Protein AF-A0A0N5C7X5-F1 (afdb_monomer)

Foldseek 3Di:
DDDDDDDDDDDDDDDDDDDDDDDDDDDDDDDDDDDDDDDDDDDDDDDDDDDDPPPPDPPPCPVVAFDFLVNVLVCLPDDLVVNLVQLLQFVQELLSVLACVLLVHDHPDDHDQEGAYALVQQVQPVLQVPAAAPVVLVVVCVVCVVVVHDDDARQEYEPEEDAEQVSQVVVLVVCPVRPHQEYEYEYDYQYEHEHDPPSADQHQEYEYAYQDYAYAAEDDLNYQEYEYHNPPDPRYDLLRHHVNNPQHAEYEYAALVVCVVCVVSCLVDPNHFKYKYQDWDDRPNVVSNCVSQLSGKYFHAHSSCSGPVLVVLQVVLVVVCVVDPDDDSDPVSHTRTRIMMGGRDSVCSCVRGNHDRHPSSSVVSVVVVVVVVVVVVVVVD

Radius of gyration: 30.18 Å; Cα contacts (8 Å, |Δi|>4): 574; chains: 1; bounding box: 114×80×84 Å

Secondary structure (DSSP, 8-state):
----------------------------------------------------------SSGGGSS---HHHHTT-TTS-HHHHHHHHHHTTTBHHHHHHHHHHT---SSPPPSEEEEEGGG-HHHHHHHTPEEHHHHHHHHHHHHHTT---PPPSEEEEEEE-SHHHHHHHHHHHTTT--SEEEEEE-SSS-EEE-SSS----SEEEEEE-SS-EEE---TT-SEEEEE----S---HHHHHTT-SS--EEEES-HHHHHHHHHHHHH-SS--EEEE--SS--STHHHHHTTT--EEEEEE-GGG-SHHHHHHHHHHHHHHTTS-SS---GGGS----EEEEES-GGGHHHH------HHHHHHHHHHHHHHHHHHHHTT-

Structure (mmCIF, N/CA/C/O backbone):
data_AF-A0A0N5C7X5-F1
#
_entry.id   AF-A0A0N5C7X5-F1
#
loop_
_atom_site.group_PDB
_atom_site.id
_atom_site.type_symbol
_atom_site.label_atom_id
_atom_site.label_alt_id
_atom_site.label_comp_id
_atom_site.label_asym_id
_atom_site.label_entity_id
_atom_site.label_seq_id
_atom_site.pdbx_PDB_ins_code
_atom_site.Cartn_x
_atom_site.Cartn_y
_atom_site.Cartn_z
_atom_site.occupancy
_atom_site.B_iso_or_equiv
_atom_site.auth_seq_id
_atom_site.auth_comp_id
_atom_site.auth_asym_id
_atom_site.auth_atom_id
_atom_site.pdbx_PDB_model_num
ATOM 1 N N . MET A 1 1 ? 62.820 -12.069 -27.054 1.00 37.50 1 MET A N 1
ATOM 2 C CA . MET A 1 1 ? 62.402 -12.874 -25.889 1.00 37.50 1 MET A CA 1
ATOM 3 C C . MET A 1 1 ? 60.884 -12.837 -25.813 1.00 37.50 1 MET A C 1
ATOM 5 O O . MET A 1 1 ? 60.330 -11.749 -25.796 1.00 37.50 1 MET A O 1
ATOM 9 N N . ALA A 1 2 ? 60.281 -14.029 -25.866 1.00 35.06 2 ALA A N 1
ATOM 10 C CA . ALA A 1 2 ? 58.871 -14.390 -25.667 1.00 35.06 2 ALA A CA 1
ATOM 11 C C . ALA A 1 2 ? 57.788 -13.651 -26.489 1.00 35.06 2 ALA A C 1
ATOM 13 O O . ALA A 1 2 ? 57.057 -12.804 -25.986 1.00 35.06 2 ALA A O 1
ATOM 14 N N . GLN A 1 3 ? 57.644 -14.081 -27.747 1.00 31.20 3 GLN A N 1
ATOM 15 C CA . GLN A 1 3 ? 56.363 -14.151 -28.461 1.00 31.20 3 GLN A CA 1
ATOM 16 C C . GLN A 1 3 ? 55.619 -15.427 -28.030 1.00 31.20 3 GLN A C 1
ATOM 18 O O . GLN A 1 3 ? 56.254 -16.464 -27.847 1.00 31.20 3 GLN A O 1
ATOM 23 N N . GLY A 1 4 ? 54.291 -15.369 -27.924 1.00 32.22 4 GLY A N 1
ATOM 24 C CA . GLY A 1 4 ? 53.422 -16.533 -27.746 1.00 32.22 4 GLY A CA 1
ATOM 25 C C . GLY A 1 4 ? 52.237 -16.455 -28.705 1.00 32.22 4 GLY A C 1
ATOM 26 O O . GLY A 1 4 ? 51.284 -15.727 -28.448 1.00 32.22 4 GLY A O 1
ATOM 27 N N . TYR A 1 5 ? 52.345 -17.175 -29.820 1.00 31.78 5 TYR A N 1
ATOM 28 C CA . TYR A 1 5 ? 51.277 -17.455 -30.780 1.00 31.78 5 TYR A CA 1
ATOM 29 C C . TYR A 1 5 ? 50.391 -18.595 -30.268 1.00 31.78 5 TYR A C 1
ATOM 31 O O . TYR A 1 5 ? 50.924 -19.568 -29.745 1.00 31.78 5 TYR A O 1
ATOM 39 N N . LEU A 1 6 ? 49.085 -18.539 -30.541 1.00 35.69 6 LEU A N 1
ATOM 40 C CA . LEU A 1 6 ? 48.268 -19.731 -30.786 1.00 35.69 6 LEU A CA 1
ATOM 41 C C . LEU A 1 6 ? 47.269 -19.429 -31.909 1.00 35.69 6 LEU A C 1
ATOM 43 O O . LEU A 1 6 ? 46.487 -18.481 -31.833 1.00 35.69 6 LEU A O 1
ATOM 47 N N . THR A 1 7 ? 47.347 -20.243 -32.956 1.00 46.47 7 THR A N 1
ATOM 48 C CA . THR A 1 7 ? 46.497 -20.268 -34.145 1.00 46.47 7 THR A CA 1
ATOM 49 C C . THR A 1 7 ? 45.717 -21.586 -34.218 1.00 46.47 7 THR A C 1
ATOM 51 O O . THR A 1 7 ? 46.182 -22.616 -33.739 1.00 46.47 7 THR A O 1
ATOM 54 N N . ASN A 1 8 ? 44.577 -21.493 -34.908 1.00 36.06 8 ASN A N 1
ATOM 55 C CA . ASN A 1 8 ? 43.859 -22.485 -35.719 1.00 36.06 8 ASN A CA 1
ATOM 56 C C . ASN A 1 8 ? 43.084 -23.665 -35.091 1.00 36.06 8 ASN A C 1
ATOM 58 O O . ASN A 1 8 ? 43.634 -24.604 -34.534 1.00 36.06 8 ASN A O 1
ATOM 62 N N . GLU A 1 9 ? 41.766 -23.582 -35.328 1.00 37.09 9 GLU A N 1
ATOM 63 C CA . GLU A 1 9 ? 40.901 -24.535 -36.050 1.00 37.09 9 GLU A CA 1
ATOM 64 C C . GLU A 1 9 ? 41.002 -26.039 -35.759 1.00 37.09 9 GLU A C 1
ATOM 66 O O . GLU A 1 9 ? 41.997 -26.683 -36.071 1.00 37.09 9 GLU A O 1
ATOM 71 N N . GLN A 1 10 ? 39.852 -26.634 -35.409 1.00 34.66 10 GLN A N 1
ATOM 72 C CA . GLN A 1 10 ? 39.345 -27.792 -36.151 1.00 34.66 10 GLN A CA 1
ATOM 73 C C . GLN A 1 10 ? 37.815 -27.919 -36.060 1.00 34.66 10 GLN A C 1
ATOM 75 O O . GLN A 1 10 ? 37.217 -27.991 -34.989 1.00 34.66 10 GLN A O 1
ATOM 80 N N . VAL A 1 11 ? 37.210 -27.943 -37.247 1.00 36.12 11 VAL A N 1
ATOM 81 C CA . VAL A 1 11 ? 35.832 -28.310 -37.581 1.00 36.12 11 VAL A CA 1
ATOM 82 C C . VAL A 1 11 ? 35.813 -29.808 -37.876 1.00 36.12 11 VAL A C 1
ATOM 84 O O . VAL A 1 11 ? 36.560 -30.221 -38.753 1.00 36.12 11 VAL A O 1
ATOM 87 N N . VAL A 1 12 ? 34.924 -30.594 -37.254 1.00 38.44 12 VAL A N 1
ATOM 88 C CA . VAL A 1 12 ? 34.341 -31.803 -37.871 1.00 38.44 12 VAL A CA 1
ATOM 89 C C . VAL A 1 12 ? 32.909 -31.987 -37.369 1.00 38.44 12 VAL A C 1
ATOM 91 O O . VAL A 1 12 ? 32.644 -32.071 -36.172 1.00 38.44 12 VAL A O 1
ATOM 94 N N . ALA A 1 13 ? 31.993 -32.041 -38.331 1.00 34.62 13 ALA A N 1
ATOM 95 C CA . ALA A 1 13 ? 30.593 -32.396 -38.193 1.00 34.62 13 ALA A CA 1
ATOM 96 C C . ALA A 1 13 ? 30.410 -33.909 -37.991 1.00 34.62 13 ALA A C 1
ATOM 98 O O . ALA A 1 13 ? 31.109 -34.701 -38.619 1.00 34.62 13 ALA A O 1
ATOM 99 N N . MET A 1 14 ? 29.389 -34.310 -37.230 1.00 32.69 14 MET A N 1
ATOM 100 C CA . MET A 1 14 ? 28.694 -35.575 -37.476 1.00 32.69 14 MET A CA 1
ATOM 101 C C . MET A 1 14 ? 27.179 -35.384 -37.413 1.00 32.69 14 MET A C 1
ATOM 103 O O . MET A 1 14 ? 26.606 -34.913 -36.433 1.00 32.69 14 MET A O 1
ATOM 107 N N . THR A 1 15 ? 26.581 -35.740 -38.538 1.00 34.19 15 THR A N 1
ATOM 108 C CA . THR A 1 15 ? 25.176 -35.949 -38.867 1.00 34.19 15 THR A CA 1
ATOM 109 C C . THR A 1 15 ? 24.670 -37.306 -38.351 1.00 34.19 15 THR A C 1
ATOM 111 O O . THR A 1 15 ? 25.452 -38.237 -38.181 1.00 34.19 15 THR A O 1
ATOM 114 N N . GLY A 1 16 ? 23.347 -37.439 -38.184 1.00 30.83 16 GLY A N 1
ATOM 115 C CA . GLY A 1 16 ? 22.632 -38.721 -38.025 1.00 30.83 16 GLY A CA 1
ATOM 116 C C . GLY A 1 16 ? 21.404 -38.590 -37.108 1.00 30.83 16 GLY A C 1
ATOM 117 O O . GLY A 1 16 ? 21.555 -38.587 -35.896 1.00 30.83 16 GLY A O 1
ATOM 118 N N . ASN A 1 17 ? 20.230 -38.195 -37.610 1.00 33.50 17 ASN A N 1
ATOM 119 C CA . ASN A 1 17 ? 19.164 -38.986 -38.264 1.00 33.50 17 ASN A CA 1
ATOM 120 C C . ASN A 1 17 ? 18.192 -39.735 -37.317 1.00 33.50 17 ASN A C 1
ATOM 122 O O . ASN A 1 17 ? 18.544 -40.732 -36.705 1.00 33.50 17 ASN A O 1
ATOM 126 N N . ASN A 1 18 ? 16.940 -39.254 -37.353 1.00 34.19 18 ASN A N 1
ATOM 127 C CA . ASN A 1 18 ? 15.650 -39.954 -37.511 1.00 34.19 18 ASN A CA 1
ATOM 128 C C . ASN A 1 18 ? 15.202 -41.095 -36.574 1.00 34.19 18 ASN A C 1
ATOM 130 O O . ASN A 1 18 ? 15.706 -42.210 -36.621 1.00 34.19 18 ASN A O 1
ATOM 134 N N . SER A 1 19 ? 14.076 -40.850 -35.896 1.00 33.91 19 SER A N 1
ATOM 135 C CA . SER A 1 19 ? 12.828 -41.660 -35.890 1.00 33.91 19 SER A CA 1
ATOM 136 C C . SER A 1 19 ? 11.820 -40.878 -35.022 1.00 33.91 19 SER A C 1
ATOM 138 O O . SER A 1 19 ? 12.117 -40.563 -33.878 1.00 33.91 19 SER A O 1
ATOM 140 N N . LEU A 1 20 ? 10.738 -40.263 -35.520 1.00 39.41 20 LEU A N 1
ATOM 141 C CA . LEU A 1 20 ? 9.544 -40.838 -36.149 1.00 39.41 20 LEU A CA 1
ATOM 142 C C . LEU A 1 20 ? 9.141 -42.159 -35.502 1.00 39.41 20 LEU A C 1
ATOM 144 O O . LEU A 1 20 ? 9.531 -43.219 -35.974 1.00 39.41 20 LEU A O 1
ATOM 148 N N . ASP A 1 21 ? 8.319 -42.062 -34.459 1.00 34.19 21 ASP A N 1
ATOM 149 C CA . ASP A 1 21 ? 7.305 -43.079 -34.247 1.00 34.19 21 ASP A CA 1
ATOM 150 C C . ASP A 1 21 ? 5.972 -42.434 -33.869 1.00 34.19 21 ASP A C 1
ATOM 152 O O . ASP A 1 21 ? 5.874 -41.509 -33.058 1.00 34.19 21 ASP A O 1
ATOM 156 N N . SER A 1 22 ? 4.961 -42.901 -34.576 1.00 38.44 22 SER A N 1
ATOM 157 C CA . SER A 1 22 ? 3.601 -42.410 -34.633 1.00 38.44 22 SER A CA 1
ATOM 158 C C . SER A 1 22 ? 2.704 -43.557 -34.217 1.00 38.44 22 SER A C 1
ATOM 160 O O . SER A 1 22 ? 2.733 -44.609 -34.847 1.00 38.44 22 SER A O 1
ATOM 162 N N . THR A 1 23 ? 1.855 -43.352 -33.218 1.00 36.78 23 THR A N 1
ATOM 163 C CA . THR A 1 23 ? 0.728 -44.255 -32.966 1.00 36.78 23 THR A CA 1
ATOM 164 C C . THR A 1 23 ? -0.486 -43.451 -32.509 1.00 36.78 23 THR A C 1
ATOM 166 O O . THR A 1 23 ? -0.442 -42.812 -31.456 1.00 36.78 23 THR A O 1
ATOM 169 N N . PRO A 1 24 ? -1.574 -43.443 -33.297 1.00 47.66 24 PRO A N 1
ATOM 170 C CA . PRO A 1 24 ? -2.901 -43.074 -32.841 1.00 47.66 24 PRO A CA 1
ATOM 171 C C . PRO A 1 24 ? -3.710 -44.324 -32.446 1.00 47.66 24 PRO A C 1
ATOM 173 O O . PRO A 1 24 ? -3.271 -45.453 -32.635 1.00 47.66 24 PRO A O 1
ATOM 176 N N . GLU A 1 25 ? -4.929 -44.066 -31.967 1.00 33.91 25 GLU A N 1
ATOM 177 C CA . GLU A 1 25 ? -6.022 -44.999 -31.645 1.00 33.91 25 GLU A CA 1
ATOM 178 C C . GLU A 1 25 ? -6.073 -45.554 -30.212 1.00 33.91 25 GLU A C 1
ATOM 180 O O . GLU A 1 25 ? -5.366 -46.480 -29.828 1.00 33.91 25 GLU A O 1
ATOM 185 N N . ARG A 1 26 ? -7.082 -45.100 -29.456 1.00 34.00 26 ARG A N 1
ATOM 186 C CA . ARG A 1 26 ? -8.294 -45.917 -29.288 1.00 34.00 26 ARG A CA 1
ATOM 187 C C . ARG A 1 26 ? -9.472 -45.110 -28.751 1.00 34.00 26 ARG A C 1
ATOM 189 O O . ARG A 1 26 ? -9.434 -44.520 -27.678 1.00 34.00 26 ARG A O 1
ATOM 196 N N . ILE A 1 27 ? -10.524 -45.161 -29.555 1.00 39.59 27 ILE A N 1
ATOM 197 C CA . ILE A 1 27 ? -11.923 -44.917 -29.230 1.00 39.59 27 ILE A CA 1
ATOM 198 C C . ILE A 1 27 ? -12.381 -45.993 -28.235 1.00 39.59 27 ILE A C 1
ATOM 200 O O . ILE A 1 27 ? -12.128 -47.179 -28.457 1.00 39.59 27 ILE A O 1
ATOM 204 N N . SER A 1 28 ? -13.112 -45.607 -27.191 1.00 42.69 28 SER A N 1
ATOM 205 C CA . SER A 1 28 ? -14.159 -46.468 -26.640 1.00 42.69 28 SER A CA 1
ATOM 206 C C . SER A 1 28 ? -15.312 -45.643 -26.074 1.00 42.69 28 SER A C 1
ATOM 208 O O . SER A 1 28 ? -15.179 -44.843 -25.149 1.00 42.69 28 SER A O 1
ATOM 210 N N . ASP A 1 29 ? -16.458 -45.871 -26.703 1.00 35.12 29 ASP A N 1
ATOM 211 C CA . ASP A 1 29 ? -17.783 -45.422 -26.325 1.00 35.12 29 ASP A CA 1
ATOM 212 C C . ASP A 1 29 ? -18.284 -46.043 -25.012 1.00 35.12 29 ASP A C 1
ATOM 214 O O . ASP A 1 29 ? -17.834 -47.098 -24.563 1.00 35.12 29 ASP A O 1
ATOM 218 N N . ASN A 1 30 ? -19.377 -45.438 -24.538 1.00 36.81 30 ASN A N 1
ATOM 219 C CA . ASN A 1 30 ? -20.455 -46.032 -23.747 1.00 36.81 30 ASN A CA 1
ATOM 220 C C . ASN A 1 30 ? -20.205 -46.297 -22.251 1.00 36.81 30 ASN A C 1
ATOM 222 O O . ASN A 1 30 ? -19.604 -47.289 -21.851 1.00 36.81 30 ASN A O 1
ATOM 226 N N . LYS A 1 31 ? -20.941 -45.560 -21.405 1.00 34.78 31 LYS A N 1
ATOM 227 C CA . LYS A 1 31 ? -22.239 -46.066 -20.912 1.00 34.78 31 LYS A CA 1
ATOM 228 C C . LYS A 1 31 ? -23.043 -45.004 -20.154 1.00 34.78 31 LYS A C 1
ATOM 230 O O . LYS A 1 31 ? -22.670 -44.541 -19.080 1.00 34.78 31 LYS A O 1
ATOM 235 N N . MET A 1 32 ? -24.206 -44.712 -20.735 1.00 39.50 32 MET A N 1
ATOM 236 C CA . MET A 1 32 ? -25.452 -44.319 -20.077 1.00 39.50 32 MET A CA 1
ATOM 237 C C . MET A 1 32 ? -25.643 -45.045 -18.737 1.00 39.50 32 MET A C 1
ATOM 239 O O . MET A 1 32 ? -25.497 -46.264 -18.666 1.00 39.50 32 MET A O 1
ATOM 243 N N . ASN A 1 33 ? -26.082 -44.318 -17.711 1.00 35.44 33 ASN A N 1
ATOM 244 C CA . ASN A 1 33 ? -26.866 -44.916 -16.636 1.00 35.44 33 ASN A CA 1
ATOM 245 C C . ASN A 1 33 ? -27.955 -43.939 -16.184 1.00 35.44 33 ASN A C 1
ATOM 247 O O . ASN A 1 33 ? -27.770 -43.102 -15.302 1.00 35.44 33 ASN A O 1
ATOM 251 N N . GLU A 1 34 ? -29.114 -44.079 -16.823 1.00 41.25 34 GLU A N 1
ATOM 252 C CA . GLU A 1 34 ? -30.405 -43.713 -16.259 1.00 41.25 34 GLU A CA 1
ATOM 253 C C . GLU A 1 34 ? -30.683 -44.579 -15.026 1.00 41.25 34 GLU A C 1
ATOM 255 O O . GLU A 1 34 ? -30.701 -45.806 -15.117 1.00 41.25 34 GLU A O 1
ATOM 260 N N . ARG A 1 35 ? -31.022 -43.967 -13.887 1.00 41.75 35 ARG A N 1
ATOM 261 C CA . ARG A 1 35 ? -31.833 -44.643 -12.865 1.00 41.75 35 ARG A CA 1
ATOM 262 C C . ARG A 1 35 ? -32.876 -43.707 -12.263 1.00 41.75 35 ARG A C 1
ATOM 264 O O . ARG A 1 35 ? -32.630 -42.957 -11.330 1.00 41.75 35 ARG A O 1
ATOM 271 N N . LYS A 1 36 ? -34.054 -43.810 -12.883 1.00 40.59 36 LYS A N 1
ATOM 272 C CA . LYS A 1 36 ? -35.399 -43.977 -12.311 1.00 40.59 36 LYS A CA 1
ATOM 273 C C . LYS A 1 36 ? -35.751 -43.238 -11.012 1.00 40.59 36 LYS A C 1
ATOM 275 O O . LYS A 1 36 ? -35.347 -43.603 -9.913 1.00 40.59 36 LYS A O 1
ATOM 280 N N . ARG A 1 37 ? -36.706 -42.325 -11.212 1.00 40.44 37 ARG A N 1
ATOM 281 C CA . ARG A 1 37 ? -37.792 -41.905 -10.315 1.00 40.44 37 ARG A CA 1
ATOM 282 C C . ARG A 1 37 ? -38.326 -43.045 -9.431 1.00 40.44 37 ARG A C 1
ATOM 284 O O . ARG A 1 37 ? -38.639 -44.121 -9.941 1.00 40.44 37 ARG A O 1
ATOM 291 N N . ARG A 1 38 ? -38.600 -42.730 -8.162 1.00 38.69 38 ARG A N 1
ATOM 292 C CA . ARG A 1 38 ? -39.815 -43.179 -7.468 1.00 38.69 38 ARG A CA 1
ATOM 293 C C . ARG A 1 38 ? -40.460 -41.992 -6.757 1.00 38.69 38 ARG A C 1
ATOM 295 O O . ARG A 1 38 ? -39.797 -41.250 -6.041 1.00 38.69 38 ARG A O 1
ATOM 302 N N . VAL A 1 39 ? -41.740 -41.842 -7.063 1.00 42.75 39 VAL A N 1
ATOM 303 C CA . VAL A 1 39 ? -42.761 -41.015 -6.420 1.00 42.75 39 VAL A CA 1
ATOM 304 C C . VAL A 1 39 ? -43.508 -41.929 -5.446 1.00 42.75 39 VAL A C 1
ATOM 306 O O . VAL A 1 39 ? -43.671 -43.098 -5.780 1.00 42.75 39 VAL A O 1
ATOM 309 N N . GLU A 1 40 ? -43.900 -41.385 -4.290 1.00 40.62 40 GLU A N 1
ATOM 310 C CA . GLU A 1 40 ? -45.006 -41.750 -3.367 1.00 40.62 40 GLU A CA 1
ATOM 311 C C . GLU A 1 40 ? -44.629 -41.106 -2.015 1.00 40.62 40 GLU A C 1
ATOM 313 O O . GLU A 1 40 ? -43.623 -41.475 -1.418 1.00 40.62 40 GLU A O 1
ATOM 318 N N . ASP A 1 41 ? -45.163 -39.969 -1.568 1.00 38.50 41 ASP A N 1
ATOM 319 C CA . ASP A 1 41 ? -46.541 -39.487 -1.380 1.00 38.50 41 ASP A CA 1
ATOM 320 C C . ASP A 1 41 ? -47.265 -40.131 -0.178 1.00 38.50 41 ASP A C 1
ATOM 322 O O . ASP A 1 41 ? -47.496 -41.338 -0.158 1.00 38.50 41 ASP A O 1
ATOM 326 N N . LYS A 1 42 ? -47.544 -39.285 0.834 1.00 35.75 42 LYS A N 1
ATOM 327 C CA . LYS A 1 42 ? -48.458 -39.390 2.004 1.00 35.75 42 LYS A CA 1
ATOM 328 C C . LYS A 1 42 ? -48.016 -38.356 3.054 1.00 35.75 42 LYS A C 1
ATOM 330 O O . LYS A 1 42 ? -46.990 -38.502 3.705 1.00 35.75 42 LYS A O 1
ATOM 335 N N . SER A 1 43 ? -48.610 -37.165 3.045 1.00 36.16 43 SER A N 1
ATOM 336 C CA . SER A 1 43 ? -49.799 -36.776 3.823 1.00 36.16 43 SER A CA 1
ATOM 337 C C . SER A 1 43 ? -49.585 -36.759 5.345 1.00 36.16 43 SER A C 1
ATOM 339 O O . SER A 1 43 ? -49.596 -37.809 5.976 1.00 36.16 43 SER A O 1
ATOM 341 N N . SER A 1 44 ? -49.529 -35.566 5.946 1.00 33.22 44 SER A N 1
ATOM 342 C CA . SER A 1 44 ? -50.483 -35.182 7.002 1.00 33.22 44 SER A CA 1
ATOM 343 C C . SER A 1 44 ? -50.294 -33.731 7.453 1.00 33.22 44 SER A C 1
ATOM 345 O O . SER A 1 44 ? -49.183 -33.232 7.612 1.00 33.22 44 SER A O 1
ATOM 347 N N . CYS A 1 45 ? -51.437 -33.092 7.661 1.00 31.75 45 CYS A N 1
ATOM 348 C CA . CYS A 1 45 ? -51.716 -31.711 8.016 1.00 31.75 45 CYS A CA 1
ATOM 349 C C . CYS A 1 45 ? -51.064 -31.151 9.302 1.00 31.75 45 CYS A C 1
ATOM 351 O O . CYS A 1 45 ? -51.118 -31.801 10.334 1.00 31.75 45 CYS A O 1
ATOM 353 N N . GLN A 1 46 ? -50.630 -29.875 9.201 1.00 38.22 46 GLN A N 1
ATOM 354 C CA . GLN A 1 46 ? -50.939 -28.690 10.056 1.00 38.22 46 GLN A CA 1
ATOM 355 C C . GLN A 1 46 ? -50.554 -28.735 11.569 1.00 38.22 46 GLN A C 1
ATOM 357 O O . GLN A 1 46 ? -50.681 -29.776 12.194 1.00 38.22 46 GLN A O 1
ATOM 362 N N . PRO A 1 47 ? -50.135 -27.607 12.209 1.00 39.31 47 PRO A N 1
ATOM 363 C CA . PRO A 1 47 ? -50.777 -26.301 12.063 1.00 39.31 47 PRO A CA 1
ATOM 364 C C . PRO A 1 47 ? -49.872 -25.070 11.893 1.00 39.31 47 PRO A C 1
ATOM 366 O O . PRO A 1 47 ? -48.748 -24.964 12.383 1.00 39.31 47 PRO A O 1
ATOM 369 N N . LYS A 1 48 ? -50.490 -24.094 11.221 1.00 46.06 48 LYS A N 1
ATOM 370 C CA . LYS A 1 48 ? -50.185 -22.662 11.162 1.00 46.06 48 LYS A CA 1
ATOM 371 C C . LYS A 1 48 ? -49.567 -22.131 12.465 1.00 46.06 48 LYS A C 1
ATOM 373 O O . LYS A 1 48 ? -50.264 -21.960 13.463 1.00 46.06 48 LYS A O 1
ATOM 378 N N . LYS A 1 49 ? -48.288 -21.751 12.419 1.00 38.44 49 LYS A N 1
ATOM 379 C CA . LYS A 1 49 ? -47.721 -20.773 13.355 1.00 38.44 49 LYS A CA 1
ATOM 380 C C . LYS A 1 49 ? -47.735 -19.397 12.705 1.00 38.44 49 LYS A C 1
ATOM 382 O O . LYS A 1 49 ? -46.920 -19.089 11.845 1.00 38.44 49 LYS A O 1
ATOM 387 N N . LEU A 1 50 ? -48.744 -18.638 13.126 1.00 35.09 50 LEU A N 1
ATOM 388 C CA . LEU A 1 50 ? -48.763 -17.195 13.349 1.00 35.09 50 LEU A CA 1
ATOM 389 C C . LEU A 1 50 ? -47.513 -16.453 12.832 1.00 35.09 50 LEU A C 1
ATOM 391 O O . LEU A 1 50 ? -46.479 -16.409 13.501 1.00 35.09 50 LEU A O 1
ATOM 395 N N . MET A 1 51 ? -47.631 -15.836 11.654 1.00 36.25 51 MET A N 1
ATOM 396 C CA . MET A 1 51 ? -46.726 -14.764 11.253 1.00 36.25 51 MET A CA 1
ATOM 397 C C . MET A 1 51 ? -46.954 -13.595 12.212 1.00 36.25 51 MET A C 1
ATOM 399 O O . MET A 1 51 ? -47.970 -12.909 12.132 1.00 36.25 51 MET A O 1
ATOM 403 N N . LYS A 1 52 ? -46.021 -13.387 13.143 1.00 35.41 52 LYS A N 1
ATOM 404 C CA . LYS A 1 52 ? -45.887 -12.093 13.808 1.00 35.41 52 LYS A CA 1
ATOM 405 C C . LYS A 1 52 ? -45.263 -11.135 12.803 1.00 35.41 52 LYS A C 1
ATOM 407 O O . LYS A 1 52 ? -44.127 -11.319 12.372 1.00 35.41 52 LYS A O 1
ATOM 412 N N . SER A 1 53 ? -46.060 -10.157 12.401 1.00 38.38 53 SER A N 1
ATOM 413 C CA . SER A 1 53 ? -45.639 -8.981 11.662 1.00 38.38 53 SER A CA 1
ATOM 414 C C . SER A 1 53 ? -44.758 -8.111 12.561 1.00 38.38 53 SER A C 1
ATOM 416 O O . SER A 1 53 ? -45.260 -7.235 13.261 1.00 38.38 53 SER A O 1
ATOM 418 N N . ASP A 1 54 ? -43.447 -8.326 12.530 1.00 36.19 54 ASP A N 1
ATOM 419 C CA . ASP A 1 54 ? -42.478 -7.340 13.019 1.00 36.19 54 ASP A CA 1
ATOM 420 C C . ASP A 1 54 ? -42.227 -6.302 11.913 1.00 36.19 54 ASP A C 1
ATOM 422 O O . ASP A 1 54 ? -41.136 -6.177 11.369 1.00 36.19 54 ASP A O 1
ATOM 426 N N . ASN A 1 55 ? -43.285 -5.569 11.560 1.00 40.38 55 ASN A N 1
ATOM 427 C CA . ASN A 1 55 ? -43.231 -4.365 10.735 1.00 40.38 55 ASN A CA 1
ATOM 428 C C . ASN A 1 55 ? -43.573 -3.186 11.642 1.00 40.38 55 ASN A C 1
ATOM 430 O O . ASN A 1 55 ? -44.721 -2.763 11.682 1.00 40.38 55 ASN A O 1
ATOM 434 N N . GLN A 1 56 ? -42.596 -2.717 12.423 1.00 38.12 56 GLN A N 1
ATOM 435 C CA . GLN A 1 56 ? -42.569 -1.372 13.019 1.00 38.12 56 GLN A CA 1
ATOM 436 C C . GLN A 1 56 ? -41.261 -1.170 13.802 1.00 38.12 56 GLN A C 1
ATOM 438 O O . GLN A 1 56 ? -41.231 -1.178 15.029 1.00 38.12 56 GLN A O 1
ATOM 443 N N . ARG A 1 57 ? -40.143 -1.007 13.082 1.00 36.97 57 ARG A N 1
ATOM 444 C CA . ARG A 1 57 ? -38.930 -0.343 13.605 1.00 36.97 57 ARG A CA 1
ATOM 445 C C . ARG A 1 57 ? -37.976 0.103 12.487 1.00 36.97 57 ARG A C 1
ATOM 447 O O . ARG A 1 57 ? -36.768 -0.016 12.614 1.00 36.97 57 ARG A O 1
ATOM 454 N N . GLU A 1 58 ? -38.512 0.660 11.402 1.00 34.94 58 GLU A N 1
ATOM 455 C CA . GLU A 1 58 ? -37.705 1.290 10.335 1.00 34.94 58 GLU A CA 1
ATOM 456 C C . GLU A 1 58 ? -37.598 2.824 10.482 1.00 34.94 58 GLU A C 1
ATOM 458 O O . GLU A 1 58 ? -37.033 3.506 9.635 1.00 34.94 58 GLU A O 1
ATOM 463 N N . GLY A 1 59 ? -38.080 3.390 11.593 1.00 30.59 59 GLY A N 1
ATOM 464 C CA . GLY A 1 59 ? -38.165 4.843 11.795 1.00 30.59 59 GLY A CA 1
ATOM 465 C C . GLY A 1 59 ? -36.908 5.557 12.313 1.00 30.59 59 GLY A C 1
ATOM 466 O O . GLY A 1 59 ? -36.964 6.764 12.511 1.00 30.59 59 GLY A O 1
ATOM 467 N N . SER A 1 60 ? -35.782 4.872 12.562 1.00 36.78 60 SER A N 1
ATOM 468 C CA . SER A 1 60 ? -34.557 5.534 13.066 1.00 36.78 60 SER A CA 1
ATOM 469 C C . SER A 1 60 ? -33.245 5.076 12.419 1.00 36.78 60 SER A C 1
ATOM 471 O O . SER A 1 60 ? -32.172 5.499 12.848 1.00 36.78 60 SER A O 1
ATOM 473 N N . GLU A 1 61 ? -33.289 4.230 11.384 1.00 37.97 61 GLU A N 1
ATOM 474 C CA . GLU A 1 61 ? -32.081 3.781 10.668 1.00 37.97 61 GLU A CA 1
ATOM 475 C C . GLU A 1 61 ? -31.634 4.739 9.550 1.00 37.97 61 GLU A C 1
ATOM 477 O O . GLU A 1 61 ? -30.582 4.527 8.952 1.00 37.97 61 GLU A O 1
ATOM 482 N N . GLN A 1 62 ? -32.339 5.846 9.299 1.00 37.16 62 GLN A N 1
ATOM 483 C CA . GLN A 1 62 ? -31.972 6.768 8.214 1.00 37.16 62 GLN A CA 1
ATOM 484 C C . GLN A 1 62 ? -30.698 7.594 8.482 1.00 37.16 62 GLN A C 1
ATOM 486 O O . GLN A 1 62 ? -30.050 8.022 7.529 1.00 37.16 62 GLN A O 1
ATOM 491 N N . ILE A 1 63 ? -30.243 7.711 9.738 1.00 39.00 63 ILE A N 1
ATOM 492 C CA . ILE A 1 63 ? -28.908 8.258 10.078 1.00 39.00 63 ILE A CA 1
ATOM 493 C C . ILE A 1 63 ? -27.829 7.142 10.084 1.00 39.00 63 ILE A C 1
ATOM 495 O O . ILE A 1 63 ? -26.631 7.407 10.100 1.00 39.00 63 ILE A O 1
ATOM 499 N N . SER A 1 64 ? -28.233 5.867 10.001 1.00 39.59 64 SER A N 1
ATOM 500 C CA . SER A 1 64 ? -27.358 4.681 10.043 1.00 39.59 64 SER A CA 1
ATOM 501 C C . SER A 1 64 ? -26.841 4.242 8.660 1.00 39.59 64 SER A C 1
ATOM 503 O O . SER A 1 64 ? -26.112 3.247 8.543 1.00 39.59 64 SER A O 1
ATOM 505 N N . THR A 1 65 ? -27.203 4.958 7.598 1.00 36.72 65 THR A N 1
ATOM 506 C CA . THR A 1 65 ? -26.888 4.589 6.217 1.00 36.72 65 THR A CA 1
ATOM 507 C C . THR A 1 65 ? -25.517 5.140 5.806 1.00 36.72 65 THR A C 1
ATOM 509 O O . THR A 1 65 ? -25.357 6.293 5.417 1.00 36.72 65 THR A O 1
ATOM 512 N N . VAL A 1 66 ? -24.504 4.272 5.885 1.00 41.41 66 VAL A N 1
ATOM 513 C CA . VAL A 1 66 ? -23.298 4.309 5.034 1.00 41.41 66 VAL A CA 1
ATOM 514 C C . VAL A 1 66 ? -22.520 5.633 5.090 1.00 41.41 66 VAL A C 1
ATOM 516 O O . VAL A 1 66 ? -22.290 6.294 4.083 1.00 41.41 66 VAL A O 1
ATOM 519 N N . HIS A 1 67 ? -22.088 6.043 6.278 1.00 48.78 67 HIS A N 1
ATOM 520 C CA . HIS A 1 67 ? -21.040 7.057 6.408 1.00 48.78 67 HIS A CA 1
ATOM 521 C C . HIS A 1 67 ? -19.772 6.337 6.859 1.00 48.78 67 HIS A C 1
ATOM 523 O O . HIS A 1 67 ? -19.651 5.928 8.011 1.00 48.78 67 HIS A O 1
ATOM 529 N N . GLY A 1 68 ? -18.868 6.077 5.909 1.00 58.84 68 GLY A N 1
ATOM 530 C CA . GLY A 1 68 ? -17.595 5.418 6.191 1.00 58.84 68 GLY A CA 1
ATOM 531 C C . GLY A 1 68 ? -16.806 6.180 7.259 1.00 58.84 68 GLY A C 1
ATOM 532 O O . GLY A 1 68 ? -16.925 7.397 7.379 1.00 58.84 68 GLY A O 1
ATOM 533 N N . ILE A 1 69 ? -15.973 5.467 8.016 1.00 62.88 69 ILE A N 1
ATOM 534 C CA . ILE A 1 69 ? -15.115 6.028 9.079 1.00 62.88 69 ILE A CA 1
ATOM 535 C C . ILE A 1 69 ? -14.263 7.195 8.563 1.00 62.88 69 ILE A C 1
ATOM 537 O O . ILE A 1 69 ? -14.064 8.169 9.279 1.00 62.88 69 ILE A O 1
ATOM 541 N N . LEU A 1 70 ? -13.858 7.148 7.290 1.00 60.03 70 LEU A N 1
ATOM 542 C CA . LEU A 1 70 ? -13.187 8.247 6.590 1.00 60.03 70 LEU A CA 1
ATOM 543 C C . LEU A 1 70 ? -13.991 9.553 6.587 1.00 60.03 70 LEU A C 1
ATOM 545 O O . LEU A 1 70 ? -13.424 10.620 6.780 1.00 60.03 70 LEU A O 1
ATOM 549 N N . ARG A 1 71 ? -15.314 9.487 6.411 1.00 66.06 71 ARG A N 1
ATOM 550 C CA . ARG A 1 71 ? -16.171 10.677 6.439 1.00 66.06 71 ARG A CA 1
ATOM 551 C C . ARG A 1 71 ? -16.318 11.211 7.866 1.00 66.06 71 ARG A C 1
ATOM 553 O O . ARG A 1 71 ? -16.388 12.417 8.061 1.00 66.06 71 ARG A O 1
ATOM 560 N N . LEU A 1 72 ? -16.271 10.344 8.876 1.00 61.62 72 LEU A N 1
ATOM 561 C CA . LEU A 1 72 ? -16.262 10.760 10.285 1.00 61.62 72 LEU A CA 1
ATOM 562 C C . LEU A 1 72 ? -14.920 11.383 10.691 1.00 61.62 72 LEU A C 1
ATOM 564 O O . LEU A 1 72 ? -14.916 12.366 11.423 1.00 61.62 72 LEU A O 1
ATOM 568 N N . ALA A 1 73 ? -13.803 10.919 10.123 1.00 55.78 73 ALA A N 1
ATOM 569 C CA . ALA A 1 73 ? -12.508 11.599 10.219 1.00 55.78 73 ALA A CA 1
ATOM 570 C C . ALA A 1 73 ? -12.499 12.989 9.542 1.00 55.78 73 ALA A C 1
ATOM 572 O O . ALA A 1 73 ? -11.591 13.777 9.773 1.00 55.78 73 ALA A O 1
ATOM 573 N N . THR A 1 74 ? -13.518 13.334 8.748 1.00 62.31 74 THR A N 1
ATOM 574 C CA . THR A 1 74 ? -13.713 14.699 8.221 1.00 62.31 74 THR A CA 1
ATOM 575 C C . THR A 1 74 ? -14.752 15.521 8.993 1.00 62.31 74 THR A C 1
ATOM 577 O O . THR A 1 74 ? -14.884 16.719 8.756 1.00 62.31 74 THR A O 1
ATOM 580 N N . MET A 1 75 ? -15.481 14.927 9.946 1.00 65.75 75 MET A N 1
ATOM 581 C CA . MET A 1 75 ? -16.504 15.625 10.732 1.00 65.75 75 MET A CA 1
ATOM 582 C C . MET A 1 75 ? -15.902 16.205 12.016 1.00 65.75 75 MET A C 1
ATOM 584 O O . MET A 1 75 ? -16.007 15.622 13.093 1.00 65.75 75 MET A O 1
ATOM 588 N N . ALA A 1 76 ? -15.305 17.394 11.903 1.00 63.34 76 ALA A N 1
ATOM 589 C CA . ALA A 1 76 ? -14.718 18.125 13.032 1.00 63.34 76 ALA A CA 1
ATOM 590 C C . ALA A 1 76 ? -15.714 18.432 14.175 1.00 63.34 76 ALA A C 1
ATOM 592 O O . ALA A 1 76 ? -15.289 18.639 15.308 1.00 63.34 76 ALA A O 1
ATOM 593 N N . ASN A 1 77 ? -17.023 18.415 13.893 1.00 77.94 77 ASN A N 1
ATOM 594 C CA . ASN A 1 77 ? -18.075 18.910 14.791 1.00 77.94 77 ASN A CA 1
ATOM 595 C C . ASN A 1 77 ? -18.655 17.862 15.759 1.00 77.94 77 ASN A C 1
ATOM 597 O O . ASN A 1 77 ? -19.548 18.182 16.537 1.00 77.94 77 ASN A O 1
ATOM 601 N N . VAL A 1 78 ? -18.210 16.606 15.704 1.00 85.94 78 VAL A N 1
ATOM 602 C CA . VAL A 1 78 ? -18.688 15.543 16.610 1.00 85.94 78 VAL A CA 1
ATOM 603 C C . VAL A 1 78 ? -17.918 15.621 17.931 1.00 85.94 78 VAL A C 1
ATOM 605 O O . VAL A 1 78 ? -16.745 15.970 17.907 1.00 85.94 78 VAL A O 1
ATOM 608 N N . SER A 1 79 ? -18.512 15.308 19.086 1.00 91.12 79 SER A N 1
ATOM 609 C CA . SER A 1 79 ? -17.763 15.283 20.357 1.00 91.12 79 SER A CA 1
ATOM 610 C C . SER A 1 79 ? -16.700 14.167 20.366 1.00 91.12 79 SER A C 1
ATOM 612 O O . SER A 1 79 ? -16.836 13.169 19.655 1.00 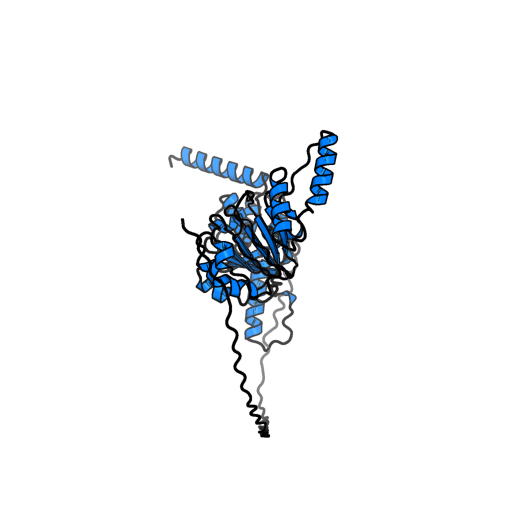91.12 79 SER A O 1
ATOM 614 N N . LEU A 1 80 ? -15.638 14.281 21.178 1.00 92.19 80 LEU A N 1
ATOM 615 C CA . LEU A 1 80 ? -14.658 13.189 21.322 1.00 92.19 80 LEU A CA 1
ATOM 616 C C . LEU A 1 80 ? -15.309 11.876 21.798 1.00 92.19 80 LEU A C 1
ATOM 618 O O . LEU A 1 80 ? -14.935 10.800 21.339 1.00 92.19 80 LEU A O 1
ATOM 622 N N . SER A 1 81 ? -16.307 11.961 22.684 1.00 93.50 81 SER A N 1
ATOM 623 C CA . SER A 1 81 ? -17.034 10.793 23.200 1.00 93.50 81 SER A CA 1
ATOM 624 C C . SER A 1 81 ? -17.814 10.073 22.099 1.00 93.50 81 SER A C 1
ATOM 626 O O . SER A 1 81 ? -17.726 8.852 21.962 1.00 93.50 81 SER A O 1
ATOM 628 N N . ASP A 1 82 ? -18.535 10.826 21.270 1.00 91.31 82 ASP A N 1
ATOM 629 C CA . ASP A 1 82 ? -19.266 10.262 20.134 1.00 91.31 82 ASP A CA 1
ATOM 630 C C . ASP A 1 82 ? -18.307 9.688 19.085 1.00 91.31 82 ASP A C 1
ATOM 632 O O . ASP A 1 82 ? -18.584 8.642 18.492 1.00 91.31 82 ASP A O 1
ATOM 636 N N . PHE A 1 83 ? -17.144 10.325 18.898 1.00 92.19 83 PHE A N 1
ATOM 637 C CA . PHE A 1 83 ? -16.087 9.805 18.036 1.00 92.19 83 PHE A CA 1
ATOM 638 C C . PHE A 1 83 ? -15.588 8.439 18.532 1.00 92.19 83 PHE A C 1
ATOM 640 O O . PHE A 1 83 ? -15.551 7.489 17.751 1.00 92.19 83 PHE A O 1
ATOM 647 N N . TYR A 1 84 ? -15.300 8.282 19.829 1.00 94.38 84 TYR A N 1
ATOM 648 C CA . TYR A 1 84 ? -14.947 6.977 20.408 1.00 94.38 84 TYR A CA 1
ATOM 649 C C . TYR A 1 84 ? -16.057 5.938 20.239 1.00 94.38 84 TYR A C 1
ATOM 651 O O . TYR A 1 84 ? -15.781 4.823 19.795 1.00 94.38 84 TYR A O 1
ATOM 659 N N . ALA A 1 85 ? -17.319 6.312 20.464 1.00 93.44 85 ALA A N 1
ATOM 660 C CA . ALA A 1 85 ? -18.450 5.405 20.273 1.00 93.44 85 ALA A CA 1
ATOM 661 C C . ALA A 1 85 ? -18.562 4.888 18.823 1.00 93.44 85 ALA A C 1
ATOM 663 O O . ALA A 1 85 ? -18.972 3.747 18.586 1.00 93.44 85 ALA A O 1
ATOM 664 N N . VAL A 1 86 ? -18.188 5.703 17.833 1.00 91.56 86 VAL A N 1
ATOM 665 C CA . VAL A 1 86 ? -18.088 5.280 16.428 1.00 91.56 86 VAL A CA 1
ATOM 666 C C . VAL A 1 86 ? -16.956 4.272 16.227 1.00 91.56 86 VAL A C 1
ATOM 668 O O . VAL A 1 86 ? -17.172 3.259 15.548 1.00 91.56 86 VAL A O 1
ATOM 671 N N . LEU A 1 87 ? -15.766 4.534 16.778 1.00 93.56 87 LEU A N 1
ATOM 672 C CA . LEU A 1 87 ? -14.617 3.632 16.648 1.00 93.56 87 LEU A CA 1
ATOM 673 C C . LEU A 1 87 ? -14.919 2.269 17.294 1.00 93.56 87 LEU A C 1
ATOM 675 O O . LEU A 1 87 ? -14.717 1.226 16.666 1.00 93.56 87 LEU A O 1
ATOM 679 N N . ASP A 1 88 ? -15.535 2.266 18.479 1.00 94.75 88 ASP A N 1
ATOM 680 C CA . ASP A 1 88 ? -15.943 1.058 19.208 1.00 94.75 88 ASP A CA 1
ATOM 681 C C . ASP A 1 88 ? -16.938 0.204 18.409 1.00 94.75 88 ASP A C 1
ATOM 683 O O . ASP A 1 88 ? -16.873 -1.035 18.384 1.00 94.75 88 ASP A O 1
ATOM 687 N N . LYS A 1 89 ? -17.841 0.859 17.670 1.00 93.56 89 LYS A N 1
ATOM 688 C CA . LYS A 1 89 ? -18.783 0.185 16.768 1.00 93.56 89 LYS A CA 1
ATOM 689 C C . LYS A 1 89 ? -18.106 -0.410 15.535 1.00 93.56 89 LYS A C 1
ATOM 691 O O . LYS A 1 89 ? -18.688 -1.324 14.946 1.00 93.56 89 LYS A O 1
ATOM 696 N N . ASN A 1 90 ? -16.895 0.023 15.174 1.00 94.25 90 ASN A N 1
ATOM 697 C CA . ASN A 1 90 ? -16.182 -0.345 13.944 1.00 94.25 90 ASN A CA 1
ATOM 698 C C . ASN A 1 90 ? -14.859 -1.100 14.154 1.00 94.25 90 ASN A C 1
ATOM 700 O O . ASN A 1 90 ? -14.005 -1.136 13.280 1.00 94.25 90 ASN A O 1
ATOM 704 N N . THR A 1 91 ? -14.729 -1.817 15.263 1.00 95.62 91 THR A N 1
ATOM 705 C CA . THR A 1 91 ? -13.545 -2.623 15.620 1.00 95.62 91 THR A CA 1
ATOM 706 C C . THR A 1 91 ? -12.979 -3.606 14.577 1.00 95.62 91 THR A C 1
ATOM 708 O O . THR A 1 91 ? -11.895 -4.127 14.813 1.00 95.62 91 THR A O 1
ATOM 711 N N . ARG A 1 92 ? -13.655 -3.924 13.459 1.00 95.69 92 ARG A N 1
ATOM 712 C CA . ARG A 1 92 ? -13.101 -4.768 12.374 1.00 95.69 92 ARG A CA 1
ATOM 713 C C . ARG A 1 92 ? -12.432 -3.983 11.254 1.00 95.69 92 ARG A C 1
ATOM 715 O O . ARG A 1 92 ? -11.884 -4.622 10.356 1.00 95.69 92 ARG A O 1
ATOM 722 N N . THR A 1 93 ? -12.472 -2.658 11.280 1.00 96.75 93 THR A N 1
ATOM 723 C CA . THR A 1 93 ? -11.782 -1.839 10.285 1.00 96.75 93 THR A CA 1
ATOM 724 C C . THR A 1 93 ? -10.380 -1.482 10.776 1.00 96.75 93 THR A C 1
ATOM 726 O O . THR A 1 93 ? -10.176 -1.253 11.970 1.00 96.75 93 THR A O 1
ATOM 729 N N . ILE A 1 94 ? -9.395 -1.462 9.878 1.00 97.38 94 ILE A N 1
ATOM 730 C CA . ILE A 1 94 ? -8.030 -1.038 10.224 1.00 97.38 94 ILE A CA 1
ATOM 731 C C . ILE A 1 94 ? -8.000 0.452 10.567 1.00 97.38 94 ILE A C 1
ATOM 733 O O . ILE A 1 94 ? -7.314 0.841 11.505 1.00 97.38 94 ILE A O 1
ATOM 737 N N . GLU A 1 95 ? -8.804 1.269 9.888 1.00 96.06 95 GLU A N 1
ATOM 738 C CA . GLU A 1 95 ? -8.902 2.703 10.159 1.00 96.06 95 GLU A CA 1
ATOM 739 C C . GLU A 1 95 ? -9.309 2.973 11.604 1.00 96.06 95 GLU A C 1
ATOM 741 O O . GLU A 1 95 ? -8.715 3.829 12.247 1.00 96.06 95 GLU A O 1
ATOM 746 N N . ALA A 1 96 ? -10.287 2.230 12.141 1.00 95.44 96 ALA A N 1
ATOM 747 C CA . ALA A 1 96 ? -10.701 2.418 13.527 1.00 95.44 96 ALA A CA 1
ATOM 748 C C . ALA A 1 96 ? -9.576 2.074 14.508 1.00 95.44 96 ALA A C 1
ATOM 750 O O . ALA A 1 96 ? -9.394 2.792 15.485 1.00 95.44 96 ALA A O 1
ATOM 751 N N . GLN A 1 97 ? -8.822 1.004 14.234 1.00 96.19 97 GLN A N 1
ATOM 752 C CA . GLN A 1 97 ? -7.700 0.570 15.069 1.00 96.19 97 GLN A CA 1
ATOM 753 C C . GLN A 1 97 ? -6.585 1.623 15.079 1.00 96.19 97 GLN A C 1
ATOM 755 O O . GLN A 1 97 ? -6.161 2.051 16.148 1.00 96.19 97 GLN A O 1
ATOM 760 N N . VAL A 1 98 ? -6.188 2.111 13.899 1.00 95.81 98 VAL A N 1
ATOM 761 C CA . VAL A 1 98 ? -5.147 3.141 13.752 1.00 95.81 98 VAL A CA 1
ATOM 762 C C . VAL A 1 98 ? -5.583 4.474 14.373 1.00 95.81 98 VAL A C 1
ATOM 764 O O . VAL A 1 98 ? -4.806 5.112 15.079 1.00 95.81 98 VAL A O 1
ATOM 767 N N . LEU A 1 99 ? -6.834 4.895 14.164 1.00 95.06 99 LEU A N 1
ATOM 768 C CA . LEU A 1 99 ? -7.373 6.121 14.762 1.00 95.06 99 LEU A CA 1
ATOM 769 C C . LEU A 1 99 ? -7.448 6.038 16.290 1.00 95.06 99 LEU A C 1
ATOM 771 O O . LEU A 1 99 ? -7.114 7.005 16.973 1.00 95.06 99 LEU A O 1
ATOM 775 N N . ALA A 1 100 ? -7.886 4.900 16.831 1.00 95.50 100 ALA A N 1
ATOM 776 C CA . ALA A 1 100 ? -7.954 4.697 18.271 1.00 95.50 100 ALA A CA 1
ATOM 777 C C . ALA A 1 100 ? -6.557 4.725 18.902 1.00 95.50 100 ALA A C 1
ATOM 779 O O . ALA A 1 100 ? -6.372 5.397 19.913 1.00 95.50 100 ALA A O 1
ATOM 780 N N . GLU A 1 101 ? -5.566 4.096 18.266 1.00 95.25 101 GLU A N 1
ATOM 781 C CA . GLU A 1 101 ? -4.166 4.141 18.698 1.00 95.25 101 GLU A CA 1
ATOM 782 C C . GLU A 1 101 ? -3.623 5.579 18.736 1.00 95.25 101 GLU A C 1
ATOM 784 O O . GLU A 1 101 ? -3.099 6.011 19.763 1.00 95.25 101 GLU A O 1
ATOM 789 N N . GLN A 1 102 ? -3.825 6.363 17.669 1.00 94.69 102 GLN A N 1
ATOM 790 C CA . GLN A 1 102 ? -3.420 7.777 17.620 1.00 94.69 102 GLN A CA 1
ATOM 791 C C . GLN A 1 102 ? -4.064 8.597 18.750 1.00 94.69 102 GLN A C 1
ATOM 793 O O . GLN A 1 102 ? -3.402 9.405 19.407 1.00 94.69 102 GLN A O 1
ATOM 798 N N . LEU A 1 103 ? -5.343 8.342 19.034 1.00 95.19 103 LEU A N 1
ATOM 799 C CA . LEU A 1 103 ? -6.086 8.985 20.118 1.00 95.19 103 LEU A CA 1
ATOM 800 C C . LEU A 1 103 ? -5.822 8.364 21.493 1.00 95.19 103 LEU A C 1
ATOM 802 O O . LEU A 1 103 ? -6.294 8.910 22.495 1.00 95.19 103 LEU A O 1
ATOM 806 N N . GLY A 1 104 ? -5.002 7.307 21.584 1.00 95.38 104 GLY A N 1
ATOM 807 C CA . GLY A 1 104 ? -4.715 6.553 22.814 1.00 95.38 104 GLY A CA 1
ATOM 808 C C . GLY A 1 104 ? -5.977 6.034 23.490 1.00 95.38 104 GLY A C 1
ATOM 809 O O . GLY A 1 104 ? -6.052 5.964 24.715 1.00 95.38 104 GLY A O 1
ATOM 810 N N . HIS A 1 105 ? -6.978 5.727 22.673 1.00 95.62 105 HIS A N 1
ATOM 811 C CA . HIS A 1 105 ? -8.215 5.079 23.060 1.00 95.62 105 HIS A CA 1
ATOM 812 C C . HIS A 1 105 ? -8.053 3.571 22.901 1.00 95.62 105 HIS A C 1
ATOM 814 O O . HIS A 1 105 ? -7.569 3.091 21.875 1.00 95.62 105 HIS A O 1
ATOM 820 N N . VAL A 1 106 ? -8.475 2.811 23.907 1.00 95.88 106 VAL A N 1
ATOM 821 C CA . VAL A 1 106 ? -8.406 1.348 23.872 1.00 95.88 106 VAL A CA 1
ATOM 822 C C . VAL A 1 106 ? -9.729 0.814 23.353 1.00 95.88 106 VAL A C 1
ATOM 824 O O . VAL A 1 106 ? -10.760 0.911 24.017 1.00 95.88 106 VAL A O 1
ATOM 827 N N . LEU A 1 107 ? -9.700 0.224 22.160 1.00 94.88 107 LEU A N 1
ATOM 828 C CA . LEU A 1 107 ? -10.889 -0.385 21.580 1.00 94.88 107 LEU A CA 1
ATOM 829 C C . LEU A 1 107 ? -11.318 -1.639 22.353 1.00 94.88 107 LEU A C 1
ATOM 831 O O . LEU A 1 107 ? -10.473 -2.422 22.790 1.00 94.88 107 LEU A O 1
ATOM 835 N N . PRO A 1 108 ? -12.629 -1.935 22.410 1.00 95.31 108 PRO A N 1
ATOM 836 C CA . PRO A 1 108 ? -13.149 -3.099 23.128 1.00 95.31 108 PRO A CA 1
ATOM 837 C C . PRO A 1 108 ? -12.763 -4.437 22.485 1.00 95.31 108 PRO A C 1
ATOM 839 O O . PRO A 1 108 ? -13.033 -5.498 23.047 1.00 95.31 108 PRO A O 1
ATOM 842 N N . LYS A 1 109 ? -12.199 -4.423 21.270 1.00 94.44 109 LYS A N 1
ATOM 843 C CA . LYS A 1 109 ? -11.717 -5.624 20.584 1.00 94.44 109 LYS A CA 1
ATOM 844 C C . LYS A 1 109 ? -10.362 -5.346 19.940 1.00 94.44 109 LYS A C 1
ATOM 846 O O . LYS A 1 109 ? -10.271 -4.385 19.170 1.00 94.44 109 LYS A O 1
ATOM 851 N N . PRO A 1 110 ? -9.360 -6.210 20.180 1.00 94.62 110 PRO A N 1
ATOM 852 C CA . PRO A 1 110 ? -8.063 -6.086 19.535 1.00 94.62 110 PRO A CA 1
ATOM 853 C C . PRO A 1 110 ? -8.161 -6.387 18.036 1.00 94.62 110 PRO A C 1
ATOM 855 O O . PRO A 1 110 ? -9.176 -6.901 17.542 1.00 94.62 110 PRO A O 1
ATOM 858 N N . VAL A 1 111 ? -7.070 -6.110 17.320 1.00 95.06 111 VAL A N 1
ATOM 859 C CA . VAL A 1 111 ? -6.899 -6.495 15.916 1.00 95.06 111 VAL A CA 1
ATOM 860 C C . VAL A 1 111 ? -7.101 -8.006 15.776 1.00 95.06 111 VAL A C 1
ATOM 862 O O . VAL A 1 111 ? -6.400 -8.815 16.379 1.00 95.06 111 VAL A O 1
ATOM 865 N N . GLY A 1 112 ? -8.102 -8.395 14.988 1.00 94.94 112 GLY A N 1
ATOM 866 C CA . GLY A 1 112 ? -8.368 -9.798 14.689 1.00 94.94 112 GLY A CA 1
ATOM 867 C C . GLY A 1 112 ? -7.482 -10.329 13.562 1.00 94.94 112 GLY A C 1
ATOM 868 O O . GLY A 1 112 ? -6.911 -9.565 12.792 1.00 94.94 112 GLY A O 1
ATOM 869 N N . GLN A 1 113 ? -7.459 -11.654 13.396 1.00 95.75 113 GLN A N 1
ATOM 870 C CA . GLN A 1 113 ? -6.732 -12.303 12.297 1.00 95.75 113 GLN A CA 1
ATOM 871 C C . GLN A 1 113 ? -7.181 -11.819 10.906 1.00 95.75 113 GLN A C 1
ATOM 873 O O . GLN A 1 113 ? -6.372 -11.725 9.989 1.00 95.75 113 GLN A O 1
ATOM 878 N N . THR A 1 114 ? -8.470 -11.504 10.746 1.00 96.88 114 THR A N 1
ATOM 879 C CA . THR A 1 114 ? -9.019 -10.933 9.512 1.00 96.88 114 THR A CA 1
ATOM 880 C C . THR A 1 114 ? -9.761 -9.640 9.813 1.00 96.88 114 THR A C 1
ATOM 882 O O . THR A 1 114 ? -10.652 -9.609 10.672 1.00 96.88 114 THR A O 1
ATOM 885 N N . MET A 1 115 ? -9.400 -8.603 9.067 1.00 97.81 115 MET A N 1
ATOM 886 C CA . MET A 1 115 ? -9.908 -7.239 9.171 1.00 97.81 115 MET A CA 1
ATOM 887 C C . MET A 1 115 ? -10.326 -6.726 7.787 1.00 97.81 115 MET A C 1
ATOM 889 O O . MET A 1 115 ? -10.101 -7.386 6.768 1.00 97.81 115 MET A O 1
ATOM 893 N N . ILE A 1 116 ? -10.936 -5.547 7.739 1.00 97.69 116 ILE A N 1
ATOM 894 C CA . ILE A 1 116 ? -11.257 -4.834 6.497 1.00 97.69 116 ILE A CA 1
ATOM 895 C C . ILE A 1 116 ? -10.630 -3.447 6.504 1.00 97.69 116 ILE A C 1
ATOM 897 O O . ILE A 1 116 ? -10.348 -2.894 7.562 1.00 97.69 116 ILE A O 1
ATOM 901 N N . MET A 1 117 ? -10.385 -2.907 5.319 1.00 97.44 117 MET A N 1
ATOM 902 C CA . MET A 1 117 ? -9.878 -1.554 5.132 1.00 97.44 117 MET A CA 1
ATOM 903 C C . MET A 1 117 ? -10.449 -1.003 3.832 1.00 97.44 117 MET A C 1
ATOM 905 O O . MET A 1 117 ? -10.556 -1.725 2.833 1.00 97.44 117 MET A O 1
ATOM 909 N N . ALA A 1 118 ? -10.836 0.267 3.840 1.00 95.69 118 ALA A N 1
ATOM 910 C CA . ALA A 1 118 ? -11.234 0.965 2.634 1.00 95.69 118 ALA A CA 1
ATOM 911 C C . ALA A 1 118 ? -10.042 1.059 1.679 1.00 95.69 118 ALA A C 1
ATOM 913 O O . ALA A 1 118 ? -8.897 1.248 2.090 1.00 95.69 118 ALA A O 1
ATOM 914 N N . ILE A 1 119 ? -10.308 0.931 0.383 1.00 94.69 119 ILE A N 1
ATOM 915 C CA . ILE A 1 119 ? -9.251 1.007 -0.621 1.00 94.69 119 ILE A CA 1
ATOM 916 C C . ILE A 1 119 ? -8.554 2.377 -0.619 1.00 94.69 119 ILE A C 1
ATOM 918 O O . ILE A 1 119 ? -7.337 2.420 -0.772 1.00 94.69 119 ILE A O 1
ATOM 922 N N . SER A 1 120 ? -9.289 3.465 -0.369 1.00 92.94 120 SER A N 1
ATOM 923 C CA . SER A 1 120 ? -8.726 4.817 -0.218 1.00 92.94 120 SER A CA 1
ATOM 924 C C . SER A 1 120 ? -7.757 4.967 0.958 1.00 92.94 120 SER A C 1
ATOM 926 O O . SER A 1 120 ? -6.841 5.782 0.882 1.00 92.94 120 SER A O 1
ATOM 928 N N . SER A 1 121 ? -7.888 4.157 2.013 1.00 94.69 121 SER A N 1
ATOM 929 C CA . SER A 1 121 ? -6.952 4.154 3.147 1.00 94.69 121 SER A CA 1
ATOM 930 C C . SER A 1 121 ? -5.609 3.499 2.817 1.00 94.69 121 SER A C 1
ATOM 932 O O . SER A 1 121 ? -4.672 3.607 3.603 1.00 94.69 121 SER A O 1
ATOM 934 N N . PHE A 1 122 ? -5.491 2.821 1.670 1.00 95.75 122 PHE A N 1
ATOM 935 C CA . PHE A 1 122 ? -4.259 2.194 1.197 1.00 95.75 122 PHE A CA 1
ATOM 936 C C . PHE A 1 122 ? -3.640 3.011 0.047 1.00 95.75 122 PHE A C 1
ATOM 938 O O . PHE A 1 122 ? -3.874 2.707 -1.128 1.00 95.75 122 PHE A O 1
ATOM 945 N N . PRO A 1 123 ? -2.821 4.041 0.337 1.00 93.19 123 PRO A N 1
ATOM 946 C CA . PRO A 1 123 ? -2.366 4.981 -0.688 1.00 93.19 123 PRO A CA 1
ATOM 947 C C . PRO A 1 123 ? -1.289 4.389 -1.599 1.00 93.19 123 PRO A C 1
ATOM 949 O O . PRO A 1 123 ? -1.106 4.859 -2.717 1.00 93.19 123 PRO A O 1
ATOM 952 N N . HIS A 1 124 ? -0.570 3.357 -1.137 1.00 93.75 124 HIS A N 1
ATOM 953 C CA . HIS A 1 124 ? 0.632 2.819 -1.786 1.00 93.75 124 HIS A CA 1
ATOM 954 C C . HIS A 1 124 ? 0.393 2.260 -3.186 1.00 93.75 124 HIS A C 1
ATOM 956 O O . HIS A 1 124 ? 1.351 1.999 -3.895 1.00 93.75 124 HIS A O 1
ATOM 962 N N . TRP A 1 125 ? -0.855 2.037 -3.590 1.00 94.56 125 TRP A N 1
ATOM 963 C CA . TRP A 1 125 ? -1.176 1.639 -4.957 1.00 94.56 125 TRP A CA 1
ATOM 964 C C . TRP A 1 125 ? -1.514 2.848 -5.827 1.00 94.56 125 TRP A C 1
ATOM 966 O O . TRP A 1 125 ? -0.816 3.112 -6.803 1.00 94.56 125 TRP A O 1
ATOM 976 N N . GLU A 1 126 ? -2.549 3.601 -5.448 1.00 93.44 126 GLU A N 1
ATOM 977 C CA . GLU A 1 126 ? -3.036 4.740 -6.234 1.00 93.44 126 GLU A CA 1
ATOM 978 C C . GLU A 1 126 ? -1.957 5.813 -6.407 1.00 93.44 126 GLU A C 1
ATOM 980 O O . GLU A 1 126 ? -1.774 6.298 -7.515 1.00 93.44 126 GLU A O 1
ATOM 985 N N . ARG A 1 127 ? -1.145 6.082 -5.373 1.00 94.19 127 ARG A N 1
ATOM 986 C CA . ARG A 1 127 ? -0.041 7.056 -5.421 1.00 94.19 127 ARG A CA 1
ATOM 987 C C . ARG A 1 127 ? 0.930 6.826 -6.585 1.00 94.19 127 ARG A C 1
ATOM 989 O O . ARG A 1 127 ? 1.413 7.791 -7.167 1.00 94.19 127 ARG A O 1
ATOM 996 N N . PHE A 1 128 ? 1.244 5.571 -6.916 1.00 95.81 128 PHE A N 1
ATOM 997 C CA . PHE A 1 128 ? 2.140 5.262 -8.039 1.00 95.81 128 PHE A CA 1
ATOM 998 C C . PHE A 1 128 ? 1.411 5.212 -9.381 1.00 95.81 128 PHE A C 1
ATOM 1000 O O . PHE A 1 128 ? 2.042 5.444 -10.410 1.00 95.81 128 PHE A O 1
ATOM 1007 N N . LEU A 1 129 ? 0.108 4.903 -9.384 1.00 94.25 129 LEU A N 1
ATOM 1008 C CA . LEU A 1 129 ? -0.717 4.959 -10.593 1.00 94.25 129 LEU A CA 1
ATOM 1009 C C . LEU A 1 129 ? -1.000 6.395 -11.033 1.00 94.25 129 LEU A C 1
ATOM 1011 O O . LEU A 1 129 ? -1.118 6.644 -12.227 1.00 94.25 129 LEU A O 1
ATOM 1015 N N . SER A 1 130 ? -1.090 7.320 -10.080 1.00 95.00 130 SER A N 1
ATOM 1016 C CA . SER A 1 130 ? -1.287 8.751 -10.303 1.00 95.00 130 SER A CA 1
ATOM 1017 C C . SER A 1 130 ? 0.027 9.539 -10.246 1.00 95.00 130 SER A C 1
ATOM 1019 O O . SER A 1 130 ? 0.023 10.711 -9.867 1.00 95.00 130 SER A O 1
ATOM 1021 N N . ALA A 1 131 ? 1.163 8.891 -10.522 1.00 95.50 131 ALA A N 1
ATOM 1022 C CA . ALA A 1 131 ? 2.466 9.544 -10.498 1.00 95.50 131 ALA A CA 1
ATOM 1023 C C . ALA A 1 131 ? 2.534 10.665 -11.550 1.00 95.50 131 ALA A C 1
ATOM 1025 O O . ALA A 1 131 ? 2.004 10.533 -12.651 1.00 95.50 131 ALA A O 1
ATOM 1026 N N . VAL A 1 132 ? 3.196 11.773 -11.209 1.00 95.19 132 VAL A N 1
ATOM 1027 C CA . VAL A 1 132 ? 3.330 12.920 -12.119 1.00 95.19 132 VAL A CA 1
ATOM 1028 C C . VAL A 1 132 ? 4.432 12.630 -13.132 1.00 95.19 132 VAL A C 1
ATOM 1030 O O . VAL A 1 132 ? 5.524 12.210 -12.745 1.00 95.19 132 VAL A O 1
ATOM 1033 N N . VAL A 1 133 ? 4.183 12.882 -14.418 1.00 94.94 133 VAL A N 1
ATOM 1034 C CA . VAL A 1 133 ? 5.175 12.673 -15.481 1.00 94.94 133 VAL A CA 1
ATOM 1035 C C . VAL A 1 133 ? 6.410 13.543 -15.226 1.00 94.94 133 VAL A C 1
ATOM 1037 O O . VAL A 1 133 ? 6.331 14.769 -15.132 1.00 94.94 133 VAL A O 1
ATOM 1040 N N . ALA A 1 134 ? 7.579 12.910 -15.119 1.00 92.06 134 ALA A N 1
ATOM 1041 C CA . ALA A 1 134 ? 8.812 13.564 -14.687 1.00 92.06 134 ALA A CA 1
ATOM 1042 C C . ALA A 1 134 ? 9.273 14.676 -15.634 1.00 92.06 134 ALA A C 1
ATOM 1044 O O . ALA A 1 134 ? 9.824 15.675 -15.174 1.00 92.06 134 ALA A O 1
ATOM 1045 N N . VAL A 1 135 ? 9.066 14.504 -16.942 1.00 91.50 135 VAL A N 1
ATOM 1046 C CA . VAL A 1 135 ? 9.444 15.496 -17.960 1.00 91.50 135 VAL A CA 1
ATOM 1047 C C . VAL A 1 135 ? 8.586 16.754 -17.832 1.00 91.50 135 VAL A C 1
ATOM 1049 O O . VAL A 1 135 ? 9.128 17.857 -17.771 1.00 91.50 135 VAL A O 1
ATOM 1052 N N . GLU A 1 136 ? 7.268 16.587 -17.715 1.00 93.31 136 GLU A N 1
ATOM 1053 C CA . GLU A 1 136 ? 6.318 17.691 -17.551 1.00 93.31 136 GLU A CA 1
ATOM 1054 C C . GLU A 1 136 ? 6.584 18.449 -16.251 1.00 93.31 136 GLU A C 1
ATOM 1056 O O . GLU A 1 136 ? 6.759 19.667 -16.268 1.00 93.31 136 GLU A O 1
ATOM 1061 N N . TRP A 1 137 ? 6.732 17.723 -15.135 1.00 92.25 137 TRP A N 1
ATOM 1062 C CA . TRP A 1 137 ? 7.033 18.334 -13.843 1.00 92.25 137 TRP A CA 1
ATOM 1063 C C . TRP A 1 137 ? 8.328 19.151 -13.876 1.00 92.25 137 TRP A C 1
ATOM 1065 O O . TRP A 1 137 ? 8.345 20.274 -13.374 1.00 92.25 137 TRP A O 1
ATOM 1075 N N . ARG A 1 138 ? 9.405 18.633 -14.488 1.00 89.56 138 ARG A N 1
ATOM 1076 C CA . ARG A 1 138 ? 10.673 19.374 -14.607 1.00 89.56 138 ARG A CA 1
ATOM 1077 C C . ARG A 1 138 ? 10.508 20.647 -15.430 1.00 89.56 138 ARG A C 1
ATOM 1079 O O . ARG A 1 138 ? 11.017 21.687 -15.022 1.00 89.56 138 ARG A O 1
ATOM 1086 N N . ALA A 1 139 ? 9.789 20.590 -16.551 1.00 91.56 139 ALA A N 1
ATOM 1087 C CA . ALA A 1 139 ? 9.537 21.767 -17.377 1.00 91.56 139 ALA A CA 1
ATOM 1088 C C . ALA A 1 139 ? 8.775 22.851 -16.594 1.00 91.56 139 ALA A C 1
ATOM 1090 O O . ALA A 1 139 ? 9.189 24.014 -16.589 1.00 91.56 139 ALA A O 1
ATOM 1091 N N . THR A 1 140 ? 7.718 22.469 -15.868 1.00 92.25 140 THR A N 1
ATOM 1092 C CA . THR A 1 140 ? 6.945 23.394 -15.025 1.00 92.25 140 THR A CA 1
ATOM 1093 C C . THR A 1 140 ? 7.773 23.934 -13.861 1.00 92.25 140 THR A C 1
ATOM 1095 O O . THR A 1 140 ? 7.764 25.140 -13.620 1.00 92.25 140 THR A O 1
ATOM 1098 N N . ALA A 1 141 ? 8.548 23.082 -13.185 1.00 90.19 141 ALA A N 1
ATOM 1099 C CA . ALA A 1 141 ? 9.421 23.483 -12.085 1.00 90.19 141 ALA A CA 1
ATOM 1100 C C . ALA A 1 141 ? 10.478 24.496 -12.544 1.00 90.19 141 ALA A C 1
ATOM 1102 O O . ALA A 1 141 ? 10.664 25.527 -11.902 1.00 90.19 141 ALA A O 1
ATOM 1103 N N . CYS A 1 142 ? 11.130 24.258 -13.686 1.00 90.06 142 CYS A N 1
ATOM 1104 C CA . CYS A 1 142 ? 12.089 25.200 -14.260 1.00 90.06 142 CYS A CA 1
ATOM 1105 C C . CYS A 1 142 ? 11.434 26.537 -14.636 1.00 90.06 142 CYS A C 1
ATOM 1107 O O . CYS A 1 142 ? 12.040 27.590 -14.434 1.00 90.06 142 CYS A O 1
ATOM 1109 N N . ALA A 1 143 ? 10.212 26.519 -15.176 1.00 92.69 143 ALA A N 1
ATOM 1110 C CA . ALA A 1 143 ? 9.476 27.740 -15.497 1.00 92.69 143 ALA A CA 1
ATOM 1111 C C . ALA A 1 143 ? 9.097 28.538 -14.236 1.00 92.69 143 ALA A C 1
ATOM 1113 O O . ALA A 1 143 ? 9.270 29.755 -14.226 1.00 92.69 143 ALA A O 1
ATOM 1114 N N . ALA A 1 144 ? 8.646 27.865 -13.173 1.00 91.38 144 ALA A N 1
ATOM 1115 C CA . ALA A 1 144 ? 8.338 28.476 -11.879 1.00 91.38 144 ALA A CA 1
ATOM 1116 C C . ALA A 1 144 ? 9.592 29.081 -11.222 1.00 91.38 144 ALA A C 1
ATOM 1118 O O . ALA A 1 144 ? 9.586 30.239 -10.811 1.00 91.38 144 ALA A O 1
ATOM 1119 N N . MET A 1 145 ? 10.716 28.352 -11.232 1.00 89.75 145 MET A N 1
ATOM 1120 C CA . MET A 1 145 ? 11.993 28.844 -10.699 1.00 89.75 145 MET A CA 1
ATOM 1121 C C . MET A 1 145 ? 12.470 30.120 -11.401 1.00 89.75 145 MET A C 1
ATOM 1123 O O . MET A 1 145 ? 12.937 31.042 -10.740 1.00 89.75 145 MET A O 1
ATOM 1127 N N . LYS A 1 146 ? 12.307 30.220 -12.729 1.00 94.19 146 LYS A N 1
ATOM 1128 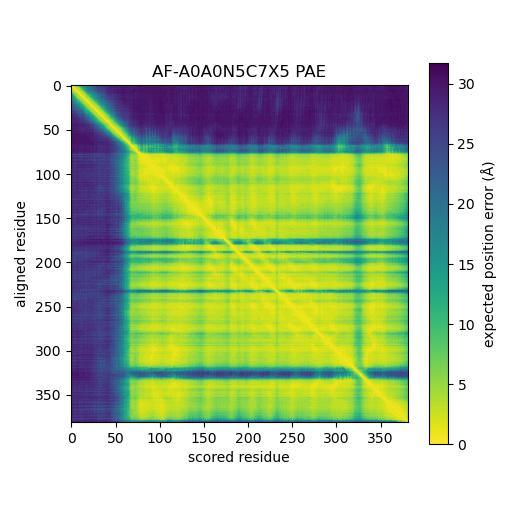C CA . LYS A 1 146 ? 12.641 31.442 -13.486 1.00 94.19 146 LYS A CA 1
ATOM 1129 C C . LYS A 1 146 ? 11.791 32.652 -13.086 1.00 94.19 146 LYS A C 1
ATOM 1131 O O . LYS A 1 146 ? 12.231 33.779 -13.277 1.00 94.19 146 LYS A O 1
ATOM 1136 N N . LYS A 1 147 ? 10.595 32.423 -12.541 1.00 95.50 147 LYS A N 1
ATOM 1137 C CA . LYS A 1 147 ? 9.696 33.462 -12.020 1.00 95.50 147 LYS A CA 1
ATOM 1138 C C . LYS A 1 147 ? 9.914 33.756 -10.530 1.00 95.50 147 LYS A C 1
ATOM 1140 O O . LYS A 1 147 ? 9.216 34.598 -9.980 1.00 95.50 147 LYS A O 1
ATOM 1145 N N . GLY A 1 148 ? 10.858 33.074 -9.874 1.00 92.94 148 GLY A N 1
ATOM 1146 C CA . GLY A 1 148 ? 11.059 33.171 -8.426 1.00 92.94 148 GLY A CA 1
ATOM 1147 C C . GLY A 1 148 ? 9.952 32.503 -7.602 1.00 92.94 148 GLY A C 1
ATOM 1148 O O . GLY A 1 148 ? 9.822 32.785 -6.414 1.00 92.94 148 GLY A O 1
ATOM 1149 N N . GLU A 1 149 ? 9.146 31.630 -8.212 1.00 93.81 149 GLU A N 1
ATOM 1150 C CA . GLU A 1 149 ? 8.050 30.930 -7.544 1.00 93.81 149 GLU A CA 1
ATOM 1151 C C . GLU A 1 149 ? 8.549 29.645 -6.868 1.00 93.81 149 GLU A C 1
ATOM 1153 O O . GLU A 1 149 ? 9.401 28.919 -7.393 1.00 93.81 149 GLU A O 1
ATOM 1158 N N . THR A 1 150 ? 7.987 29.326 -5.701 1.00 87.19 150 THR A N 1
ATOM 1159 C CA . THR A 1 150 ? 8.206 28.032 -5.051 1.00 87.19 150 THR A CA 1
ATOM 1160 C C . THR A 1 150 ? 7.344 26.969 -5.726 1.00 87.19 150 THR A C 1
ATOM 1162 O O . THR A 1 150 ? 6.139 27.133 -5.898 1.00 87.19 150 THR A O 1
ATOM 1165 N N . PHE A 1 151 ? 7.960 25.849 -6.107 1.00 86.06 151 PHE A N 1
ATOM 1166 C CA . PHE A 1 151 ? 7.261 24.747 -6.763 1.00 86.06 151 PHE A CA 1
ATOM 1167 C C . PHE A 1 151 ? 7.359 23.480 -5.919 1.00 86.06 151 PHE A C 1
ATOM 1169 O O . PHE A 1 151 ? 8.457 23.029 -5.579 1.00 86.06 151 PHE A O 1
ATOM 1176 N N . SER A 1 152 ? 6.211 22.915 -5.543 1.00 88.44 152 SER A N 1
ATOM 1177 C CA . SER A 1 152 ? 6.175 21.725 -4.700 1.00 88.44 152 SER A CA 1
ATOM 1178 C C . SER A 1 152 ? 6.641 20.494 -5.474 1.00 88.44 152 SER A C 1
ATOM 1180 O O . SER A 1 152 ? 6.357 20.290 -6.659 1.00 88.44 152 SER A O 1
ATOM 1182 N N . LYS A 1 153 ? 7.405 19.650 -4.784 1.00 88.12 153 LYS A N 1
ATOM 1183 C CA . LYS A 1 153 ? 7.881 18.394 -5.345 1.00 88.12 153 LYS A CA 1
ATOM 1184 C C . LYS A 1 153 ? 6.818 17.308 -5.158 1.00 88.12 153 LYS A C 1
ATOM 1186 O O . LYS A 1 153 ? 6.382 17.112 -4.024 1.00 88.12 153 LYS A O 1
ATOM 1191 N N . PRO A 1 154 ? 6.429 16.574 -6.212 1.00 91.44 154 PRO A N 1
ATOM 1192 C CA . PRO A 1 154 ? 5.509 15.459 -6.088 1.00 91.44 154 PRO A CA 1
ATOM 1193 C C . PRO A 1 154 ? 6.168 14.309 -5.329 1.00 91.44 154 PRO A C 1
ATOM 1195 O O . PRO A 1 154 ? 7.387 14.113 -5.363 1.00 91.44 154 PRO A O 1
ATOM 1198 N N . GLU A 1 155 ? 5.335 13.517 -4.659 1.00 92.12 155 GLU A N 1
ATOM 1199 C CA . GLU A 1 155 ? 5.794 12.360 -3.891 1.00 92.12 155 GLU A CA 1
ATOM 1200 C C . GLU A 1 155 ? 6.410 11.290 -4.805 1.00 92.12 155 GLU A C 1
ATOM 1202 O O . GLU A 1 155 ? 7.448 10.714 -4.470 1.00 92.12 155 GLU A O 1
ATOM 1207 N N . VAL A 1 156 ? 5.797 11.055 -5.971 1.00 94.88 156 VAL A N 1
ATOM 1208 C CA . VAL A 1 156 ? 6.214 10.052 -6.958 1.00 94.88 156 VAL A CA 1
ATOM 1209 C C . VAL A 1 156 ? 6.252 10.671 -8.351 1.00 94.88 156 VAL A C 1
ATOM 1211 O O . VAL A 1 156 ? 5.301 11.331 -8.773 1.00 94.88 156 VAL A O 1
ATOM 1214 N N . LEU A 1 157 ? 7.352 10.424 -9.060 1.00 94.69 157 LEU A N 1
ATOM 1215 C CA . LEU A 1 157 ? 7.537 10.803 -10.457 1.00 94.69 157 LEU A CA 1
ATOM 1216 C C . LEU A 1 157 ? 7.487 9.574 -11.367 1.00 94.69 157 LEU A C 1
ATOM 1218 O O . LEU A 1 157 ? 8.125 8.562 -11.075 1.00 94.69 157 LEU A O 1
ATOM 1222 N N . ASP A 1 158 ? 6.768 9.678 -12.479 1.00 95.50 158 ASP A N 1
ATOM 1223 C CA . ASP A 1 158 ? 6.787 8.696 -13.562 1.00 95.50 158 ASP A CA 1
ATOM 1224 C C . ASP A 1 158 ? 7.876 9.062 -14.574 1.00 95.50 158 ASP A C 1
ATOM 1226 O O . ASP A 1 158 ? 7.815 10.107 -15.226 1.00 95.50 158 ASP A O 1
ATOM 1230 N N . TYR A 1 159 ? 8.893 8.213 -14.691 1.00 94.31 159 TYR A N 1
ATOM 1231 C CA . TYR A 1 159 ? 9.986 8.395 -15.649 1.00 94.31 159 TYR A CA 1
ATOM 1232 C C . TYR A 1 159 ? 9.676 7.769 -17.012 1.00 94.31 159 TYR A C 1
ATOM 1234 O O . TYR A 1 159 ? 10.503 7.831 -17.920 1.00 94.31 159 TYR A O 1
ATOM 1242 N N . GLY A 1 160 ? 8.477 7.209 -17.173 1.00 94.62 160 GLY A N 1
ATOM 1243 C CA . GLY A 1 160 ? 7.988 6.669 -18.421 1.00 94.62 160 GLY A CA 1
ATOM 1244 C C . GLY A 1 160 ? 8.609 5.318 -18.740 1.00 94.62 160 GLY A C 1
ATOM 1245 O O . GLY A 1 160 ? 8.737 4.433 -17.891 1.00 94.62 160 GLY A O 1
ATOM 1246 N N . THR A 1 161 ? 8.933 5.142 -20.012 1.00 95.44 161 THR A N 1
ATOM 1247 C CA . THR A 1 161 ? 9.296 3.848 -20.578 1.00 95.44 161 THR A CA 1
ATOM 1248 C C . THR A 1 161 ? 10.808 3.645 -20.627 1.00 95.44 161 THR A C 1
ATOM 1250 O O . THR A 1 161 ? 11.541 4.527 -21.058 1.00 95.44 161 THR A O 1
ATOM 1253 N N . VAL A 1 162 ? 11.252 2.447 -20.252 1.00 95.19 162 VAL A N 1
ATOM 1254 C CA . VAL A 1 162 ? 12.641 1.983 -20.277 1.00 95.19 162 VAL A CA 1
ATOM 1255 C C . VAL A 1 162 ? 12.720 0.753 -21.173 1.00 95.19 162 VAL A C 1
ATOM 1257 O O . VAL A 1 162 ? 12.043 -0.244 -20.909 1.00 95.19 162 VAL A O 1
ATOM 1260 N N . SER A 1 163 ? 13.550 0.813 -22.215 1.00 94.38 163 SER A N 1
ATOM 1261 C CA . SER A 1 163 ? 13.693 -0.274 -23.191 1.00 94.38 163 SER A CA 1
ATOM 1262 C C . SER A 1 163 ? 15.001 -1.046 -23.094 1.00 94.38 163 SER A C 1
ATOM 1264 O O . SER A 1 163 ? 15.091 -2.194 -23.539 1.00 94.38 163 SER A O 1
ATOM 1266 N N . CYS A 1 164 ? 16.015 -0.436 -22.489 1.00 93.88 164 CYS A N 1
ATOM 1267 C CA . CYS A 1 164 ? 17.313 -1.042 -22.242 1.00 93.88 164 CYS A CA 1
ATOM 1268 C C . CYS A 1 164 ? 17.983 -0.429 -21.003 1.00 93.88 164 CYS A C 1
ATOM 1270 O O . CYS A 1 164 ? 17.507 0.563 -20.451 1.00 93.88 164 CYS A O 1
ATOM 1272 N N . THR A 1 165 ? 19.098 -1.016 -20.563 1.00 94.50 165 THR A N 1
ATOM 1273 C CA . THR A 1 165 ? 19.882 -0.513 -19.421 1.00 94.50 165 THR A CA 1
ATOM 1274 C C . THR A 1 165 ? 20.307 0.949 -19.589 1.00 94.50 165 THR A C 1
ATOM 1276 O O . THR A 1 165 ? 20.188 1.712 -18.637 1.00 94.50 165 THR A O 1
ATOM 1279 N N . ASN A 1 166 ? 20.712 1.366 -20.794 1.00 93.19 166 ASN A N 1
ATOM 1280 C CA . ASN A 1 166 ? 21.178 2.736 -21.038 1.00 93.19 166 ASN A CA 1
ATOM 1281 C C . ASN A 1 166 ? 20.083 3.780 -20.759 1.00 93.19 166 ASN A C 1
ATOM 1283 O O . ASN A 1 166 ? 20.373 4.824 -20.184 1.00 93.19 166 ASN A O 1
ATOM 1287 N N . ASP A 1 167 ? 18.820 3.493 -21.101 1.00 92.44 167 ASP A N 1
ATOM 1288 C CA . ASP A 1 167 ? 17.697 4.400 -20.810 1.00 92.44 167 ASP A CA 1
ATOM 1289 C C . ASP A 1 167 ? 17.548 4.618 -19.296 1.00 92.44 167 ASP A C 1
ATOM 1291 O O . ASP A 1 167 ? 17.297 5.729 -18.826 1.00 92.44 167 ASP A O 1
ATOM 1295 N N . LEU A 1 168 ? 17.732 3.547 -18.517 1.00 91.69 168 LEU A N 1
ATOM 1296 C CA . LEU A 1 168 ? 17.637 3.589 -17.062 1.00 91.69 168 LEU A CA 1
ATOM 1297 C C . LEU A 1 168 ? 18.823 4.322 -16.424 1.00 91.69 168 LEU A C 1
ATOM 1299 O O . LEU A 1 168 ? 18.630 5.058 -15.458 1.00 91.69 168 LEU A O 1
ATOM 1303 N N . GLU A 1 169 ? 20.028 4.152 -16.966 1.00 90.81 169 GLU A N 1
ATOM 1304 C CA . GLU A 1 169 ? 21.218 4.897 -16.539 1.00 90.81 169 GLU A CA 1
ATOM 1305 C C . GLU A 1 169 ? 21.049 6.399 -16.794 1.00 90.81 169 GLU A C 1
ATOM 1307 O O . GLU A 1 169 ? 21.237 7.194 -15.875 1.00 90.81 169 GLU A O 1
ATOM 1312 N N . ILE A 1 170 ? 20.552 6.786 -17.977 1.00 89.25 170 ILE A N 1
ATOM 1313 C CA . ILE A 1 170 ? 20.214 8.184 -18.294 1.00 89.25 170 ILE A CA 1
ATOM 1314 C C . ILE A 1 170 ? 19.200 8.736 -17.291 1.00 89.25 170 ILE A C 1
ATOM 1316 O O . ILE A 1 170 ? 19.313 9.883 -16.851 1.00 89.25 170 ILE A O 1
ATOM 1320 N N . ILE A 1 171 ? 18.192 7.944 -16.919 1.00 89.31 171 ILE A N 1
ATOM 1321 C CA . ILE A 1 171 ? 17.247 8.337 -15.876 1.00 89.31 171 ILE A CA 1
ATOM 1322 C C . ILE A 1 171 ? 18.018 8.606 -14.576 1.00 89.31 171 ILE A C 1
ATOM 1324 O O . ILE A 1 171 ? 17.912 9.716 -14.054 1.00 89.31 171 ILE A O 1
ATOM 1328 N N . TYR A 1 172 ? 18.816 7.652 -14.086 1.00 88.06 172 TYR A N 1
ATOM 1329 C CA . TYR A 1 172 ? 19.543 7.746 -12.809 1.00 88.06 172 TYR A CA 1
ATOM 1330 C C . TYR A 1 172 ? 20.489 8.950 -12.744 1.00 88.06 172 TYR A C 1
ATOM 1332 O O . TYR A 1 172 ? 20.442 9.702 -11.767 1.00 88.06 172 TYR A O 1
ATOM 1340 N N . ASP A 1 173 ? 21.267 9.196 -13.796 1.00 84.50 173 ASP A N 1
ATOM 1341 C CA . ASP A 1 173 ? 22.213 10.315 -13.848 1.00 84.50 173 ASP A CA 1
ATOM 1342 C C . ASP A 1 173 ? 21.497 11.672 -13.761 1.00 84.50 173 ASP A C 1
ATOM 1344 O O . ASP A 1 173 ? 2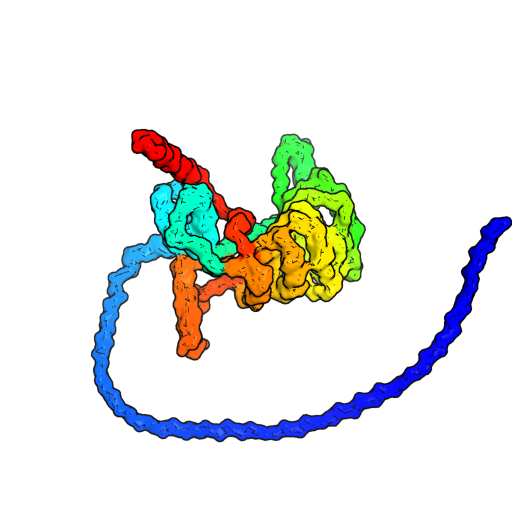1.935 12.592 -13.065 1.00 84.50 173 ASP A O 1
ATOM 1348 N N . ASN A 1 174 ? 20.319 11.782 -14.381 1.00 80.19 174 ASN A N 1
ATOM 1349 C CA . ASN A 1 174 ? 19.509 12.999 -14.355 1.00 80.19 174 ASN A CA 1
ATOM 1350 C C . ASN A 1 174 ? 18.758 13.220 -13.028 1.00 80.19 174 ASN A C 1
ATOM 1352 O O . ASN A 1 174 ? 18.221 14.305 -12.789 1.00 80.19 174 ASN A O 1
ATOM 1356 N N . ILE A 1 175 ? 18.676 12.212 -12.154 1.00 78.25 175 ILE A N 1
ATOM 1357 C CA . ILE A 1 175 ? 17.843 12.260 -10.945 1.00 78.25 175 ILE A CA 1
ATOM 1358 C C . ILE A 1 175 ? 18.507 13.001 -9.787 1.00 78.25 175 ILE A C 1
ATOM 1360 O O . ILE A 1 175 ? 17.791 13.530 -8.932 1.00 78.25 175 ILE A O 1
ATOM 1364 N N . HIS A 1 176 ? 19.836 13.106 -9.746 1.00 67.88 176 HIS A N 1
ATOM 1365 C CA . HIS A 1 176 ? 20.538 13.705 -8.605 1.00 67.88 176 HIS A CA 1
ATOM 1366 C C . HIS A 1 176 ? 20.084 15.140 -8.272 1.00 67.88 176 HIS A C 1
ATOM 1368 O O . HIS A 1 176 ? 20.087 15.522 -7.105 1.00 67.88 176 HIS A O 1
ATOM 1374 N N . HIS A 1 177 ? 19.573 15.889 -9.253 1.00 60.53 177 HIS A N 1
ATOM 1375 C CA . HIS A 1 177 ? 19.059 17.254 -9.078 1.00 60.53 177 HIS A CA 1
ATOM 1376 C C . HIS A 1 177 ? 17.543 17.327 -8.808 1.00 6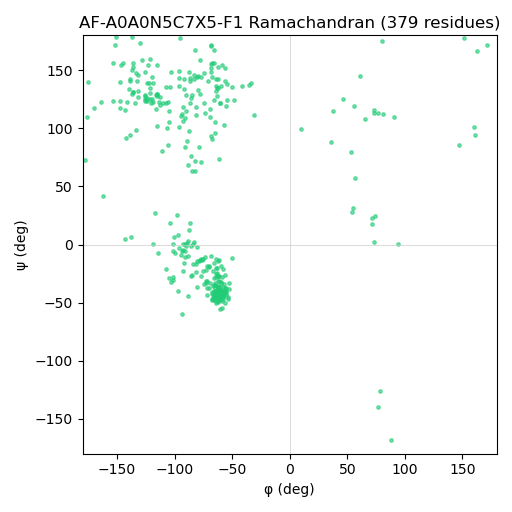0.53 177 HIS A C 1
ATOM 1378 O O . HIS A 1 177 ? 16.992 18.402 -8.590 1.00 60.53 177 HIS A O 1
ATOM 1384 N N . SER A 1 178 ? 16.826 16.201 -8.860 1.00 65.12 178 SER A N 1
ATOM 1385 C CA . SER A 1 178 ? 15.355 16.168 -8.931 1.00 65.12 178 SER A CA 1
ATOM 1386 C C . SER A 1 178 ? 14.698 15.025 -8.142 1.00 65.12 178 SER A C 1
ATOM 1388 O O . SER A 1 178 ? 13.480 14.898 -8.169 1.00 65.12 178 SER A O 1
ATOM 1390 N N . ALA A 1 179 ? 15.455 14.226 -7.382 1.00 64.31 179 ALA A N 1
ATOM 1391 C CA . ALA A 1 179 ? 14.998 12.974 -6.754 1.00 64.31 179 ALA A CA 1
ATOM 1392 C C . ALA A 1 179 ? 13.784 13.107 -5.809 1.00 64.31 179 ALA A C 1
ATOM 1394 O O . ALA A 1 179 ? 13.922 13.583 -4.682 1.00 64.31 179 ALA A O 1
ATOM 1395 N N . SER A 1 180 ? 12.591 12.716 -6.267 1.00 70.44 180 SER A N 1
ATOM 1396 C CA . SER A 1 180 ? 11.352 12.605 -5.473 1.00 70.44 180 SER A CA 1
ATOM 1397 C C . SER A 1 180 ? 11.418 11.469 -4.450 1.00 70.44 180 SER A C 1
ATOM 1399 O O . SER A 1 180 ? 12.351 10.670 -4.453 1.00 70.44 180 SER A O 1
ATOM 1401 N N . GLY A 1 181 ? 10.419 11.397 -3.566 1.00 84.75 181 GLY A N 1
ATOM 1402 C CA . GLY A 1 181 ? 10.315 10.338 -2.560 1.00 84.75 181 GLY A CA 1
ATOM 1403 C C . GLY A 1 181 ? 10.158 8.931 -3.154 1.00 84.75 181 GLY A C 1
ATOM 1404 O O . GLY A 1 181 ? 10.596 7.958 -2.541 1.00 84.75 181 GLY A O 1
ATOM 1405 N N . GLY A 1 182 ? 9.600 8.804 -4.359 1.00 93.25 182 GLY A N 1
ATOM 1406 C CA . GLY A 1 182 ? 9.555 7.550 -5.108 1.00 93.25 182 GLY A CA 1
ATOM 1407 C C . GLY A 1 182 ? 9.535 7.728 -6.624 1.00 93.25 182 GLY A C 1
ATOM 1408 O O . GLY A 1 182 ? 9.503 8.855 -7.125 1.00 93.25 182 GLY A O 1
ATOM 1409 N N . MET A 1 183 ? 9.529 6.605 -7.345 1.00 94.31 183 MET A N 1
ATOM 1410 C CA . MET A 1 183 ? 9.490 6.568 -8.809 1.00 94.31 183 MET A CA 1
ATOM 1411 C C . MET A 1 183 ? 8.511 5.528 -9.371 1.00 94.31 183 MET A C 1
ATOM 1413 O O . MET A 1 183 ? 8.267 4.498 -8.741 1.00 94.31 183 MET A O 1
ATOM 1417 N N . THR A 1 184 ? 8.054 5.753 -10.599 1.00 96.75 184 THR A N 1
ATOM 1418 C CA . THR A 1 184 ? 7.401 4.760 -11.461 1.00 96.75 184 THR A CA 1
ATOM 1419 C C . THR A 1 184 ? 8.183 4.637 -12.772 1.00 96.75 184 THR A C 1
ATOM 1421 O O . THR A 1 184 ? 8.651 5.643 -13.305 1.00 96.75 184 THR A O 1
ATOM 1424 N N . ILE A 1 185 ? 8.346 3.408 -13.269 1.00 96.38 185 ILE A N 1
ATOM 1425 C CA . ILE A 1 185 ? 8.876 3.105 -14.607 1.00 96.38 185 ILE A CA 1
ATOM 1426 C C . ILE A 1 185 ? 8.063 1.990 -15.269 1.00 96.38 185 ILE A C 1
ATOM 1428 O O . ILE A 1 185 ? 7.558 1.084 -14.596 1.00 96.38 185 ILE A O 1
ATOM 1432 N N . SER A 1 186 ? 7.991 2.023 -16.597 1.00 96.69 186 SER A N 1
ATOM 1433 C CA . SER A 1 186 ? 7.473 0.938 -17.428 1.00 96.69 186 SER A CA 1
ATOM 1434 C C . SER A 1 186 ? 8.612 0.295 -18.207 1.00 96.69 186 SER A C 1
ATOM 1436 O O . SER A 1 186 ? 9.301 0.964 -18.966 1.00 96.69 186 SER A O 1
ATOM 1438 N N . ILE A 1 187 ? 8.822 -1.003 -18.035 1.00 94.50 187 ILE A N 1
ATOM 1439 C CA . ILE A 1 187 ? 9.822 -1.762 -18.781 1.00 94.50 187 ILE A CA 1
ATOM 1440 C C . ILE A 1 187 ? 9.128 -2.396 -19.978 1.00 94.50 187 ILE A C 1
ATOM 1442 O O . ILE A 1 187 ? 8.317 -3.315 -19.815 1.00 94.50 187 ILE A O 1
ATOM 1446 N N . ILE A 1 188 ? 9.460 -1.910 -21.173 1.00 89.56 188 ILE A N 1
ATOM 1447 C CA . ILE A 1 188 ? 8.958 -2.444 -22.439 1.00 89.56 188 ILE A CA 1
ATOM 1448 C C . ILE A 1 188 ? 10.163 -2.780 -23.301 1.00 89.56 188 ILE A C 1
ATOM 1450 O O . ILE A 1 188 ? 10.994 -1.924 -23.567 1.00 89.56 188 ILE A O 1
ATOM 1454 N N . GLY A 1 189 ? 10.299 -4.013 -23.765 1.00 75.25 189 GLY A N 1
ATOM 1455 C CA . GLY A 1 189 ? 11.389 -4.293 -24.689 1.00 75.25 189 GLY A CA 1
ATOM 1456 C C . GLY A 1 189 ? 11.726 -5.756 -24.834 1.00 75.25 189 GLY A C 1
ATOM 1457 O O . GLY A 1 189 ? 11.307 -6.605 -24.054 1.00 75.25 189 GLY A O 1
ATOM 1458 N N . SER A 1 190 ? 12.510 -6.032 -25.867 1.00 78.31 190 SER A N 1
ATOM 1459 C CA . SER A 1 190 ? 13.152 -7.321 -26.109 1.00 78.31 190 SER A CA 1
ATOM 1460 C C . SER A 1 190 ? 14.557 -7.396 -25.505 1.00 78.31 190 SER A C 1
ATOM 1462 O O . SER A 1 190 ? 15.095 -8.492 -25.358 1.00 78.31 190 SER A O 1
ATOM 1464 N N . ARG A 1 191 ? 15.161 -6.253 -25.145 1.00 88.38 191 ARG A N 1
ATOM 1465 C CA . ARG A 1 191 ? 16.513 -6.187 -24.579 1.00 88.38 191 ARG A CA 1
ATOM 1466 C C . ARG A 1 191 ? 16.490 -6.353 -23.054 1.00 88.38 191 ARG A C 1
ATOM 1468 O O . ARG A 1 191 ? 15.521 -5.947 -22.414 1.00 88.38 191 ARG A O 1
ATOM 1475 N N . PRO A 1 192 ? 17.543 -6.936 -22.455 1.00 90.44 192 PRO A N 1
ATOM 1476 C CA . PRO A 1 192 ? 17.682 -6.974 -21.006 1.00 90.44 192 PRO A CA 1
ATOM 1477 C C . PRO A 1 192 ? 17.806 -5.566 -20.410 1.00 90.44 192 PRO A C 1
ATOM 1479 O O . PRO A 1 192 ? 18.581 -4.745 -20.904 1.00 90.44 192 PRO A O 1
ATOM 1482 N N . VAL A 1 193 ? 17.074 -5.314 -19.326 1.00 94.31 193 VAL A N 1
ATOM 1483 C CA . VAL A 1 193 ? 17.221 -4.130 -18.473 1.00 94.31 193 VAL A CA 1
ATOM 1484 C C . VAL A 1 193 ? 17.874 -4.564 -17.167 1.00 94.31 193 VAL A C 1
ATOM 1486 O O . VAL A 1 193 ? 17.354 -5.427 -16.458 1.00 94.31 193 VAL A O 1
ATOM 1489 N N . ILE A 1 194 ? 19.017 -3.967 -16.844 1.00 95.12 194 ILE A N 1
ATOM 1490 C CA . ILE A 1 194 ? 19.743 -4.223 -15.598 1.00 95.12 194 ILE A CA 1
ATOM 1491 C C . ILE A 1 194 ? 19.545 -3.018 -14.682 1.00 95.12 194 ILE A C 1
ATOM 1493 O O . ILE A 1 194 ? 19.887 -1.899 -15.054 1.00 95.12 194 ILE A O 1
ATOM 1497 N N . LEU A 1 195 ? 19.004 -3.231 -13.481 1.00 94.50 195 LEU A N 1
ATOM 1498 C CA . LEU A 1 195 ? 18.895 -2.165 -12.486 1.00 94.50 195 LEU A CA 1
ATOM 1499 C C . LEU A 1 195 ? 20.302 -1.735 -12.022 1.00 94.50 195 LEU A C 1
ATOM 1501 O O . LEU A 1 195 ? 21.057 -2.591 -11.539 1.00 94.50 195 LEU A O 1
ATOM 1505 N N . PRO A 1 196 ? 20.665 -0.439 -12.120 1.00 90.38 196 PRO A N 1
ATOM 1506 C CA . PRO A 1 196 ? 21.986 0.036 -11.735 1.00 90.38 196 PRO A CA 1
ATOM 1507 C C . PRO A 1 196 ? 22.291 -0.233 -10.261 1.00 90.38 196 PRO A C 1
ATOM 1509 O O . PRO A 1 196 ? 21.478 0.015 -9.371 1.00 90.38 196 PRO A O 1
ATOM 1512 N N . ALA A 1 197 ? 23.507 -0.709 -9.989 1.00 86.19 197 ALA A N 1
ATOM 1513 C CA . ALA A 1 197 ? 23.978 -0.975 -8.628 1.00 86.19 197 ALA A CA 1
ATOM 1514 C C . ALA A 1 197 ? 24.700 0.222 -7.979 1.00 86.19 197 ALA A C 1
ATOM 1516 O O . ALA A 1 197 ? 24.993 0.172 -6.779 1.00 86.19 197 ALA A O 1
ATOM 1517 N N . ARG A 1 198 ? 25.020 1.255 -8.769 1.00 84.25 198 ARG A N 1
ATOM 1518 C CA . ARG A 1 198 ? 25.770 2.465 -8.392 1.00 84.25 198 ARG A CA 1
ATOM 1519 C C . ARG A 1 198 ? 24.913 3.703 -8.660 1.00 84.25 198 ARG A C 1
ATOM 1521 O O . ARG A 1 198 ? 23.950 3.617 -9.412 1.00 84.25 198 ARG A O 1
ATOM 1528 N N . ASN A 1 199 ? 25.243 4.820 -8.010 1.00 82.12 199 ASN A N 1
ATOM 1529 C CA . ASN A 1 199 ? 24.527 6.100 -8.135 1.00 82.12 199 ASN A CA 1
ATOM 1530 C C . ASN A 1 199 ? 23.014 6.000 -7.875 1.00 82.12 199 ASN A C 1
ATOM 1532 O O . ASN A 1 199 ? 22.222 6.776 -8.396 1.00 82.12 199 ASN A O 1
ATOM 1536 N N . VAL A 1 200 ? 22.600 5.031 -7.053 1.00 83.00 200 VAL A N 1
ATOM 1537 C CA . VAL A 1 200 ? 21.182 4.764 -6.826 1.00 83.00 200 VAL A CA 1
ATOM 1538 C C . VAL A 1 200 ? 20.584 5.858 -5.932 1.00 83.00 200 VAL A C 1
ATOM 1540 O O . VAL A 1 200 ? 21.059 6.035 -4.803 1.00 83.00 200 VAL A O 1
ATOM 1543 N N . PRO A 1 201 ? 19.545 6.581 -6.384 1.00 81.94 201 PRO A N 1
ATOM 1544 C CA . PRO A 1 201 ? 18.900 7.605 -5.574 1.00 81.94 201 PRO A CA 1
ATOM 1545 C C . PRO A 1 201 ? 18.270 7.023 -4.304 1.00 81.94 201 PRO A C 1
ATOM 1547 O O . PRO A 1 201 ? 17.849 5.865 -4.261 1.00 81.94 201 PRO A O 1
ATOM 1550 N N . LYS A 1 202 ? 18.168 7.851 -3.256 1.00 87.50 202 LYS A N 1
ATOM 1551 C CA . LYS A 1 202 ? 17.507 7.486 -1.993 1.00 87.50 202 LYS A CA 1
ATOM 1552 C C . LYS A 1 202 ? 15.984 7.536 -2.137 1.00 87.50 202 LYS A C 1
ATOM 1554 O O . LYS A 1 202 ? 15.336 8.424 -1.593 1.00 87.50 202 LYS A O 1
ATOM 1559 N N . TRP A 1 203 ? 15.422 6.592 -2.880 1.00 90.31 203 TRP A N 1
ATOM 1560 C CA . TRP A 1 203 ? 13.976 6.431 -2.979 1.00 90.31 203 TRP A CA 1
ATOM 1561 C C . TRP A 1 203 ? 13.423 5.619 -1.822 1.00 90.31 203 TRP A C 1
ATOM 1563 O O . TRP A 1 203 ? 14.021 4.622 -1.410 1.00 90.31 203 TRP A O 1
ATOM 1573 N N . ASN A 1 204 ? 12.244 6.023 -1.363 1.00 93.75 204 ASN A N 1
ATOM 1574 C CA . ASN A 1 204 ? 11.433 5.288 -0.400 1.00 93.75 204 ASN A CA 1
ATOM 1575 C C . ASN A 1 204 ? 10.433 4.369 -1.114 1.00 93.75 204 ASN A C 1
ATOM 1577 O O . ASN A 1 204 ? 9.993 3.379 -0.536 1.00 93.75 204 ASN A O 1
ATOM 1581 N N . GLY A 1 205 ? 10.089 4.671 -2.369 1.00 96.31 205 GLY A N 1
ATOM 1582 C CA . GLY A 1 205 ? 9.091 3.938 -3.140 1.00 96.31 205 GLY A CA 1
ATOM 1583 C C . GLY A 1 205 ? 9.483 3.702 -4.600 1.00 96.31 205 GLY A C 1
ATOM 1584 O O . GLY A 1 205 ? 10.018 4.599 -5.245 1.00 96.31 205 GLY A O 1
ATOM 1585 N N . MET A 1 206 ? 9.178 2.525 -5.147 1.00 96.88 206 MET A N 1
ATOM 1586 C CA . MET A 1 206 ? 9.372 2.223 -6.570 1.00 96.88 206 MET A CA 1
ATOM 1587 C C . MET A 1 206 ? 8.200 1.408 -7.115 1.00 96.88 206 MET A C 1
ATOM 1589 O O . MET A 1 206 ? 7.796 0.423 -6.502 1.00 96.88 206 MET A O 1
ATOM 1593 N N . CYS A 1 207 ? 7.685 1.783 -8.284 1.00 97.94 207 CYS A N 1
ATOM 1594 C CA . CYS A 1 207 ? 6.738 0.993 -9.059 1.00 97.94 207 CYS A CA 1
ATOM 1595 C C . CYS A 1 207 ? 7.360 0.578 -10.391 1.00 97.94 207 CYS A C 1
ATOM 1597 O O . CYS A 1 207 ? 7.828 1.421 -11.153 1.00 97.94 207 CYS A O 1
ATOM 1599 N N . ILE A 1 208 ? 7.323 -0.719 -10.686 1.00 97.44 208 ILE A N 1
ATOM 1600 C CA . ILE A 1 208 ? 7.770 -1.285 -11.958 1.00 97.44 208 ILE A CA 1
ATOM 1601 C C . ILE A 1 208 ? 6.562 -1.908 -12.648 1.00 97.44 208 ILE A C 1
ATOM 1603 O O . ILE A 1 208 ? 5.979 -2.876 -12.151 1.00 97.44 208 ILE A O 1
ATOM 1607 N N . LEU A 1 209 ? 6.198 -1.363 -13.804 1.00 97.12 209 LEU A N 1
ATOM 1608 C CA . LEU A 1 209 ? 5.289 -2.004 -14.745 1.00 97.12 209 LEU A CA 1
ATOM 1609 C C . LEU A 1 209 ? 6.122 -2.790 -15.758 1.00 97.12 209 LEU A C 1
ATOM 1611 O O . LEU A 1 209 ? 6.775 -2.211 -16.612 1.00 97.12 209 LEU A O 1
ATOM 1615 N N . HIS A 1 210 ? 6.129 -4.112 -15.657 1.00 95.81 210 HIS A N 1
ATOM 1616 C CA . HIS A 1 210 ? 6.849 -4.985 -16.578 1.00 95.81 210 HIS A CA 1
ATOM 1617 C C . HIS A 1 210 ? 5.913 -5.421 -17.705 1.00 95.81 210 HIS A C 1
ATOM 1619 O O . HIS A 1 210 ? 4.886 -6.035 -17.440 1.00 95.81 210 HIS A O 1
ATOM 1625 N N . GLN A 1 211 ? 6.232 -5.081 -18.952 1.00 92.88 211 GLN A N 1
ATOM 1626 C CA . GLN A 1 211 ? 5.436 -5.462 -20.129 1.00 92.88 211 GLN A CA 1
ATOM 1627 C C . GLN A 1 211 ? 6.191 -6.410 -21.072 1.00 92.88 211 GLN A C 1
ATOM 1629 O O . GLN A 1 211 ? 5.599 -6.943 -22.007 1.00 92.88 211 GLN A O 1
ATOM 1634 N N . GLY A 1 212 ? 7.482 -6.655 -20.832 1.00 89.94 212 GLY A N 1
ATOM 1635 C CA . GLY A 1 212 ? 8.299 -7.552 -21.644 1.00 89.94 212 GLY A CA 1
ATOM 1636 C C . GLY A 1 212 ? 9.784 -7.499 -21.287 1.00 89.94 212 GLY A C 1
ATOM 1637 O O . GLY A 1 212 ? 10.214 -6.665 -20.494 1.00 89.94 212 GLY A O 1
ATOM 1638 N N . GLY A 1 213 ? 10.560 -8.416 -21.864 1.00 89.06 213 GLY A N 1
ATOM 1639 C CA . GLY A 1 213 ? 12.019 -8.435 -21.727 1.00 89.06 213 GLY A CA 1
ATOM 1640 C C . GLY A 1 213 ? 12.527 -9.042 -20.420 1.00 89.06 213 GLY A C 1
ATOM 1641 O O . GLY A 1 213 ? 11.758 -9.431 -19.533 1.00 89.06 213 GLY A O 1
ATOM 1642 N N . ALA A 1 214 ? 13.851 -9.153 -20.322 1.00 91.69 214 ALA A N 1
ATOM 1643 C CA . ALA A 1 214 ? 14.533 -9.605 -19.114 1.00 91.69 214 ALA A CA 1
ATOM 1644 C C . ALA A 1 214 ? 14.793 -8.420 -18.171 1.00 91.69 214 ALA A C 1
ATOM 1646 O O . ALA A 1 214 ? 15.159 -7.338 -18.624 1.00 91.69 214 ALA A O 1
ATOM 1647 N N . LEU A 1 215 ? 14.630 -8.645 -16.867 1.00 94.00 215 LEU A N 1
ATOM 1648 C CA . LEU A 1 215 ? 14.962 -7.688 -15.811 1.00 94.00 215 LEU A CA 1
ATOM 1649 C C . LEU A 1 215 ? 15.898 -8.363 -14.806 1.00 94.00 215 LEU A C 1
ATOM 1651 O O . LEU A 1 215 ? 15.558 -9.418 -14.266 1.00 94.00 215 LEU A O 1
ATOM 1655 N N . SER A 1 216 ? 17.052 -7.753 -14.546 1.00 94.88 216 SER A N 1
ATOM 1656 C CA . SER A 1 216 ? 18.041 -8.234 -13.573 1.00 94.88 216 SER A CA 1
ATOM 1657 C C . SER A 1 216 ? 18.604 -7.097 -12.715 1.00 94.88 216 SER A C 1
ATOM 1659 O O . SER A 1 216 ? 18.221 -5.935 -12.865 1.00 94.88 216 SER A O 1
ATOM 1661 N N . GLY A 1 217 ? 19.495 -7.431 -11.777 1.00 94.69 217 GLY A N 1
ATOM 1662 C CA . GLY A 1 217 ? 20.012 -6.488 -10.788 1.00 94.69 217 GLY A CA 1
ATOM 1663 C C . GLY A 1 217 ? 19.140 -6.414 -9.534 1.00 94.69 217 GLY A C 1
ATOM 1664 O O . GLY A 1 217 ? 18.276 -7.259 -9.304 1.00 94.69 217 GLY A O 1
ATOM 1665 N N . CYS A 1 218 ? 19.391 -5.408 -8.695 1.00 95.25 218 CYS A N 1
ATOM 1666 C CA . CYS A 1 218 ? 18.715 -5.241 -7.408 1.00 95.25 218 CYS A CA 1
ATOM 1667 C C . CYS A 1 218 ? 17.967 -3.912 -7.359 1.00 95.25 218 CYS A C 1
ATOM 1669 O O . CYS A 1 218 ? 18.470 -2.897 -7.840 1.00 95.25 218 CYS A O 1
ATOM 1671 N N . VAL A 1 219 ? 16.810 -3.894 -6.699 1.00 95.31 219 VAL A N 1
ATOM 1672 C CA . VAL A 1 219 ? 16.140 -2.628 -6.385 1.00 95.31 219 VAL A CA 1
ATOM 1673 C C . VAL A 1 219 ? 16.958 -1.818 -5.363 1.00 95.31 219 VAL A C 1
ATOM 1675 O O . VAL A 1 219 ? 17.737 -2.403 -4.598 1.00 95.31 219 VAL A O 1
ATOM 1678 N N . PRO A 1 220 ? 16.798 -0.481 -5.317 1.00 93.81 220 PRO A N 1
ATOM 1679 C CA . PRO A 1 220 ? 17.502 0.359 -4.358 1.00 93.81 220 PRO A CA 1
ATOM 1680 C C . PRO A 1 220 ? 17.390 -0.131 -2.903 1.00 93.81 220 PRO A C 1
ATOM 1682 O O . PRO A 1 220 ? 16.291 -0.444 -2.438 1.00 93.81 220 PRO A O 1
ATOM 1685 N N . PRO A 1 221 ? 18.499 -0.138 -2.137 1.00 94.06 221 PRO A N 1
ATOM 1686 C CA . PRO A 1 221 ? 18.504 -0.625 -0.756 1.00 94.06 221 PRO A CA 1
ATOM 1687 C C . PRO A 1 221 ? 17.680 0.253 0.198 1.00 94.06 221 PRO A C 1
ATOM 1689 O O . PRO A 1 221 ? 17.242 -0.224 1.242 1.00 94.06 221 PRO A O 1
ATOM 1692 N N . SER A 1 222 ? 17.459 1.527 -0.148 1.00 93.69 222 SER A N 1
ATOM 1693 C CA . SER A 1 222 ? 16.673 2.468 0.656 1.00 93.69 222 SER A CA 1
ATOM 1694 C C . SER A 1 222 ? 15.162 2.282 0.546 1.00 93.69 222 SER A C 1
ATOM 1696 O O . SER A 1 222 ? 14.448 2.886 1.342 1.00 93.69 222 SER A O 1
ATOM 1698 N N . LEU A 1 223 ? 14.681 1.495 -0.425 1.00 95.88 223 LEU A N 1
ATOM 1699 C CA . LEU A 1 223 ? 13.252 1.355 -0.686 1.00 95.88 223 LEU A CA 1
ATOM 1700 C C . LEU A 1 223 ? 12.527 0.756 0.505 1.00 95.88 223 LEU A C 1
ATOM 1702 O O . LEU A 1 223 ? 12.944 -0.267 1.038 1.00 95.88 223 LEU A O 1
ATOM 1706 N N . GLU A 1 224 ? 11.398 1.361 0.845 1.00 97.06 224 GLU A N 1
ATOM 1707 C CA . GLU A 1 224 ? 10.462 0.856 1.838 1.00 97.06 224 GLU A CA 1
ATOM 1708 C C . GLU A 1 224 ? 9.209 0.245 1.196 1.00 97.06 224 GLU A C 1
ATOM 1710 O O . GLU A 1 224 ? 8.631 -0.688 1.756 1.00 97.06 224 GLU A O 1
ATOM 1715 N N . VAL A 1 225 ? 8.822 0.727 0.007 1.00 97.81 225 VAL A N 1
ATOM 1716 C CA . VAL A 1 225 ? 7.667 0.247 -0.764 1.00 97.81 225 VAL A CA 1
ATOM 1717 C C . VAL A 1 225 ? 8.092 -0.145 -2.177 1.00 97.81 225 VAL A C 1
ATOM 1719 O O . VAL A 1 225 ? 8.684 0.654 -2.902 1.00 97.81 225 VAL A O 1
ATOM 1722 N N . LEU A 1 226 ? 7.738 -1.359 -2.595 1.00 98.19 226 LEU A N 1
ATOM 1723 C CA . LEU A 1 226 ? 7.923 -1.835 -3.966 1.00 98.19 226 LEU A CA 1
ATOM 1724 C C . LEU A 1 226 ? 6.585 -2.294 -4.546 1.00 98.19 226 LEU A C 1
ATOM 1726 O O . LEU A 1 226 ? 5.912 -3.141 -3.964 1.00 98.19 226 LEU A O 1
ATOM 1730 N N . VAL A 1 227 ? 6.214 -1.760 -5.706 1.00 98.31 227 VAL A N 1
ATOM 1731 C CA . VAL A 1 227 ? 5.005 -2.125 -6.451 1.00 98.31 227 VAL A CA 1
ATOM 1732 C C . VAL A 1 227 ? 5.412 -2.789 -7.762 1.00 98.31 227 VAL A C 1
ATOM 1734 O O . VAL A 1 227 ? 6.128 -2.202 -8.567 1.00 98.31 227 VAL A O 1
ATOM 1737 N N . LEU A 1 228 ? 4.954 -4.015 -7.994 1.00 97.81 228 LEU A N 1
ATOM 1738 C CA . LEU A 1 228 ? 5.266 -4.798 -9.186 1.00 97.81 228 LEU A CA 1
ATOM 1739 C C . LEU A 1 228 ? 3.982 -5.124 -9.949 1.00 97.81 228 LEU A C 1
ATOM 1741 O O . LEU A 1 228 ? 3.030 -5.681 -9.397 1.00 97.81 228 LEU A O 1
ATOM 1745 N N . ARG A 1 229 ? 3.956 -4.759 -11.232 1.00 97.06 229 ARG A N 1
ATOM 1746 C CA . ARG A 1 229 ? 2.785 -4.876 -12.109 1.00 97.06 229 ARG A CA 1
ATOM 1747 C C . ARG A 1 229 ? 3.166 -5.490 -13.447 1.00 97.06 229 ARG A C 1
ATOM 1749 O O . ARG A 1 229 ? 4.265 -5.255 -13.929 1.00 97.06 229 ARG A O 1
ATOM 1756 N N . GLY A 1 230 ? 2.267 -6.250 -14.059 1.00 94.81 230 GLY A N 1
ATOM 1757 C CA . GLY A 1 230 ? 2.417 -6.767 -15.423 1.00 94.81 230 GLY A CA 1
ATOM 1758 C C . GLY A 1 230 ? 3.427 -7.907 -15.596 1.00 94.81 230 GLY A C 1
ATOM 1759 O O . GLY A 1 230 ? 3.590 -8.407 -16.705 1.00 94.81 230 GLY A O 1
ATOM 1760 N N . PHE A 1 231 ? 4.064 -8.385 -14.522 1.00 93.19 231 PHE A N 1
ATOM 1761 C CA . PHE A 1 231 ? 5.098 -9.421 -14.595 1.00 93.19 231 PHE A CA 1
ATOM 1762 C C . PHE A 1 231 ? 4.529 -10.760 -15.087 1.00 93.19 231 PHE A C 1
ATOM 1764 O O . PHE A 1 231 ? 4.019 -11.588 -14.325 1.00 93.19 231 PHE A O 1
ATOM 1771 N N . THR A 1 232 ? 4.663 -11.001 -16.386 1.00 82.06 232 THR A N 1
ATOM 1772 C CA . THR A 1 232 ? 4.242 -12.243 -17.043 1.00 82.06 232 THR A CA 1
ATOM 1773 C C . THR A 1 232 ? 5.419 -13.177 -17.315 1.00 82.06 232 THR A C 1
ATOM 1775 O O . THR A 1 232 ? 5.246 -14.400 -17.233 1.00 82.06 232 THR A O 1
ATOM 1778 N N . SER A 1 233 ? 6.619 -12.629 -17.538 1.00 69.81 233 SER A N 1
ATOM 1779 C CA . SER A 1 233 ? 7.801 -13.384 -17.964 1.00 69.81 233 SER A CA 1
ATOM 1780 C C . SER A 1 233 ? 8.347 -14.331 -16.883 1.00 69.81 233 SER A C 1
ATOM 1782 O O . SER A 1 233 ? 8.091 -14.194 -15.680 1.00 69.81 233 SER A O 1
ATOM 1784 N N . THR A 1 234 ? 9.048 -15.373 -17.329 1.00 71.94 234 THR A N 1
ATOM 1785 C CA . THR A 1 234 ? 9.723 -16.382 -16.491 1.00 71.94 234 THR A CA 1
ATOM 1786 C C . THR A 1 234 ? 11.197 -16.052 -16.239 1.00 71.94 234 THR A C 1
ATOM 1788 O O . THR A 1 234 ? 11.817 -16.681 -15.392 1.00 71.94 234 THR A O 1
ATOM 1791 N N . GLY A 1 235 ? 11.754 -15.049 -16.924 1.00 78.69 235 GLY A N 1
ATOM 1792 C CA . GLY A 1 235 ? 13.181 -14.710 -16.888 1.00 78.69 235 GLY A CA 1
ATOM 1793 C C . GLY A 1 235 ? 13.610 -13.761 -15.766 1.00 78.69 235 GLY A C 1
ATOM 1794 O O . GLY A 1 235 ? 14.653 -13.131 -15.891 1.00 78.69 235 GLY A O 1
ATOM 1795 N N . ILE A 1 236 ? 12.810 -13.601 -14.708 1.00 90.56 236 ILE A N 1
ATOM 1796 C CA . ILE A 1 236 ? 13.079 -12.633 -13.634 1.00 90.56 236 ILE A CA 1
ATOM 1797 C C . ILE A 1 236 ? 13.405 -13.382 -12.350 1.00 90.56 236 ILE A C 1
ATOM 1799 O O . ILE A 1 236 ? 12.592 -14.146 -11.828 1.00 90.56 236 ILE A O 1
ATOM 1803 N N . ARG A 1 237 ? 14.607 -13.137 -11.825 1.00 93.38 237 ARG A N 1
ATOM 1804 C CA . ARG A 1 237 ? 15.082 -13.718 -10.567 1.00 93.38 237 ARG A CA 1
ATOM 1805 C C . ARG A 1 237 ? 14.690 -12.815 -9.403 1.00 93.38 237 ARG A C 1
ATOM 1807 O O . ARG A 1 237 ? 15.451 -11.937 -9.008 1.00 93.38 237 ARG A O 1
ATOM 1814 N N . PHE A 1 238 ? 13.505 -13.029 -8.837 1.00 95.06 238 PHE A N 1
ATOM 1815 C CA . PHE A 1 238 ? 12.997 -12.185 -7.748 1.00 95.06 238 PHE A CA 1
ATOM 1816 C C . PHE A 1 238 ? 13.878 -12.206 -6.488 1.00 95.06 238 PHE A C 1
ATOM 1818 O O . PHE A 1 238 ? 14.006 -11.177 -5.829 1.00 95.06 238 PHE A O 1
ATOM 1825 N N . ASP A 1 239 ? 14.549 -13.324 -6.194 1.00 94.31 239 ASP A N 1
ATOM 1826 C CA . ASP A 1 239 ? 15.514 -13.395 -5.086 1.00 94.31 239 ASP A CA 1
ATOM 1827 C C . ASP A 1 239 ? 16.696 -12.440 -5.296 1.00 94.31 239 ASP A C 1
ATOM 1829 O O . ASP A 1 239 ? 17.208 -11.853 -4.349 1.00 94.31 239 ASP A O 1
ATOM 1833 N N . GLU A 1 240 ? 17.141 -12.274 -6.544 1.00 95.06 240 GLU A N 1
ATOM 1834 C CA . GLU A 1 240 ? 18.189 -11.317 -6.901 1.00 95.06 240 GLU A CA 1
ATOM 1835 C C . GLU A 1 240 ? 17.669 -9.881 -6.812 1.00 95.06 240 GLU A C 1
ATOM 1837 O O . GLU A 1 240 ? 18.329 -9.033 -6.208 1.00 95.06 240 GLU A O 1
ATOM 1842 N N . LEU A 1 241 ? 16.453 -9.647 -7.316 1.00 95.56 241 LEU A N 1
ATOM 1843 C CA . LEU A 1 241 ? 15.790 -8.345 -7.303 1.00 95.56 241 LEU A CA 1
ATOM 1844 C C . LEU A 1 241 ? 15.690 -7.761 -5.887 1.00 95.56 241 LEU A C 1
ATOM 1846 O O . LEU A 1 241 ? 15.943 -6.571 -5.699 1.00 95.56 241 LEU A O 1
ATOM 1850 N N . LEU A 1 242 ? 15.366 -8.603 -4.898 1.00 96.19 242 LEU A N 1
ATOM 1851 C CA . LEU A 1 242 ? 15.171 -8.210 -3.497 1.00 96.19 242 LEU A CA 1
ATOM 1852 C C . LEU A 1 242 ? 16.407 -8.417 -2.603 1.00 96.19 242 LEU A C 1
ATOM 1854 O O . LEU A 1 242 ? 16.382 -8.046 -1.429 1.00 96.19 242 LEU A O 1
ATOM 1858 N N . ARG A 1 243 ? 17.506 -8.982 -3.127 1.00 94.31 243 ARG A N 1
ATOM 1859 C CA . ARG A 1 243 ? 18.673 -9.412 -2.327 1.00 94.31 243 ARG A CA 1
ATOM 1860 C C . ARG A 1 243 ? 19.268 -8.304 -1.458 1.00 94.31 243 ARG A C 1
ATOM 1862 O O . ARG A 1 243 ? 19.745 -8.566 -0.360 1.00 94.31 243 ARG A O 1
ATOM 1869 N N . ARG A 1 244 ? 19.290 -7.071 -1.972 1.00 93.00 244 ARG A N 1
ATOM 1870 C CA . ARG A 1 244 ? 19.916 -5.905 -1.318 1.00 93.00 244 ARG A CA 1
ATOM 1871 C C . ARG A 1 244 ? 18.912 -4.995 -0.605 1.00 93.00 244 ARG A C 1
ATOM 1873 O O . ARG A 1 244 ? 19.295 -3.930 -0.127 1.00 93.00 244 ARG A O 1
ATOM 1880 N N . SER A 1 245 ? 17.645 -5.388 -0.531 1.00 94.19 245 SER A N 1
ATOM 1881 C CA . SER A 1 245 ? 16.567 -4.568 0.0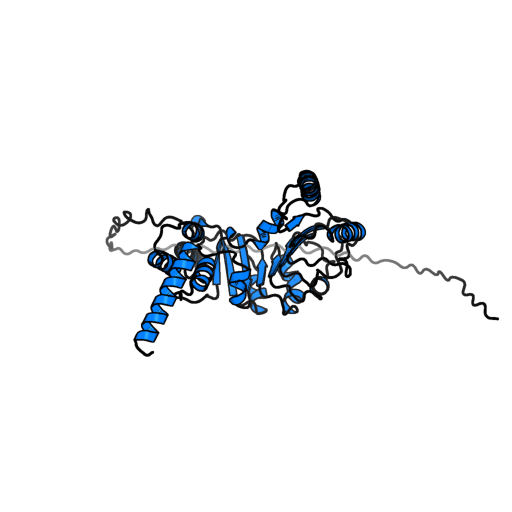22 1.00 94.19 245 SER A CA 1
ATOM 1882 C C . SER A 1 245 ? 16.563 -4.592 1.554 1.00 94.19 245 SER A C 1
ATOM 1884 O O . SER A 1 245 ? 15.822 -5.345 2.184 1.00 94.19 245 SER A O 1
ATOM 1886 N N . SER A 1 246 ? 17.386 -3.742 2.172 1.00 94.50 246 SER A N 1
ATOM 1887 C CA . SER A 1 246 ? 17.532 -3.685 3.633 1.00 94.50 246 SER A CA 1
ATOM 1888 C C . SER A 1 246 ? 16.434 -2.897 4.353 1.00 94.50 246 SER A C 1
ATOM 1890 O O . SER A 1 246 ? 16.307 -3.020 5.568 1.00 94.50 246 SER A O 1
ATOM 1892 N N . LYS A 1 247 ? 15.625 -2.108 3.635 1.00 96.75 247 LYS A N 1
ATOM 1893 C CA . LYS A 1 247 ? 14.533 -1.305 4.218 1.00 96.75 247 LYS A CA 1
ATOM 1894 C C . LYS A 1 247 ? 13.135 -1.651 3.709 1.00 96.75 247 LYS A C 1
ATOM 1896 O O . LYS A 1 247 ? 12.174 -1.023 4.144 1.00 96.75 247 LYS A O 1
ATOM 1901 N N . LEU A 1 248 ? 13.007 -2.633 2.818 1.00 97.62 248 LEU A N 1
ATOM 1902 C CA . LEU A 1 248 ? 11.743 -2.922 2.142 1.00 97.62 248 LEU A CA 1
ATOM 1903 C C . LEU A 1 248 ? 10.722 -3.500 3.122 1.00 97.62 248 LEU A C 1
ATOM 1905 O O . LEU A 1 248 ? 10.865 -4.639 3.546 1.00 97.62 248 LEU A O 1
ATOM 1909 N N . LYS A 1 249 ? 9.684 -2.726 3.448 1.00 97.81 249 LYS A N 1
ATOM 1910 C CA . LYS A 1 249 ? 8.622 -3.093 4.398 1.00 97.81 249 LYS A CA 1
ATOM 1911 C C . LYS A 1 249 ? 7.385 -3.637 3.692 1.00 97.81 249 LYS A C 1
ATOM 1913 O O . LYS A 1 249 ? 6.776 -4.587 4.185 1.00 97.81 249 LYS A O 1
ATOM 1918 N N . VAL A 1 250 ? 7.008 -3.036 2.561 1.00 98.25 250 VAL A N 1
ATOM 1919 C CA . VAL A 1 250 ? 5.761 -3.334 1.844 1.00 98.25 250 VAL A CA 1
ATOM 1920 C C . VAL A 1 250 ? 6.054 -3.731 0.403 1.00 98.25 250 VAL A C 1
ATOM 1922 O O . VAL A 1 250 ? 6.634 -2.961 -0.360 1.00 98.25 250 VAL A O 1
ATOM 1925 N N . LEU A 1 251 ? 5.589 -4.916 0.014 1.00 98.31 251 LEU A N 1
ATOM 1926 C CA . LEU A 1 251 ? 5.608 -5.378 -1.373 1.00 98.31 251 LEU A CA 1
ATOM 1927 C C . LEU A 1 251 ? 4.179 -5.483 -1.908 1.00 98.31 251 LEU A C 1
ATOM 1929 O O . LEU A 1 251 ? 3.344 -6.174 -1.327 1.00 98.31 251 LEU A O 1
ATOM 1933 N N . VAL A 1 252 ? 3.899 -4.847 -3.039 1.00 98.38 252 VAL A N 1
ATOM 1934 C CA . VAL A 1 252 ? 2.594 -4.886 -3.704 1.00 98.38 252 VAL A CA 1
ATOM 1935 C C . VAL A 1 252 ? 2.727 -5.578 -5.052 1.00 98.38 252 VAL A C 1
ATOM 1937 O O . VAL A 1 252 ? 3.573 -5.212 -5.860 1.00 98.38 252 VAL A O 1
ATOM 1940 N N . VAL A 1 253 ? 1.863 -6.553 -5.311 1.00 97.94 253 VAL A N 1
ATOM 1941 C CA . VAL A 1 253 ? 1.770 -7.278 -6.581 1.00 97.94 253 VAL A CA 1
ATOM 1942 C C . VAL A 1 253 ? 0.346 -7.218 -7.115 1.00 97.94 253 VAL A C 1
ATOM 1944 O O . VAL A 1 253 ? -0.625 -7.195 -6.355 1.00 97.94 253 VAL A O 1
ATOM 1947 N N . ASP A 1 254 ? 0.197 -7.213 -8.433 1.00 96.75 254 ASP A N 1
ATOM 1948 C CA . ASP A 1 254 ? -1.105 -7.067 -9.087 1.00 96.75 254 ASP A CA 1
ATOM 1949 C C . ASP A 1 254 ? -1.931 -8.360 -9.188 1.00 96.75 254 ASP A C 1
ATOM 1951 O O . ASP A 1 254 ? -3.145 -8.299 -9.383 1.00 96.75 254 ASP A O 1
ATOM 1955 N N . SER A 1 255 ? -1.300 -9.523 -9.010 1.00 96.56 255 SER A N 1
ATOM 1956 C CA . SER A 1 255 ? -1.922 -10.827 -9.249 1.00 96.56 255 SER A CA 1
ATOM 1957 C C . SER A 1 255 ? -1.429 -11.914 -8.292 1.00 96.56 255 SER A C 1
ATOM 1959 O O . SER A 1 255 ? -0.304 -11.880 -7.786 1.00 96.56 255 SER A O 1
ATOM 1961 N N . CYS A 1 256 ? -2.263 -12.936 -8.061 1.00 96.94 256 CYS A N 1
ATOM 1962 C CA . CYS A 1 256 ? -1.862 -14.103 -7.263 1.00 96.94 256 CYS A CA 1
ATOM 1963 C C . CYS A 1 256 ? -0.741 -14.903 -7.934 1.00 96.94 256 CYS A C 1
ATOM 1965 O O . CYS A 1 256 ? 0.110 -15.455 -7.246 1.00 96.94 256 CYS A O 1
ATOM 1967 N N . LYS A 1 257 ? -0.726 -14.947 -9.273 1.00 95.56 257 LYS A N 1
ATOM 1968 C CA . LYS A 1 257 ? 0.310 -15.643 -10.044 1.00 95.56 257 LYS A CA 1
ATOM 1969 C C . LYS A 1 257 ? 1.691 -15.040 -9.783 1.00 95.56 257 LYS A C 1
ATOM 1971 O O . LYS A 1 257 ? 2.645 -15.784 -9.572 1.00 95.56 257 LYS A O 1
ATOM 1976 N N . LEU A 1 258 ? 1.793 -13.707 -9.767 1.00 96.00 258 LEU A N 1
ATOM 1977 C CA . LEU A 1 258 ? 3.037 -13.020 -9.425 1.00 96.00 258 LEU A CA 1
ATOM 1978 C C . LEU A 1 258 ? 3.425 -13.264 -7.963 1.00 96.00 258 LEU A C 1
ATOM 1980 O O . LEU A 1 258 ? 4.574 -13.604 -7.699 1.00 96.00 258 LEU A O 1
ATOM 1984 N N . MET A 1 259 ? 2.463 -13.188 -7.036 1.00 96.81 259 MET A N 1
ATOM 1985 C CA . MET A 1 259 ? 2.706 -13.511 -5.624 1.00 96.81 259 MET A CA 1
ATOM 1986 C C . MET A 1 259 ? 3.331 -14.904 -5.454 1.00 96.81 259 MET A C 1
ATOM 1988 O O . MET A 1 259 ? 4.334 -15.040 -4.761 1.00 96.81 259 MET A O 1
ATOM 1992 N N . GLY A 1 260 ? 2.783 -15.921 -6.130 1.00 95.25 260 GLY A N 1
ATOM 1993 C CA . GLY A 1 260 ? 3.300 -17.292 -6.077 1.00 95.25 260 GLY A CA 1
ATOM 1994 C C . GLY A 1 260 ? 4.742 -17.404 -6.583 1.00 95.25 260 GLY A C 1
ATOM 1995 O O . GLY A 1 260 ? 5.577 -18.013 -5.921 1.00 95.25 260 GLY A O 1
ATOM 1996 N N . LYS A 1 261 ? 5.076 -16.740 -7.701 1.00 94.75 261 LYS A N 1
ATOM 1997 C CA . LYS A 1 261 ? 6.458 -16.687 -8.224 1.00 94.75 261 LYS A CA 1
ATOM 1998 C C . LYS A 1 261 ? 7.438 -16.013 -7.256 1.00 94.75 261 LYS A C 1
ATOM 2000 O O . LYS A 1 261 ? 8.615 -16.352 -7.246 1.00 94.75 261 LYS A O 1
ATOM 2005 N N . MET A 1 262 ? 6.967 -15.044 -6.475 1.00 95.31 262 MET A N 1
ATOM 2006 C CA . MET A 1 262 ? 7.790 -14.269 -5.542 1.00 95.31 262 MET A CA 1
ATOM 2007 C C . MET A 1 262 ? 7.854 -14.861 -4.135 1.00 95.31 262 MET A C 1
ATOM 2009 O O . MET A 1 262 ? 8.581 -14.336 -3.294 1.00 95.31 262 MET A O 1
ATOM 2013 N N . LEU A 1 263 ? 7.100 -15.926 -3.854 1.00 94.69 263 LEU A N 1
ATOM 2014 C CA . LEU A 1 263 ? 6.895 -16.408 -2.492 1.00 94.69 263 LEU A CA 1
ATOM 2015 C C . LEU A 1 263 ? 8.213 -16.760 -1.790 1.00 94.69 263 LEU A C 1
ATOM 2017 O O . LEU A 1 263 ? 8.387 -16.419 -0.622 1.00 94.69 263 LEU A O 1
ATOM 2021 N N . GLN A 1 264 ? 9.156 -17.377 -2.510 1.00 94.69 264 GLN A N 1
ATOM 2022 C CA . GLN A 1 264 ? 10.492 -17.672 -1.991 1.00 94.69 264 GLN A CA 1
ATOM 2023 C C . GLN A 1 264 ? 11.234 -16.384 -1.598 1.00 94.69 264 GLN A C 1
ATOM 2025 O O . GLN A 1 264 ? 11.570 -16.228 -0.424 1.00 94.69 264 GLN A O 1
ATOM 2030 N N . ALA A 1 265 ? 11.368 -15.427 -2.519 1.00 95.69 265 ALA A N 1
ATOM 2031 C CA . ALA A 1 265 ? 12.030 -14.143 -2.277 1.00 95.69 265 ALA A CA 1
ATOM 2032 C C . ALA A 1 265 ? 11.419 -13.376 -1.091 1.00 95.69 265 ALA A C 1
ATOM 2034 O O . ALA A 1 265 ? 12.134 -12.820 -0.253 1.00 95.69 265 ALA A O 1
ATOM 2035 N N . ILE A 1 266 ? 10.085 -13.391 -0.991 1.00 95.75 266 ILE A N 1
ATOM 2036 C CA . ILE A 1 266 ? 9.329 -12.784 0.110 1.00 95.75 266 ILE A CA 1
ATOM 2037 C C . ILE A 1 266 ? 9.691 -13.444 1.443 1.00 95.75 266 ILE A C 1
ATOM 2039 O O . ILE A 1 266 ? 9.921 -12.750 2.429 1.00 95.75 266 ILE A O 1
ATOM 2043 N N . THR A 1 267 ? 9.752 -14.778 1.485 1.00 92.50 267 THR A N 1
ATOM 2044 C CA . THR A 1 267 ? 10.057 -15.518 2.720 1.00 92.50 267 THR A CA 1
ATOM 2045 C C . THR A 1 267 ? 11.486 -15.342 3.196 1.00 92.50 267 THR A C 1
ATOM 2047 O O . THR A 1 267 ? 11.728 -15.329 4.399 1.00 92.50 267 THR A O 1
ATOM 2050 N N . THR A 1 268 ? 12.426 -15.191 2.266 1.00 94.19 268 THR A N 1
ATOM 2051 C CA . THR A 1 268 ? 13.842 -14.991 2.584 1.00 94.19 268 THR A CA 1
ATOM 2052 C C . THR A 1 268 ? 14.158 -13.559 3.000 1.00 94.19 268 THR A C 1
ATOM 2054 O O . THR A 1 268 ? 15.232 -13.310 3.536 1.00 94.19 268 THR A O 1
ATOM 2057 N N . SER A 1 269 ? 13.246 -12.612 2.759 1.00 95.25 269 SER A N 1
ATOM 2058 C CA . SER A 1 269 ? 13.428 -11.211 3.123 1.00 95.25 269 SER A CA 1
ATOM 2059 C C . SER A 1 269 ? 12.873 -10.937 4.532 1.00 95.25 269 SER A C 1
ATOM 2061 O O . SER A 1 269 ? 11.651 -10.922 4.730 1.00 95.25 269 SER A O 1
ATOM 2063 N N . PRO A 1 270 ? 13.734 -10.705 5.544 1.00 94.31 270 PRO A N 1
ATOM 2064 C CA . PRO A 1 270 ? 13.274 -10.453 6.909 1.00 94.31 270 PRO A CA 1
ATOM 2065 C C . PRO A 1 270 ? 12.634 -9.068 7.068 1.00 94.31 270 PRO A C 1
ATOM 2067 O O . PRO A 1 270 ? 11.843 -8.861 7.985 1.00 94.31 270 PRO A O 1
ATOM 2070 N N . THR A 1 271 ? 12.952 -8.131 6.174 1.00 96.81 271 THR A N 1
ATOM 2071 C CA . THR A 1 271 ? 12.530 -6.726 6.234 1.00 96.81 271 THR A CA 1
ATOM 2072 C C . THR A 1 271 ? 11.080 -6.532 5.801 1.00 96.81 271 THR A C 1
ATOM 2074 O O . THR A 1 271 ? 10.414 -5.627 6.304 1.00 96.81 271 THR A O 1
ATOM 2077 N N . ILE A 1 272 ? 10.557 -7.414 4.938 1.00 97.88 272 ILE A N 1
ATOM 2078 C CA . ILE A 1 272 ? 9.171 -7.346 4.468 1.00 97.88 272 ILE A CA 1
ATOM 2079 C C . ILE A 1 272 ? 8.223 -7.680 5.622 1.00 97.88 272 ILE A C 1
ATOM 2081 O O . ILE A 1 272 ? 8.192 -8.806 6.131 1.00 97.88 272 ILE A O 1
ATOM 2085 N N . GLN A 1 273 ? 7.409 -6.697 5.997 1.00 97.88 273 GLN A N 1
ATOM 2086 C CA . GLN A 1 273 ? 6.410 -6.784 7.061 1.00 97.88 273 GLN A CA 1
ATOM 2087 C C . GLN A 1 273 ? 4.992 -6.976 6.517 1.00 97.88 273 GLN A C 1
ATOM 2089 O O . GLN A 1 273 ? 4.164 -7.594 7.191 1.00 97.88 273 GLN A O 1
ATOM 2094 N N . ALA A 1 274 ? 4.720 -6.495 5.300 1.00 98.31 274 ALA A N 1
ATOM 2095 C CA . ALA A 1 274 ? 3.439 -6.662 4.628 1.0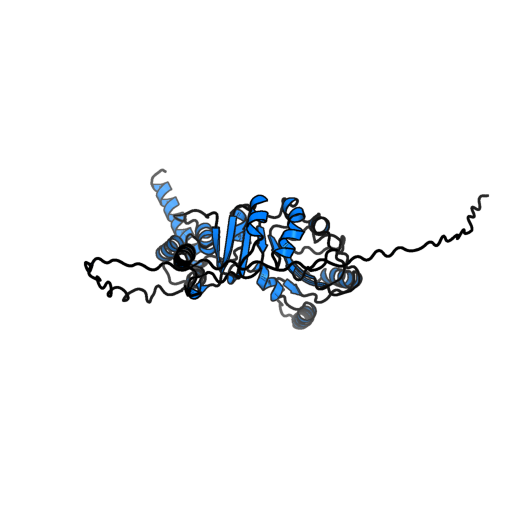0 98.31 274 ALA A CA 1
ATOM 2096 C C . ALA A 1 274 ? 3.602 -6.979 3.136 1.00 98.31 274 ALA A C 1
ATOM 2098 O O . ALA A 1 274 ? 4.449 -6.415 2.442 1.00 98.31 274 ALA A O 1
ATOM 2099 N N . VAL A 1 275 ? 2.736 -7.855 2.632 1.00 98.38 275 VAL A N 1
ATOM 2100 C CA . VAL A 1 275 ? 2.589 -8.138 1.204 1.00 98.38 275 VAL A CA 1
ATOM 2101 C C . VAL A 1 275 ? 1.151 -7.910 0.772 1.00 98.38 275 VAL A C 1
ATOM 2103 O O . VAL A 1 275 ? 0.206 -8.254 1.480 1.00 98.38 275 VAL A O 1
ATOM 2106 N N . VAL A 1 276 ? 0.966 -7.319 -0.401 1.00 98.31 276 VAL A N 1
ATOM 2107 C CA . VAL A 1 276 ? -0.347 -6.916 -0.900 1.00 98.31 276 VAL A CA 1
ATOM 2108 C C . VAL A 1 276 ? -0.580 -7.542 -2.258 1.00 98.31 276 VAL A C 1
ATOM 2110 O O . VAL A 1 276 ? 0.196 -7.333 -3.181 1.00 98.31 276 VAL A O 1
ATOM 2113 N N . CYS A 1 277 ? -1.671 -8.286 -2.397 1.00 98.12 277 CYS A N 1
ATOM 2114 C CA . CYS A 1 277 ? -2.134 -8.800 -3.676 1.00 98.12 277 CYS A CA 1
ATOM 2115 C C . CYS A 1 277 ? -3.345 -7.990 -4.139 1.00 98.12 277 CYS A C 1
ATOM 2117 O O . CYS A 1 277 ? -4.406 -8.026 -3.515 1.00 98.12 277 CYS A O 1
ATOM 2119 N N . LYS A 1 278 ? -3.209 -7.266 -5.249 1.00 96.94 278 LYS A N 1
ATOM 2120 C CA . LYS A 1 278 ? -4.265 -6.426 -5.833 1.00 96.94 278 LYS A CA 1
ATOM 2121 C C . LYS A 1 278 ? -5.196 -7.176 -6.793 1.00 96.94 278 LYS A C 1
ATOM 2123 O O . LYS A 1 278 ? -6.029 -6.544 -7.445 1.00 96.94 278 LYS A O 1
ATOM 2128 N N . GLN A 1 279 ? -5.123 -8.510 -6.809 1.00 95.12 279 GLN A N 1
ATOM 2129 C CA . GLN A 1 279 ? -6.092 -9.366 -7.490 1.00 95.12 279 GLN A CA 1
ATOM 2130 C C . GLN A 1 279 ? -7.510 -9.031 -7.000 1.00 95.12 279 GLN A C 1
ATOM 2132 O O . GLN A 1 279 ? -7.792 -9.065 -5.801 1.00 95.12 279 GLN A O 1
ATOM 2137 N N . ARG A 1 280 ? -8.410 -8.708 -7.934 1.00 92.56 280 ARG A N 1
ATOM 2138 C CA . ARG A 1 280 ? -9.829 -8.472 -7.630 1.00 92.56 280 ARG A CA 1
ATOM 2139 C C . ARG A 1 280 ? -10.552 -9.804 -7.421 1.00 92.56 280 ARG A C 1
ATOM 2141 O O . ARG A 1 280 ? -10.285 -10.770 -8.135 1.00 92.56 280 ARG A O 1
ATOM 2148 N N . GLY A 1 281 ? -11.504 -9.836 -6.491 1.00 90.62 281 GLY A N 1
ATOM 2149 C CA . GLY A 1 281 ? -12.297 -11.034 -6.205 1.00 90.62 281 GLY A CA 1
ATOM 2150 C C . GLY A 1 281 ? -11.549 -12.060 -5.349 1.00 90.62 281 GLY A C 1
ATOM 2151 O O . GLY A 1 281 ? -11.102 -11.737 -4.254 1.00 90.62 281 GLY A O 1
ATOM 2152 N N . MET A 1 282 ? -11.462 -13.310 -5.810 1.00 88.94 282 MET A N 1
ATOM 2153 C CA . MET A 1 282 ? -10.843 -14.398 -5.041 1.00 88.94 282 MET A CA 1
ATOM 2154 C C . MET A 1 282 ? -9.309 -14.368 -5.163 1.00 88.94 282 MET A C 1
ATOM 2156 O O . MET A 1 282 ? -8.780 -14.696 -6.224 1.00 88.94 282 MET A O 1
ATOM 2160 N N . CYS A 1 283 ? -8.579 -14.044 -4.084 1.00 94.00 283 CYS A N 1
ATOM 2161 C CA . CYS A 1 283 ? -7.150 -14.389 -3.987 1.00 94.00 283 CYS A CA 1
ATOM 2162 C C . CYS A 1 283 ? -6.980 -15.802 -3.427 1.00 94.00 283 CYS A C 1
ATOM 2164 O O . CYS A 1 283 ? -7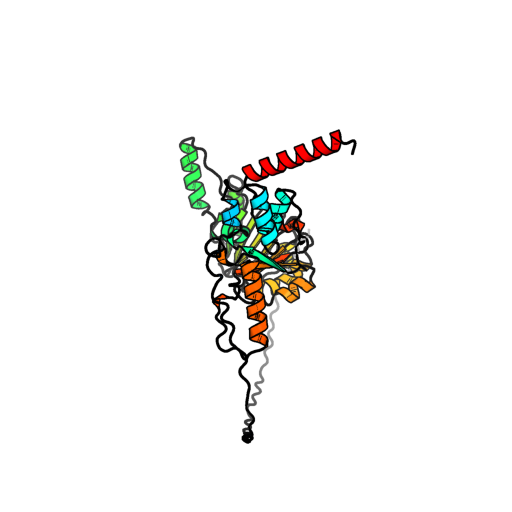.367 -16.104 -2.297 1.00 94.00 283 CYS A O 1
ATOM 2166 N N . ILE A 1 284 ? -6.307 -16.642 -4.208 1.00 95.25 284 ILE A N 1
ATOM 2167 C CA . ILE A 1 284 ? -5.870 -17.988 -3.807 1.00 95.25 284 ILE A CA 1
ATOM 2168 C C . ILE A 1 284 ? -4.533 -17.968 -3.048 1.00 95.25 284 ILE A C 1
ATOM 2170 O O . ILE A 1 284 ? -4.202 -18.906 -2.331 1.00 95.25 284 ILE A O 1
ATOM 2174 N N . CYS A 1 285 ? -3.802 -16.857 -3.153 1.00 95.69 285 CYS A N 1
ATOM 2175 C CA . CYS A 1 285 ? -2.494 -16.628 -2.549 1.00 95.69 285 CYS A CA 1
ATOM 2176 C C . CYS A 1 285 ? -2.480 -16.642 -1.009 1.00 95.69 285 CYS A C 1
ATOM 2178 O O . CYS A 1 285 ? -1.435 -16.844 -0.396 1.00 95.69 285 CYS A O 1
ATOM 2180 N N . GLY A 1 286 ? -3.633 -16.441 -0.364 1.00 93.56 286 GLY A N 1
ATOM 2181 C CA . GLY A 1 286 ? -3.689 -16.202 1.076 1.00 93.56 286 GLY A CA 1
ATOM 2182 C C . GLY A 1 286 ? -3.231 -17.372 1.936 1.00 93.56 286 GLY A C 1
ATOM 2183 O O . GLY A 1 286 ? -2.568 -17.146 2.942 1.00 93.56 286 GLY A O 1
ATOM 2184 N N . ARG A 1 287 ? -3.540 -18.614 1.542 1.00 94.38 287 ARG A N 1
ATOM 2185 C CA . ARG A 1 287 ? -3.122 -19.798 2.308 1.00 94.38 287 ARG A CA 1
ATOM 2186 C C . ARG A 1 287 ? -1.601 -19.950 2.296 1.00 94.38 287 ARG A C 1
ATOM 2188 O O . ARG A 1 287 ? -1.008 -20.193 3.342 1.00 94.38 287 ARG A O 1
ATOM 2195 N N . GLU A 1 288 ? -0.990 -19.792 1.128 1.00 95.00 288 GLU A N 1
ATOM 2196 C CA . GLU A 1 288 ? 0.458 -19.925 0.957 1.00 95.00 288 GLU A CA 1
ATOM 2197 C C . GLU A 1 288 ? 1.207 -18.819 1.697 1.00 95.00 288 GLU A C 1
ATOM 2199 O O . GLU A 1 288 ? 2.137 -19.102 2.442 1.00 95.00 288 GLU A O 1
ATOM 2204 N N . VAL A 1 289 ? 0.759 -17.570 1.559 1.00 95.88 289 VAL A N 1
ATOM 2205 C CA . VAL A 1 289 ? 1.360 -16.418 2.244 1.00 95.88 289 VAL A CA 1
ATOM 2206 C C . VAL A 1 289 ? 1.222 -16.538 3.770 1.00 95.88 289 VAL A C 1
ATOM 2208 O O . VAL A 1 289 ? 2.188 -16.297 4.495 1.00 95.88 289 VAL A O 1
ATOM 2211 N N . ALA A 1 290 ? 0.071 -16.993 4.276 1.00 94.81 290 ALA A N 1
ATOM 2212 C CA . ALA A 1 290 ? -0.130 -17.214 5.709 1.00 94.81 290 ALA A CA 1
ATOM 2213 C C . ALA A 1 290 ? 0.777 -18.319 6.274 1.00 94.81 290 ALA A C 1
ATOM 2215 O O . ALA A 1 290 ? 1.367 -18.141 7.339 1.00 94.81 290 ALA A O 1
ATOM 2216 N N . ALA A 1 291 ? 0.968 -19.419 5.534 1.00 94.44 291 ALA A N 1
ATOM 2217 C CA . ALA A 1 291 ? 1.890 -20.499 5.909 1.00 94.44 291 ALA A CA 1
ATOM 2218 C C . ALA A 1 291 ? 3.359 -20.039 6.009 1.00 94.44 291 ALA A C 1
ATOM 2220 O O . ALA A 1 291 ? 4.205 -20.751 6.543 1.00 94.44 291 ALA A O 1
ATOM 2221 N N . ARG A 1 292 ? 3.665 -18.841 5.503 1.00 94.88 292 ARG A N 1
ATOM 2222 C CA . ARG A 1 292 ? 4.987 -18.211 5.497 1.00 94.88 292 ARG A CA 1
ATOM 2223 C C . ARG A 1 292 ? 5.145 -17.095 6.539 1.00 94.88 292 ARG A C 1
ATOM 2225 O O . ARG A 1 292 ? 6.046 -16.268 6.425 1.00 94.88 292 ARG A O 1
ATOM 2232 N N . GLY A 1 293 ? 4.282 -17.063 7.553 1.00 95.06 293 GLY A N 1
ATOM 2233 C CA . GLY A 1 293 ? 4.399 -16.154 8.700 1.00 95.06 293 GLY A CA 1
ATOM 2234 C C . GLY A 1 293 ? 3.620 -14.843 8.574 1.00 95.06 293 GLY A C 1
ATOM 2235 O O . GLY A 1 293 ? 3.625 -14.042 9.503 1.00 95.06 293 GLY A O 1
ATOM 2236 N N . PHE A 1 294 ? 2.898 -14.621 7.473 1.00 97.00 294 PHE A N 1
ATOM 2237 C CA . PHE A 1 294 ? 1.984 -13.483 7.332 1.00 97.00 294 PHE A CA 1
ATOM 2238 C C . PHE A 1 294 ? 0.590 -13.858 7.857 1.00 97.00 294 PHE A C 1
ATOM 2240 O O . PHE A 1 294 ? -0.357 -14.048 7.094 1.00 97.00 294 PHE A O 1
ATOM 2247 N N . GLY A 1 295 ? 0.491 -14.045 9.176 1.00 95.19 295 GLY A N 1
ATOM 2248 C CA . GLY A 1 295 ? -0.680 -14.636 9.833 1.00 95.19 295 GLY A CA 1
ATOM 2249 C C . GLY A 1 295 ? -1.941 -13.767 9.843 1.00 95.19 295 GLY A C 1
ATOM 2250 O O . GLY A 1 295 ? -3.036 -14.304 10.030 1.00 95.19 295 GLY A O 1
ATOM 2251 N N . TYR A 1 296 ? -1.806 -12.456 9.624 1.00 97.81 296 TYR A N 1
ATOM 2252 C CA . TYR A 1 296 ? -2.922 -11.515 9.598 1.00 97.81 296 TYR A CA 1
ATOM 2253 C C . TYR A 1 296 ? -3.307 -11.119 8.174 1.00 97.81 296 TYR A C 1
ATOM 2255 O O . TYR A 1 296 ? -2.457 -11.016 7.288 1.00 97.81 296 TYR A O 1
ATOM 2263 N N . GLN A 1 297 ? -4.595 -10.842 7.969 1.00 97.62 297 GLN A N 1
ATOM 2264 C CA . GLN A 1 297 ? -5.163 -10.473 6.678 1.00 97.62 297 GLN A CA 1
ATOM 2265 C C . GLN A 1 297 ? -6.079 -9.248 6.779 1.00 97.62 297 GLN A C 1
ATOM 2267 O O . GLN A 1 297 ? -6.911 -9.140 7.679 1.00 97.62 297 GLN A O 1
ATOM 2272 N N . VAL A 1 298 ? -6.002 -8.375 5.778 1.00 98.06 298 VAL A N 1
ATOM 2273 C CA . VAL A 1 298 ? -6.956 -7.286 5.547 1.00 98.06 298 VAL A CA 1
ATOM 2274 C C . VAL A 1 298 ? -7.586 -7.440 4.169 1.00 98.06 298 VAL A C 1
ATOM 2276 O O . VAL A 1 298 ? -6.877 -7.599 3.173 1.00 98.06 298 VAL A O 1
ATOM 2279 N N . TYR A 1 299 ? -8.913 -7.364 4.089 1.00 97.94 299 TYR A N 1
ATOM 2280 C CA . TYR A 1 299 ? -9.604 -7.203 2.811 1.00 97.94 299 TYR A CA 1
ATOM 2281 C C . TYR A 1 299 ? -9.688 -5.730 2.433 1.00 97.94 299 TYR A C 1
ATOM 2283 O O . TYR A 1 299 ? -10.214 -4.922 3.197 1.00 97.94 299 TYR A O 1
ATOM 2291 N N . LEU A 1 300 ? -9.215 -5.403 1.230 1.00 97.69 300 LEU A N 1
ATOM 2292 C CA . LEU A 1 300 ? -9.409 -4.084 0.640 1.00 97.69 300 LEU A CA 1
ATOM 2293 C C . LEU A 1 300 ? -10.800 -4.033 0.013 1.00 97.69 300 LEU A C 1
ATOM 2295 O O . LEU A 1 300 ? -11.097 -4.797 -0.911 1.00 97.69 300 LEU A O 1
ATOM 2299 N N . VAL A 1 301 ? -11.646 -3.137 0.504 1.00 96.31 301 VAL A N 1
ATOM 2300 C CA . VAL A 1 301 ? -13.049 -3.013 0.090 1.00 96.31 301 VAL A CA 1
ATOM 2301 C C . VAL A 1 301 ? -13.377 -1.568 -0.302 1.00 96.31 301 VAL A C 1
ATOM 2303 O O . VAL A 1 301 ? -12.665 -0.651 0.101 1.00 96.31 301 VAL A O 1
ATOM 2306 N N . PRO A 1 302 ? -14.431 -1.322 -1.099 1.00 94.81 302 PRO A N 1
ATOM 2307 C CA . PRO A 1 302 ? -14.948 0.026 -1.308 1.00 94.81 302 PRO A CA 1
ATOM 2308 C C . PRO A 1 302 ? -15.372 0.677 0.013 1.00 94.81 302 PRO A C 1
ATOM 2310 O O . PRO A 1 302 ? -15.790 -0.008 0.948 1.00 94.81 302 PRO A O 1
ATOM 2313 N N . GLU A 1 303 ? -15.350 2.004 0.062 1.00 92.06 303 GLU A N 1
ATOM 2314 C CA . GLU A 1 303 ? -15.642 2.818 1.246 1.00 92.06 303 GLU A CA 1
ATOM 2315 C C . GLU A 1 303 ? -17.016 2.484 1.840 1.00 92.06 303 GLU A C 1
ATOM 2317 O O . GLU A 1 303 ? -17.146 2.295 3.048 1.00 92.06 303 GLU A O 1
ATOM 2322 N N . GLY A 1 304 ? -18.034 2.319 0.987 1.00 90.94 304 GLY A N 1
ATOM 2323 C CA . GLY A 1 304 ? -19.395 1.970 1.410 1.00 90.94 304 GLY A CA 1
ATOM 2324 C C . GLY A 1 304 ? -19.529 0.578 2.044 1.00 90.94 304 GLY A C 1
ATOM 2325 O O . GLY A 1 304 ? -20.521 0.297 2.714 1.00 90.94 304 GLY A O 1
ATOM 2326 N N . GLN A 1 305 ? -18.529 -0.291 1.871 1.00 93.81 305 GLN A N 1
ATOM 2327 C CA . GLN A 1 305 ? -18.476 -1.626 2.473 1.00 93.81 305 GLN A CA 1
ATOM 2328 C C . GLN A 1 305 ? -17.558 -1.684 3.705 1.00 93.81 305 GLN A C 1
ATOM 2330 O O . GLN A 1 305 ? -17.520 -2.710 4.388 1.00 93.81 305 GLN A O 1
ATOM 2335 N N . ASN A 1 306 ? -16.836 -0.604 4.027 1.00 94.62 306 ASN A N 1
ATOM 2336 C CA . ASN A 1 306 ? -15.894 -0.569 5.143 1.00 94.62 306 ASN A CA 1
ATOM 2337 C C . ASN A 1 306 ? -16.592 -0.294 6.489 1.00 94.62 306 ASN A C 1
ATOM 2339 O O . ASN A 1 306 ? -16.503 0.796 7.052 1.00 94.62 306 ASN A O 1
ATOM 2343 N N . SER A 1 307 ? -17.341 -1.277 6.997 1.00 94.25 307 SER A N 1
ATOM 2344 C CA . SER A 1 307 ? -17.986 -1.191 8.313 1.00 94.25 307 SER A CA 1
ATOM 2345 C C . SER A 1 307 ? -18.217 -2.556 8.963 1.00 94.25 307 SER A C 1
ATOM 2347 O O . SER A 1 307 ? -18.401 -3.578 8.293 1.00 94.25 307 SER A O 1
ATOM 2349 N N . ASN A 1 308 ? -18.318 -2.570 10.298 1.00 94.56 308 ASN A N 1
ATOM 2350 C CA . ASN A 1 308 ? -18.715 -3.768 11.051 1.00 94.56 308 ASN A CA 1
ATOM 2351 C C . ASN A 1 308 ? -20.110 -4.278 10.657 1.00 94.56 308 ASN A C 1
ATOM 2353 O O . ASN A 1 308 ? -20.369 -5.484 10.716 1.00 94.56 308 ASN A O 1
ATOM 2357 N N . LEU A 1 309 ? -21.020 -3.374 10.284 1.00 93.44 309 LEU A N 1
ATOM 2358 C CA . LEU A 1 309 ? -22.360 -3.731 9.827 1.00 93.44 309 LEU A CA 1
ATOM 2359 C C . LEU A 1 309 ? -22.288 -4.532 8.524 1.00 93.44 309 LEU A C 1
ATOM 2361 O O . LEU A 1 309 ? -22.853 -5.626 8.449 1.00 93.44 309 LEU A O 1
ATOM 2365 N N . PHE A 1 310 ? -21.543 -4.032 7.533 1.00 94.00 310 PHE A N 1
ATOM 2366 C CA . PHE A 1 310 ? -21.371 -4.727 6.261 1.00 94.00 310 PHE A CA 1
ATOM 2367 C C . PHE A 1 310 ? -20.645 -6.061 6.456 1.00 94.00 310 PHE A C 1
ATOM 2369 O O . PHE A 1 310 ? -21.090 -7.081 5.939 1.00 94.00 310 PHE A O 1
ATOM 2376 N N . TRP A 1 311 ? -19.609 -6.106 7.299 1.00 94.06 311 TRP A N 1
ATOM 2377 C CA . TRP A 1 311 ? -18.936 -7.356 7.668 1.00 94.06 311 TRP A CA 1
ATOM 2378 C C . TRP A 1 311 ? -19.903 -8.421 8.204 1.00 94.06 311 TRP A C 1
ATOM 2380 O O . TRP A 1 311 ? -19.851 -9.585 7.796 1.00 94.06 311 TRP A O 1
ATOM 2390 N N . LYS A 1 312 ? -20.822 -8.041 9.104 1.00 93.69 312 LYS A N 1
ATOM 2391 C CA . LYS A 1 312 ? -21.846 -8.957 9.633 1.00 93.69 312 LYS A CA 1
ATOM 2392 C C . LYS A 1 312 ? -22.791 -9.444 8.530 1.00 93.69 312 LYS A C 1
ATOM 2394 O O . LYS A 1 312 ? -23.099 -10.636 8.500 1.00 93.69 312 LYS A O 1
ATOM 2399 N N . ARG A 1 313 ? -23.232 -8.555 7.629 1.00 92.12 313 ARG A N 1
ATOM 2400 C CA . ARG A 1 313 ? -24.076 -8.912 6.470 1.00 92.12 313 ARG A CA 1
ATOM 2401 C C . ARG A 1 313 ? -23.351 -9.886 5.539 1.00 92.12 313 ARG A C 1
ATOM 2403 O O . ARG A 1 313 ? -23.897 -10.947 5.243 1.00 92.12 313 ARG A O 1
ATOM 2410 N N . HIS A 1 314 ? -22.091 -9.602 5.212 1.00 90.75 314 HIS A N 1
ATOM 2411 C CA . HIS A 1 314 ? -21.230 -10.470 4.414 1.00 90.75 314 HIS A CA 1
ATOM 2412 C C . HIS A 1 314 ? -21.092 -11.869 5.014 1.00 90.75 314 HIS A C 1
ATOM 2414 O O . HIS A 1 314 ? -21.349 -12.860 4.333 1.00 90.75 314 HIS A O 1
ATOM 2420 N N . LYS A 1 315 ? -20.770 -11.976 6.311 1.00 90.44 315 LYS A N 1
ATOM 2421 C CA . LYS A 1 315 ? -20.664 -13.285 6.971 1.00 90.44 315 LYS A CA 1
ATOM 2422 C C . LYS A 1 315 ? -21.970 -14.077 6.924 1.00 90.44 315 LYS A C 1
ATOM 2424 O O . LYS A 1 315 ? -21.936 -15.275 6.656 1.00 90.44 315 LYS A O 1
ATOM 2429 N N . ARG A 1 316 ? -23.118 -13.429 7.150 1.00 88.19 316 ARG A N 1
ATOM 2430 C CA . ARG A 1 316 ? -24.434 -14.086 7.057 1.00 88.19 316 ARG A CA 1
ATOM 2431 C C . ARG A 1 316 ? -24.712 -14.588 5.640 1.00 88.19 316 ARG A C 1
ATOM 2433 O O . ARG A 1 316 ? -25.176 -15.714 5.488 1.00 88.19 316 ARG A O 1
ATOM 2440 N N . ALA A 1 317 ? -24.391 -13.790 4.622 1.00 84.75 317 ALA A N 1
ATOM 2441 C CA . ALA A 1 317 ? -24.559 -14.178 3.225 1.00 84.75 317 ALA A CA 1
ATOM 2442 C C . ALA A 1 317 ? -23.691 -15.395 2.854 1.00 84.75 317 ALA A C 1
ATOM 2444 O O . ALA A 1 317 ? -24.180 -16.321 2.212 1.00 84.75 317 ALA A O 1
ATOM 2445 N N . CYS A 1 318 ? -22.436 -15.444 3.313 1.00 82.12 318 CYS A N 1
ATOM 2446 C CA . CYS A 1 318 ? -21.542 -16.579 3.058 1.00 82.12 318 CYS A CA 1
ATOM 2447 C C . CYS A 1 318 ? -22.017 -17.886 3.717 1.00 82.12 318 CYS A C 1
ATOM 2449 O O . CYS A 1 318 ? -21.861 -18.949 3.127 1.00 82.12 318 CYS A O 1
ATOM 2451 N N . VAL A 1 319 ? -22.626 -17.821 4.908 1.00 81.06 319 VAL A N 1
ATOM 2452 C CA . VAL A 1 319 ? -23.156 -19.009 5.608 1.00 81.06 319 VAL A CA 1
ATOM 2453 C C . VAL A 1 319 ? -24.453 -19.531 4.979 1.00 81.06 319 VAL A C 1
ATOM 2455 O O . VAL A 1 319 ? -24.685 -20.735 4.980 1.00 81.06 319 VAL A O 1
ATOM 2458 N N . LYS A 1 320 ? -25.314 -18.659 4.437 1.00 70.00 320 LYS A N 1
ATOM 2459 C CA . LYS A 1 320 ? -26.560 -19.099 3.778 1.00 70.00 320 LYS A CA 1
ATOM 2460 C C . LYS A 1 320 ? -26.287 -19.879 2.490 1.00 70.00 320 LYS A C 1
ATOM 2462 O O . LYS A 1 320 ? -26.888 -20.923 2.266 1.00 70.00 320 LYS A O 1
ATOM 2467 N N . VAL A 1 321 ? -25.318 -19.423 1.699 1.00 61.97 321 VAL A N 1
ATOM 2468 C CA . VAL A 1 321 ? -24.956 -20.045 0.412 1.00 61.97 321 VAL A CA 1
ATOM 2469 C C . VAL A 1 321 ? -24.413 -21.467 0.579 1.00 61.97 321 VAL A C 1
ATOM 2471 O O . VAL A 1 321 ? -24.563 -22.284 -0.320 1.00 61.97 321 VAL A O 1
ATOM 2474 N N . SER A 1 322 ? -23.794 -21.796 1.716 1.00 62.38 322 SER A N 1
ATOM 2475 C CA . SER A 1 322 ? -23.335 -23.168 1.963 1.00 62.38 322 SER A CA 1
ATOM 2476 C C . SER A 1 322 ? -24.458 -24.127 2.374 1.00 62.38 322 SER A C 1
ATOM 2478 O O . SER A 1 322 ? -24.239 -25.335 2.361 1.00 62.38 322 SER A O 1
ATOM 2480 N N . ARG A 1 323 ? -25.645 -23.619 2.738 1.00 61.44 323 ARG A N 1
ATOM 2481 C CA . ARG A 1 323 ? -26.789 -24.428 3.196 1.00 61.44 323 ARG A CA 1
ATOM 2482 C C . ARG A 1 323 ? -27.877 -24.603 2.141 1.00 61.44 323 ARG A C 1
ATOM 2484 O O . ARG A 1 323 ? -28.511 -25.651 2.110 1.00 61.44 323 ARG A O 1
ATOM 2491 N N . GLU A 1 324 ? -28.078 -23.617 1.277 1.00 56.41 324 GLU A N 1
ATOM 2492 C CA . GLU A 1 324 ? -29.091 -23.646 0.220 1.00 56.41 324 GLU A CA 1
ATOM 2493 C C . GLU A 1 324 ? -28.388 -23.626 -1.140 1.00 56.41 324 GLU A C 1
ATOM 2495 O O . GLU A 1 324 ? -27.502 -22.801 -1.369 1.00 56.41 324 GLU A O 1
ATOM 2500 N N . LYS A 1 325 ? -28.744 -24.561 -2.038 1.00 53.28 325 LYS A N 1
ATOM 2501 C CA . LYS A 1 325 ? -28.215 -24.598 -3.413 1.00 53.28 325 LYS A CA 1
ATOM 2502 C C . LYS A 1 325 ? -28.332 -23.194 -4.013 1.00 53.28 325 LYS A C 1
ATOM 2504 O O . LYS A 1 325 ? -29.411 -22.616 -4.000 1.00 53.28 325 LYS A O 1
ATOM 2509 N N . ALA A 1 326 ? -27.196 -22.671 -4.470 1.00 5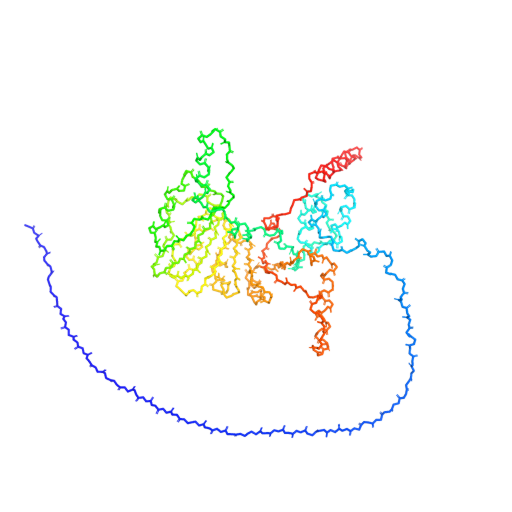3.22 326 ALA A N 1
ATOM 2510 C CA . ALA A 1 326 ? -26.932 -21.278 -4.812 1.00 53.22 326 ALA A CA 1
ATOM 2511 C C . ALA A 1 326 ? -27.808 -20.728 -5.953 1.00 53.22 326 ALA A C 1
ATOM 2513 O O . ALA A 1 326 ? -27.329 -20.526 -7.065 1.00 53.22 326 ALA A O 1
ATOM 2514 N N . VAL A 1 327 ? -29.078 -20.471 -5.666 1.00 51.66 327 VAL A N 1
ATOM 2515 C CA . VAL A 1 327 ? -30.007 -19.801 -6.570 1.00 51.66 327 VAL A CA 1
ATOM 2516 C C . VAL A 1 327 ? -30.377 -18.482 -5.887 1.00 51.66 327 VAL A C 1
ATOM 2518 O O . VAL A 1 327 ? -31.085 -18.455 -4.888 1.00 51.66 327 VAL A O 1
ATOM 2521 N N . ASP A 1 328 ? -29.766 -17.397 -6.359 1.00 50.97 328 ASP A N 1
ATOM 2522 C CA . ASP A 1 328 ? -30.213 -16.009 -6.162 1.00 50.97 328 ASP A CA 1
ATOM 2523 C C . ASP A 1 328 ? -30.036 -15.321 -4.796 1.00 50.97 328 ASP A C 1
ATOM 2525 O O . ASP A 1 328 ? -30.678 -14.309 -4.512 1.00 50.97 328 ASP A O 1
ATOM 2529 N N . ALA A 1 329 ? -29.078 -15.744 -3.964 1.00 54.25 329 ALA A N 1
ATOM 2530 C CA . ALA A 1 329 ? -28.612 -14.873 -2.879 1.00 54.25 329 ALA A CA 1
ATOM 2531 C C . ALA A 1 329 ? -27.844 -13.669 -3.470 1.00 54.25 329 ALA A C 1
ATOM 2533 O O . ALA A 1 329 ? -26.644 -13.765 -3.740 1.00 54.25 329 ALA A O 1
ATOM 2534 N N . GLY A 1 330 ? -28.556 -12.558 -3.685 1.00 58.03 330 GLY A N 1
ATOM 2535 C CA . GLY A 1 330 ? -28.082 -11.333 -4.336 1.00 58.03 330 GLY A CA 1
ATOM 2536 C C . GLY A 1 330 ? -26.669 -10.890 -3.934 1.00 58.03 330 GLY A C 1
ATOM 2537 O O . GLY A 1 330 ? -26.285 -10.899 -2.758 1.00 58.03 330 GLY A O 1
ATOM 2538 N N . SER A 1 331 ? -25.891 -10.486 -4.941 1.00 67.25 331 SER A N 1
ATOM 2539 C CA . SER A 1 331 ? -24.480 -10.081 -4.840 1.00 67.25 331 SER A CA 1
ATOM 2540 C C . SER A 1 331 ? -24.236 -8.887 -3.908 1.00 67.25 331 SER A C 1
ATOM 2542 O O . SER A 1 331 ? -23.118 -8.713 -3.425 1.00 67.25 331 SER A O 1
ATOM 2544 N N . GLU A 1 332 ? -25.275 -8.111 -3.601 1.00 78.12 332 GLU A N 1
ATOM 2545 C CA . GLU A 1 332 ? -25.212 -6.850 -2.852 1.00 78.12 332 GLU A CA 1
ATOM 2546 C C . GLU A 1 332 ? -24.665 -6.992 -1.426 1.00 78.12 332 GLU A C 1
ATOM 2548 O O . GLU A 1 332 ? -24.069 -6.063 -0.885 1.00 78.12 332 GLU A O 1
ATOM 2553 N N . ASN A 1 333 ? -24.816 -8.170 -0.814 1.00 82.56 333 ASN A N 1
ATOM 2554 C CA . ASN A 1 333 ? -24.340 -8.424 0.547 1.00 82.56 333 ASN A CA 1
ATOM 2555 C C . ASN A 1 333 ? -22.926 -9.019 0.603 1.00 82.56 333 ASN A C 1
ATOM 2557 O O . ASN A 1 333 ? -22.434 -9.322 1.691 1.00 82.56 333 ASN A O 1
ATOM 2561 N N . ARG A 1 334 ? -22.259 -9.235 -0.538 1.00 88.12 334 ARG A N 1
ATOM 2562 C CA . ARG A 1 334 ? -20.884 -9.746 -0.572 1.00 88.12 334 ARG A CA 1
ATOM 2563 C C . ARG A 1 334 ? -19.878 -8.608 -0.694 1.00 88.12 334 ARG A C 1
ATOM 2565 O O . ARG A 1 334 ? -20.153 -7.578 -1.298 1.00 88.12 334 ARG A O 1
ATOM 2572 N N . PHE A 1 335 ? -18.687 -8.811 -0.131 1.00 92.62 335 PHE A N 1
ATOM 2573 C CA . PHE A 1 335 ? -17.597 -7.872 -0.347 1.00 92.62 335 PHE A CA 1
ATOM 2574 C C . PHE A 1 335 ? -17.189 -7.846 -1.819 1.00 92.62 335 PHE A C 1
ATOM 2576 O O . PHE A 1 335 ? -16.907 -8.882 -2.424 1.00 92.62 335 PHE A O 1
ATOM 2583 N N . THR A 1 336 ? -17.067 -6.640 -2.355 1.00 93.75 336 THR A N 1
ATOM 2584 C CA . THR A 1 336 ? -16.454 -6.364 -3.650 1.00 93.75 336 THR A CA 1
ATOM 2585 C C . THR A 1 336 ? -14.951 -6.219 -3.438 1.00 93.75 336 THR A C 1
ATOM 2587 O O . THR A 1 336 ? -14.415 -5.115 -3.390 1.00 93.75 336 THR A O 1
ATOM 2590 N N . LEU A 1 337 ? -14.263 -7.346 -3.260 1.00 94.94 337 LEU A N 1
ATOM 2591 C CA . LEU A 1 337 ? -12.840 -7.374 -2.914 1.00 94.94 337 LEU A CA 1
ATOM 2592 C C . LEU A 1 337 ? -11.975 -6.696 -3.993 1.00 94.94 337 LEU A C 1
ATOM 2594 O O . LEU A 1 337 ? -11.965 -7.099 -5.161 1.00 94.94 337 LEU A O 1
ATOM 2598 N N . ARG A 1 338 ? -11.231 -5.661 -3.586 1.00 96.44 338 ARG A N 1
ATOM 2599 C CA . ARG A 1 338 ? -10.292 -4.881 -4.416 1.00 96.44 338 ARG A CA 1
ATOM 2600 C C . ARG A 1 338 ? -8.827 -5.272 -4.198 1.00 96.44 338 ARG A C 1
ATOM 2602 O O . ARG A 1 338 ? -7.939 -4.662 -4.801 1.00 96.44 338 ARG A O 1
ATOM 2609 N N . GLY A 1 339 ? -8.578 -6.237 -3.321 1.00 97.31 339 GLY A N 1
ATOM 2610 C CA . GLY A 1 339 ? -7.261 -6.763 -2.996 1.00 97.31 339 GLY A CA 1
ATOM 2611 C C . GLY A 1 339 ? -7.193 -7.287 -1.565 1.00 97.31 339 GLY A C 1
ATOM 2612 O O . GLY A 1 339 ? -8.155 -7.207 -0.800 1.00 97.31 339 GLY A O 1
ATOM 2613 N N . HIS A 1 340 ? -6.030 -7.819 -1.220 1.00 98.06 340 HIS A N 1
ATOM 2614 C CA . HIS A 1 340 ? -5.748 -8.448 0.059 1.00 98.06 340 HIS A CA 1
ATOM 2615 C C . HIS A 1 340 ? -4.391 -7.976 0.562 1.00 98.06 340 HIS A C 1
ATOM 2617 O O . HIS A 1 340 ? -3.412 -8.029 -0.182 1.00 98.06 340 HIS A O 1
ATOM 2623 N N . VAL A 1 341 ? -4.329 -7.550 1.818 1.00 98.25 341 VAL A N 1
ATOM 2624 C CA . VAL A 1 341 ? -3.070 -7.291 2.522 1.00 98.25 341 VAL A CA 1
ATOM 2625 C C . VAL A 1 341 ? -2.824 -8.441 3.482 1.00 98.25 341 VAL A C 1
ATOM 2627 O O . VAL A 1 341 ? -3.739 -8.852 4.191 1.00 98.25 341 VAL A O 1
ATOM 2630 N N . TYR A 1 342 ? -1.598 -8.936 3.517 1.00 98.25 342 TYR A N 1
ATOM 2631 C CA . TYR A 1 342 ? -1.127 -9.918 4.481 1.00 98.25 342 TYR A CA 1
ATOM 2632 C C . TYR A 1 342 ? 0.045 -9.323 5.240 1.00 98.25 342 TYR A C 1
ATOM 2634 O O . TYR A 1 342 ? 0.925 -8.725 4.623 1.00 98.25 342 TYR A O 1
ATOM 2642 N N . PHE A 1 343 ? 0.072 -9.465 6.560 1.00 98.06 343 PHE A N 1
ATOM 2643 C CA . PHE A 1 343 ? 1.097 -8.824 7.380 1.00 98.06 343 PHE A CA 1
ATOM 2644 C C . PHE A 1 343 ? 1.517 -9.679 8.578 1.00 98.06 343 PHE A C 1
ATOM 2646 O O . PHE A 1 343 ? 0.785 -10.572 9.010 1.00 98.06 343 PHE A O 1
ATOM 2653 N N . LYS A 1 344 ? 2.735 -9.425 9.073 1.00 96.25 344 LYS A N 1
ATOM 2654 C CA . LYS A 1 344 ? 3.361 -10.168 10.182 1.00 96.25 344 LYS A CA 1
ATOM 2655 C C . LYS A 1 344 ? 3.023 -9.584 11.558 1.00 96.25 344 LYS A C 1
ATOM 2657 O O . LYS A 1 344 ? 2.709 -10.334 12.475 1.00 96.25 344 LYS A O 1
ATOM 2662 N N . SER A 1 345 ? 3.087 -8.258 11.691 1.00 94.94 345 SER A N 1
ATOM 2663 C CA . SER A 1 345 ? 2.931 -7.524 12.957 1.00 94.94 345 SER A CA 1
ATOM 2664 C C . SER A 1 345 ? 1.962 -6.356 12.798 1.00 94.94 345 SER A C 1
ATOM 2666 O O . SER A 1 345 ? 1.937 -5.717 11.748 1.00 94.94 345 SER A O 1
ATOM 2668 N N . THR A 1 346 ? 1.189 -6.052 13.841 1.00 94.69 346 THR A N 1
ATOM 2669 C CA . THR A 1 346 ? 0.254 -4.916 13.866 1.00 94.69 346 THR A CA 1
ATOM 2670 C C . THR A 1 346 ? 0.952 -3.562 13.770 1.00 94.69 346 THR A C 1
ATOM 2672 O O . THR A 1 346 ? 0.332 -2.601 13.334 1.00 94.69 346 THR A O 1
ATOM 2675 N N . GLU A 1 347 ? 2.244 -3.485 14.086 1.00 94.56 347 GLU A N 1
ATOM 2676 C CA . GLU A 1 347 ? 3.050 -2.259 13.971 1.00 94.56 347 GLU A CA 1
ATOM 2677 C C . GLU A 1 347 ? 3.091 -1.703 12.539 1.00 94.56 347 GLU A C 1
ATOM 2679 O O . GLU A 1 347 ? 3.197 -0.497 12.339 1.00 94.56 347 GLU A O 1
ATOM 2684 N N . VAL A 1 348 ? 2.957 -2.564 11.521 1.00 95.94 348 VAL A N 1
ATOM 2685 C CA . VAL A 1 348 ? 2.948 -2.121 10.119 1.00 95.94 348 VAL A CA 1
ATOM 2686 C C . VAL A 1 348 ? 1.620 -1.467 9.720 1.00 95.94 348 VAL A C 1
ATOM 2688 O O . VAL A 1 348 ? 1.542 -0.860 8.654 1.00 95.94 348 VAL A O 1
ATOM 2691 N N . LEU A 1 349 ? 0.563 -1.578 10.538 1.00 95.31 349 LEU A N 1
ATOM 2692 C CA . LEU A 1 349 ? -0.777 -1.094 10.190 1.00 95.31 349 LEU A CA 1
ATOM 2693 C C . LEU A 1 349 ? -0.809 0.417 9.967 1.00 95.31 349 LEU A C 1
ATOM 2695 O O . LEU A 1 349 ? -1.367 0.858 8.965 1.00 95.31 349 LEU A O 1
ATOM 2699 N N . SER A 1 350 ? -0.155 1.193 10.832 1.00 93.19 350 SER A N 1
ATOM 2700 C CA . SER A 1 350 ? -0.023 2.649 10.676 1.00 93.19 350 SER A CA 1
ATOM 2701 C C . SER A 1 350 ? 0.776 3.037 9.425 1.00 93.19 350 SER A C 1
ATOM 2703 O O . SER A 1 350 ? 0.562 4.104 8.856 1.00 93.19 350 SER A O 1
ATOM 2705 N N . TYR A 1 351 ? 1.659 2.153 8.951 1.00 94.19 351 TYR A N 1
ATOM 2706 C CA . TYR A 1 351 ? 2.442 2.356 7.734 1.00 94.19 351 TYR A CA 1
ATOM 2707 C C . TYR A 1 351 ? 1.652 2.034 6.454 1.00 94.19 351 TYR A C 1
ATOM 2709 O O . TYR A 1 351 ? 1.826 2.693 5.427 1.00 94.19 351 TYR A O 1
ATOM 2717 N N . ILE A 1 352 ? 0.786 1.015 6.476 1.00 95.81 352 ILE A N 1
ATOM 2718 C CA . ILE A 1 352 ? -0.039 0.641 5.311 1.00 95.81 352 ILE A CA 1
ATOM 2719 C C . ILE A 1 352 ? -1.347 1.435 5.216 1.00 95.81 352 ILE A C 1
ATOM 2721 O O . ILE A 1 352 ? -1.863 1.596 4.110 1.00 95.81 352 ILE A O 1
ATOM 2725 N N . CYS A 1 353 ? -1.880 1.905 6.346 1.00 95.75 353 CYS A N 1
ATOM 2726 C CA . CYS A 1 353 ? -3.152 2.610 6.447 1.00 95.75 353 CYS A CA 1
ATOM 2727 C C . CYS A 1 353 ? -2.905 4.105 6.656 1.00 95.75 353 CYS A C 1
ATOM 2729 O O . CYS A 1 353 ? -2.570 4.545 7.753 1.00 95.75 353 CYS A O 1
ATOM 2731 N N . ASN A 1 354 ? -3.116 4.904 5.613 1.00 89.75 354 ASN A N 1
ATOM 2732 C CA . ASN A 1 354 ? -2.929 6.352 5.659 1.00 89.75 354 ASN A CA 1
ATOM 2733 C C . ASN A 1 354 ? -4.177 7.057 6.188 1.00 89.75 354 ASN A C 1
ATOM 2735 O O . ASN A 1 354 ? -4.851 7.804 5.480 1.00 89.75 354 ASN A O 1
ATOM 2739 N N . THR A 1 355 ? -4.514 6.766 7.438 1.00 90.62 355 THR A N 1
ATOM 2740 C CA . THR A 1 355 ? -5.604 7.428 8.148 1.00 90.62 355 THR A CA 1
ATOM 2741 C C . THR A 1 355 ? -5.027 8.196 9.323 1.00 90.62 355 THR A C 1
ATOM 2743 O O . THR A 1 355 ? -4.276 7.646 10.127 1.00 90.62 355 THR A O 1
ATOM 2746 N N . ALA A 1 356 ? -5.390 9.471 9.418 1.00 91.25 356 ALA A N 1
ATOM 2747 C CA . ALA A 1 356 ? -4.992 10.352 10.502 1.00 91.25 356 ALA A CA 1
ATOM 2748 C C . ALA A 1 356 ? -6.231 10.852 11.245 1.00 91.25 356 ALA A C 1
ATOM 2750 O O . ALA A 1 356 ? -7.248 11.185 10.629 1.00 91.25 356 ALA A O 1
ATOM 2751 N N . ALA A 1 357 ? -6.144 10.903 12.569 1.00 89.69 357 ALA A N 1
ATOM 2752 C CA . ALA A 1 357 ? -7.165 11.499 13.404 1.00 89.69 357 ALA A CA 1
ATOM 2753 C C . ALA A 1 357 ? -7.216 13.018 13.164 1.00 89.69 357 ALA A C 1
ATOM 2755 O O . ALA A 1 357 ? -6.169 13.646 12.971 1.00 89.69 357 ALA A O 1
ATOM 2756 N N . PRO A 1 358 ? -8.413 13.634 13.198 1.00 90.50 358 PRO A N 1
ATOM 2757 C CA . PRO A 1 358 ? -8.537 15.083 13.090 1.00 90.50 358 PRO A CA 1
ATOM 2758 C C . PRO A 1 358 ? -7.687 15.786 14.150 1.00 90.50 358 PRO A C 1
ATOM 2760 O O . PRO A 1 358 ? -7.705 15.392 15.318 1.00 90.50 358 PRO A O 1
ATOM 2763 N N . ALA A 1 359 ? -7.002 16.869 13.775 1.00 91.62 359 ALA A N 1
ATOM 2764 C CA . ALA A 1 359 ? -6.160 17.627 14.703 1.00 91.62 359 ALA A CA 1
ATOM 2765 C C . ALA A 1 359 ? -6.938 18.118 15.939 1.00 91.62 359 ALA A C 1
ATOM 2767 O O . ALA A 1 359 ? -6.423 18.053 17.054 1.00 91.62 359 ALA A O 1
ATOM 2768 N N . SER A 1 360 ? -8.202 18.526 15.764 1.00 92.19 360 SER A N 1
ATOM 2769 C CA . SER A 1 360 ? -9.090 18.900 16.873 1.00 92.19 360 SER A CA 1
ATOM 2770 C C . SER A 1 360 ? -9.303 17.748 17.857 1.00 92.19 360 SER A C 1
ATOM 2772 O O . SER A 1 360 ? -9.188 17.935 19.064 1.00 92.19 360 SER A O 1
ATOM 2774 N N . LYS A 1 361 ? -9.520 16.528 17.355 1.00 92.62 361 LYS A N 1
ATOM 2775 C CA . LYS A 1 361 ? -9.707 15.332 18.188 1.00 92.62 361 LYS A CA 1
ATOM 2776 C C . LYS A 1 361 ? -8.428 14.902 18.883 1.00 92.62 361 LYS A C 1
ATOM 2778 O O . LYS A 1 361 ? -8.481 14.511 20.043 1.00 92.62 361 LYS A O 1
ATOM 2783 N N . MET A 1 362 ? -7.289 15.028 18.209 1.00 94.31 362 MET A N 1
ATOM 2784 C CA . MET A 1 362 ? -5.981 14.803 18.822 1.00 94.31 362 MET A CA 1
ATOM 2785 C C . MET A 1 362 ? -5.732 15.774 19.982 1.00 94.31 362 MET A C 1
ATOM 2787 O O . MET A 1 362 ? -5.279 15.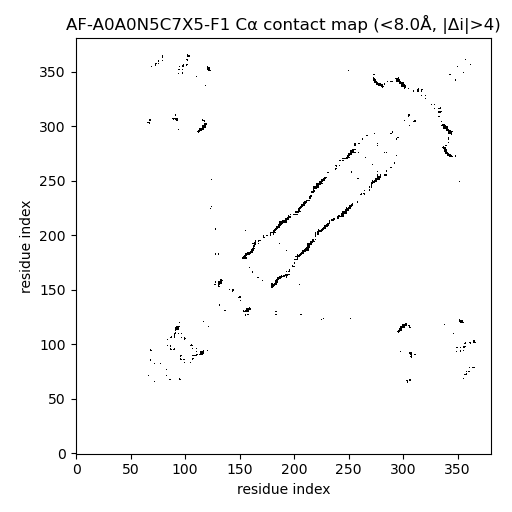348 21.044 1.00 94.31 362 MET A O 1
ATOM 2791 N N . ALA A 1 363 ? -6.075 17.055 19.812 1.00 94.88 363 ALA A N 1
ATOM 2792 C CA . ALA A 1 363 ? -5.958 18.063 20.864 1.00 94.88 363 ALA A CA 1
ATOM 2793 C C . ALA A 1 363 ? -6.910 17.788 22.043 1.00 94.88 363 ALA A C 1
ATOM 2795 O O . ALA A 1 363 ? -6.461 17.770 23.187 1.00 94.88 363 ALA A O 1
ATOM 2796 N N . GLU A 1 364 ? -8.189 17.499 21.774 1.00 95.06 364 GLU A N 1
ATOM 2797 C CA . GLU A 1 364 ? -9.177 17.128 22.801 1.00 95.06 364 GLU A CA 1
ATOM 2798 C C . GLU A 1 364 ? -8.742 15.877 23.585 1.00 95.06 364 GLU A C 1
ATOM 2800 O O . GLU A 1 364 ? -8.792 15.857 24.816 1.00 95.06 364 GLU A O 1
ATOM 2805 N N . ALA A 1 365 ? -8.270 14.834 22.891 1.00 95.69 365 ALA A N 1
ATOM 2806 C CA . ALA A 1 365 ? -7.791 13.606 23.522 1.00 95.69 365 ALA A CA 1
ATOM 2807 C C . ALA A 1 365 ? -6.547 13.853 24.382 1.00 95.69 365 ALA A C 1
ATOM 2809 O O . ALA A 1 365 ? -6.450 13.309 25.483 1.00 95.69 365 ALA A O 1
ATOM 2810 N N . LYS A 1 366 ? -5.613 14.687 23.911 1.00 96.88 366 LYS A N 1
ATOM 2811 C CA . LYS A 1 366 ? -4.430 15.080 24.682 1.00 96.88 366 LYS A CA 1
ATOM 2812 C C . LYS A 1 366 ? -4.821 15.830 25.959 1.00 96.88 366 LYS A C 1
ATOM 2814 O O . LYS A 1 366 ? -4.385 15.426 27.033 1.00 96.88 366 LYS A O 1
ATOM 2819 N N . ALA A 1 367 ? -5.689 16.838 25.853 1.00 96.94 367 ALA A N 1
ATOM 2820 C CA . ALA A 1 367 ? -6.166 17.611 27.000 1.00 96.94 367 ALA A CA 1
ATOM 2821 C C . ALA A 1 367 ? -6.845 16.713 28.049 1.00 96.94 367 ALA A C 1
ATOM 2823 O O . ALA A 1 367 ? -6.522 16.786 29.232 1.00 96.94 367 ALA A O 1
ATOM 2824 N N . LYS A 1 368 ? -7.706 15.781 27.613 1.00 96.00 368 LYS A N 1
ATOM 2825 C CA . LYS A 1 368 ? -8.367 14.821 28.511 1.00 96.00 368 LYS A CA 1
ATOM 2826 C C . LYS A 1 368 ? -7.375 13.898 29.231 1.00 96.00 368 LYS A C 1
ATOM 2828 O O . LYS A 1 368 ? -7.570 13.571 30.403 1.00 96.00 368 LYS A O 1
ATOM 2833 N N . ARG A 1 369 ? -6.304 13.461 28.557 1.00 95.50 369 ARG A N 1
ATOM 2834 C CA . ARG A 1 369 ? -5.251 12.653 29.199 1.00 95.50 369 ARG A CA 1
ATOM 2835 C C . ARG A 1 369 ? -4.466 13.458 30.228 1.00 95.50 369 ARG A C 1
ATOM 2837 O O . ARG A 1 369 ? -4.208 12.940 31.308 1.00 95.50 369 ARG A O 1
ATOM 2844 N N . GLU A 1 370 ? -4.109 14.700 29.915 1.00 96.56 370 GLU A N 1
ATOM 2845 C CA . GLU A 1 370 ? -3.415 15.596 30.849 1.00 96.56 370 GLU A CA 1
ATOM 2846 C C . GLU A 1 370 ? -4.266 15.875 32.092 1.00 96.56 370 GLU A C 1
ATOM 2848 O O . GLU A 1 370 ? -3.766 15.771 33.210 1.00 96.56 370 GLU A O 1
ATOM 2853 N N . GLU A 1 371 ? -5.563 16.129 31.912 1.00 96.25 371 GLU A N 1
ATOM 2854 C CA . GLU A 1 371 ? -6.517 16.270 33.014 1.00 96.25 371 GLU A CA 1
ATOM 2855 C C . GLU A 1 371 ? -6.557 15.009 33.888 1.00 96.25 371 GLU A C 1
ATOM 2857 O O . GLU A 1 371 ? -6.423 15.102 35.107 1.00 96.25 371 GLU A O 1
ATOM 2862 N N . THR A 1 372 ? -6.648 13.825 33.273 1.00 93.50 372 THR A N 1
ATOM 2863 C CA . THR A 1 372 ? -6.657 12.542 33.998 1.00 93.50 372 THR A CA 1
ATOM 2864 C C . THR A 1 372 ? -5.356 12.339 34.785 1.00 93.50 372 THR A C 1
ATOM 2866 O O . THR A 1 372 ? -5.390 11.936 35.944 1.00 93.50 372 THR A O 1
ATOM 2869 N N . ILE A 1 373 ? -4.198 12.656 34.194 1.00 94.75 373 ILE A N 1
ATOM 2870 C CA . ILE A 1 373 ? -2.891 12.578 34.868 1.00 94.75 373 ILE A CA 1
ATOM 2871 C C . ILE A 1 373 ? -2.832 13.538 36.059 1.00 94.75 373 ILE A C 1
ATOM 2873 O O . ILE A 1 373 ? -2.351 13.161 37.126 1.00 94.75 373 ILE A O 1
ATOM 2877 N N . ASN A 1 374 ? -3.326 14.766 35.903 1.00 95.94 374 ASN A N 1
ATOM 2878 C CA . ASN A 1 374 ? -3.349 15.749 36.983 1.00 95.94 374 ASN A CA 1
ATOM 2879 C C . ASN A 1 374 ? -4.287 15.320 38.119 1.00 95.94 374 ASN A C 1
ATOM 2881 O O . ASN A 1 374 ? -3.922 15.452 39.285 1.00 95.94 374 ASN A O 1
ATOM 2885 N N . GLN A 1 375 ? -5.447 14.746 37.795 1.00 95.19 375 GLN A N 1
ATOM 2886 C CA . GLN A 1 375 ? -6.358 14.171 38.787 1.00 95.19 375 GLN A CA 1
ATOM 2887 C C . GLN A 1 375 ? -5.711 12.999 39.539 1.00 95.19 375 GLN A C 1
ATOM 2889 O O . GLN A 1 375 ? -5.780 12.965 40.763 1.00 95.19 375 GLN A O 1
ATOM 2894 N N . MET A 1 376 ? -5.021 12.084 38.845 1.00 94.75 376 MET A N 1
ATOM 2895 C CA . MET A 1 376 ? -4.302 10.975 39.494 1.00 94.75 376 MET A CA 1
ATOM 2896 C C . MET A 1 376 ? -3.215 11.478 40.455 1.00 94.75 376 MET A C 1
ATOM 2898 O O . MET A 1 376 ? -3.144 11.013 41.589 1.00 94.75 376 MET A O 1
ATOM 2902 N N . LYS A 1 377 ? -2.446 12.501 40.055 1.00 94.50 377 LYS A N 1
ATOM 2903 C CA . LYS A 1 377 ? -1.434 13.132 40.922 1.00 94.50 377 LYS A CA 1
ATOM 2904 C C . LYS A 1 377 ? -2.038 13.770 42.175 1.00 94.50 377 LYS A C 1
ATOM 2906 O O . LYS A 1 377 ? -1.464 13.650 43.251 1.00 94.50 377 LYS A O 1
ATOM 2911 N N . LEU A 1 378 ? -3.182 14.446 42.048 1.00 94.12 378 LEU A N 1
ATOM 2912 C CA . LEU A 1 378 ? -3.877 15.060 43.188 1.00 94.12 378 LEU A CA 1
ATOM 2913 C C . LEU A 1 378 ? -4.409 14.019 44.180 1.00 94.12 378 LEU A C 1
ATOM 2915 O O . LEU A 1 378 ? -4.501 14.303 45.371 1.00 94.12 378 LEU A O 1
ATOM 2919 N N . LEU A 1 379 ? -4.732 12.818 43.699 1.00 93.81 379 LEU A N 1
ATOM 2920 C CA . LEU A 1 379 ? -5.198 11.702 44.523 1.00 93.81 379 LEU A CA 1
ATOM 2921 C C . LEU A 1 379 ? -4.053 10.899 45.171 1.00 93.81 379 LEU A C 1
ATOM 2923 O O . LEU A 1 379 ? -4.329 9.934 45.879 1.00 93.81 379 LEU A O 1
ATOM 2927 N N . GLY A 1 380 ? -2.790 11.293 44.966 1.00 86.19 380 GLY A N 1
ATOM 2928 C CA . GLY A 1 380 ? -1.622 10.618 45.543 1.00 86.19 380 GLY A CA 1
ATOM 2929 C C . GLY A 1 380 ? -1.320 9.243 44.933 1.00 86.19 380 GLY A C 1
ATOM 2930 O O . GLY A 1 380 ? -0.700 8.421 45.606 1.00 86.19 380 GLY A O 1
ATOM 2931 N N . ALA A 1 381 ? -1.788 8.994 43.703 1.00 59.06 381 ALA A N 1
ATOM 2932 C CA . ALA A 1 381 ? -1.552 7.763 42.945 1.00 59.06 381 ALA A CA 1
ATOM 2933 C C . ALA A 1 381 ? -0.258 7.798 42.119 1.00 59.06 381 ALA A C 1
ATOM 2935 O O . ALA A 1 381 ? 0.130 8.898 41.652 1.00 59.06 381 ALA A O 1
#

Solvent-accessible surface area (backbone atoms only — not comparable to full-atom values): 22286 Å² total; per-residue (Å²): 136,85,85,84,88,87,82,82,88,86,89,82,88,83,88,86,84,90,79,92,84,86,83,86,87,81,89,82,83,88,79,89,78,90,80,78,90,83,88,84,90,82,88,83,83,84,79,90,77,78,82,77,80,87,80,85,80,79,89,72,52,81,85,68,66,73,74,30,64,71,57,56,51,66,46,84,85,60,54,69,69,58,51,49,56,52,35,56,64,21,50,46,30,50,59,32,53,46,34,28,54,77,50,72,45,83,61,92,50,70,89,55,58,68,34,32,31,32,48,82,33,39,47,84,55,57,52,57,75,67,31,45,50,40,68,60,52,49,54,51,44,54,54,33,51,76,71,74,44,89,68,86,80,58,61,26,31,24,71,47,77,33,46,32,35,66,54,49,48,57,50,46,72,63,29,82,86,64,71,37,50,18,41,27,40,32,34,46,36,84,43,61,30,51,44,65,90,63,81,64,69,82,26,41,30,41,31,42,37,32,74,46,47,37,51,47,50,34,51,57,41,58,19,29,34,42,36,44,32,67,71,75,73,85,69,55,55,51,52,53,32,52,67,54,35,73,44,27,30,37,40,35,30,53,32,45,71,48,46,62,76,34,44,64,37,54,62,74,36,84,46,52,44,33,43,31,36,45,30,61,58,84,66,77,45,55,65,63,47,30,78,64,60,24,67,29,38,32,39,24,24,52,52,83,54,41,42,40,68,46,49,52,44,25,53,53,51,59,57,48,52,76,74,42,84,84,72,81,80,64,71,86,46,51,81,67,34,55,18,39,38,31,26,59,55,78,79,51,46,66,76,55,34,72,62,69,66,40,68,69,52,47,50,52,40,49,51,54,50,52,51,51,52,52,52,40,53,75,70,74,101

Organism: Strongyloides papillosus (NCBI:txid174720)

pLDDT: mean 81.15, std 22.33, range [30.59, 98.38]

Sequence (381 aa):
MAQGYLTNEQVVAMTGNNSLDSTPERISDNKMNERKRRVEDKSSCQPKKLMKSDNQREGSEQISTVHGILRLATMANVSLSDFYAVLDKNTRTIEAQVLAEQLGHVLPKPVGQTMIMAISSFPHWERFLSAVVAVEWRATACAAMKKGETFSKPEVLDYGTVSCTNDLEIIYDNIHHSASGGMTISIIGSRPVILPARNVPKWNGMCILHQGGALSGCVPPSLEVLVLRGFTSTGIRFDELLRRSSKLKVLVVDSCKLMGKMLQAITTSPTIQAVVCKQRGMCICGREVAARGFGYQVYLVPEGQNSNLFWKRHKRACVKVSREKAVDAGSENRFTLRGHVYFKSTEVLSYICNTAAPASKMAEAKAKREETINQMKLLGA

Mean predicted aligned error: 12.03 Å

Nearest PDB structures (foldseek):
  6x91-assembly4_G  TM=3.248E-01  e=3.089E+00  Escherichia coli
  3dsc-assembly1_A  TM=4.420E-01  e=7.638E+00  Pyrococcus furiosus
  3lrt-assembly1_B  TM=2.689E-01  e=5.648E+00  Thermoplasma volcanium